Protein AF-A0A182UPR1-F1 (afdb_monomer_lite)

Foldseek 3Di:
DPPPQQAQQAEPQLLVLLVVLLVVVVVVVVCCVPPAADDDPPDDDDPVVVVVVVCLSVLVNCLSPSRHPQSRDPDPRDQPPVHDDNDDDPLSVVLVVQLVVLSVVLSVLSNQQRVVQADPVRHGDDPDDDQGDDDCSVAAVCSNLQSQLSNLVSSCSSSVRRPSSVVSSVVSVVVSLVVLVVSVVVCVVPPVPDDPNHYSHDGQADDDQDKDKAWAWAAQAQALVGFTKIWIKIWIKGQDPPDPVLNVLLCVQPRRHDPVVVNVVLNVLLNVLLSVLRHHDDPCCCVVCVPVSQVSSQVVSQVVVSSNSMHTPGMGTDDMGGPVCPVVVVVVVVVVVVVVVVVVVVVVVVVVVVVVVVVVVVVVVVVVVVVVVVVVVVVVVVVVVVVVVVVVVVVVVVVVVVVVVVVVVVVVVVVVVVVVVVVVVVVVVVVVVVVVVVVVVVVVPPPPPPPDPCVVVVVVVVVVVVVVVVVVVVVVVVVVVCVVVCVVVVVVVVVVCVVVVVVVVVVVVVVVPPDPDPVVVVVVVCVVVVVVVLCVVVVPDPDDDWDDDDPDDDDPVVVVVVSVVVVVCVQVVCCVPPVDRPVVVVPDD

Organism: Anopheles merus (NCBI:txid30066)

pLDDT: mean 76.41, std 15.59, range [30.86, 96.56]

Structure (mmCIF, N/CA/C/O backbone):
data_AF-A0A182UPR1-F1
#
_entry.id   AF-A0A182UPR1-F1
#
loop_
_atom_site.group_PDB
_atom_site.id
_atom_site.type_symbol
_atom_site.label_atom_id
_atom_site.label_alt_id
_atom_site.label_comp_id
_atom_site.label_asym_id
_atom_site.label_entity_id
_atom_site.label_seq_id
_atom_site.pdbx_PDB_ins_code
_atom_site.Cartn_x
_atom_site.Cartn_y
_atom_site.Cartn_z
_atom_site.occupancy
_atom_site.B_iso_or_equiv
_atom_site.auth_seq_id
_atom_site.auth_comp_id
_atom_site.auth_asym_id
_atom_site.auth_atom_id
_atom_site.pdbx_PDB_model_num
ATOM 1 N N . MET A 1 1 ? 59.743 22.982 -28.006 1.00 37.84 1 MET A N 1
ATOM 2 C CA . MET A 1 1 ? 59.361 22.350 -29.287 1.00 37.84 1 MET A CA 1
ATOM 3 C C . MET A 1 1 ? 58.729 20.993 -28.974 1.00 37.84 1 MET A C 1
ATOM 5 O O . MET A 1 1 ? 59.397 19.974 -29.033 1.00 37.84 1 MET A O 1
ATOM 9 N N . ALA A 1 2 ? 57.471 20.976 -28.518 1.00 34.53 2 ALA A N 1
ATOM 10 C CA . ALA A 1 2 ? 56.766 19.722 -28.263 1.00 34.53 2 ALA A CA 1
ATOM 11 C C . ALA A 1 2 ? 56.344 19.149 -29.618 1.00 34.53 2 ALA A C 1
ATOM 13 O O . ALA A 1 2 ? 55.373 19.609 -30.218 1.00 34.53 2 ALA A O 1
ATOM 14 N N . THR A 1 3 ? 57.104 18.190 -30.138 1.00 45.34 3 THR A N 1
ATOM 15 C CA . THR A 1 3 ? 56.698 17.374 -31.283 1.00 45.34 3 THR A CA 1
ATOM 16 C C . THR A 1 3 ? 55.565 16.460 -30.831 1.00 45.34 3 THR A C 1
ATOM 18 O O . THR A 1 3 ? 55.740 15.274 -30.571 1.00 45.34 3 THR A O 1
ATOM 21 N N . ASN A 1 4 ? 54.374 17.043 -30.703 1.00 47.22 4 ASN A N 1
ATOM 22 C CA . ASN A 1 4 ? 53.137 16.326 -30.461 1.00 47.22 4 ASN A CA 1
ATOM 23 C C . ASN A 1 4 ? 52.847 15.520 -31.739 1.00 47.22 4 ASN A C 1
ATOM 25 O O . ASN A 1 4 ? 52.181 16.006 -32.655 1.00 47.22 4 ASN A O 1
ATOM 29 N N . LYS A 1 5 ? 53.460 14.333 -31.868 1.00 58.22 5 LYS A N 1
ATOM 30 C CA . LYS A 1 5 ? 53.229 13.408 -32.984 1.00 58.22 5 LYS A CA 1
ATOM 31 C C . LYS A 1 5 ? 51.769 12.974 -32.910 1.00 58.22 5 LYS A C 1
ATOM 33 O O . LYS A 1 5 ? 51.425 12.031 -32.201 1.00 58.22 5 LYS A O 1
ATOM 38 N N . ARG A 1 6 ? 50.897 13.695 -33.616 1.00 66.81 6 ARG A N 1
ATOM 39 C CA . ARG A 1 6 ? 49.499 13.309 -33.802 1.00 66.81 6 ARG A CA 1
ATOM 40 C C . ARG A 1 6 ? 49.491 11.927 -34.453 1.00 66.81 6 ARG A C 1
ATOM 42 O O . ARG A 1 6 ? 50.001 11.757 -35.556 1.00 66.81 6 ARG A O 1
ATOM 49 N N . MET A 1 7 ? 48.971 10.934 -33.738 1.00 71.19 7 MET A N 1
ATOM 50 C CA . MET A 1 7 ? 48.875 9.569 -34.246 1.00 71.19 7 MET A CA 1
ATOM 51 C C . MET A 1 7 ? 47.681 9.461 -35.194 1.00 71.19 7 MET A C 1
ATOM 53 O O . MET A 1 7 ? 46.568 9.840 -34.828 1.00 71.19 7 MET A O 1
ATOM 57 N N . VAL A 1 8 ? 47.911 8.912 -36.387 1.00 78.69 8 VAL A N 1
ATOM 58 C CA . VAL A 1 8 ? 46.836 8.475 -37.286 1.00 78.69 8 VAL A CA 1
ATOM 59 C C . VAL A 1 8 ? 46.105 7.327 -36.598 1.00 78.69 8 VAL A C 1
ATOM 61 O O . VAL A 1 8 ? 46.737 6.339 -36.215 1.00 78.69 8 VAL A O 1
ATOM 64 N N . ARG A 1 9 ? 44.790 7.450 -36.417 1.00 81.19 9 ARG A N 1
ATOM 65 C CA . ARG A 1 9 ? 43.980 6.384 -35.805 1.00 81.19 9 ARG A CA 1
ATOM 66 C C . ARG A 1 9 ? 42.881 5.857 -36.711 1.00 81.19 9 ARG A C 1
ATOM 68 O O . ARG A 1 9 ? 42.450 4.729 -36.493 1.00 81.19 9 ARG A O 1
ATOM 75 N N . THR A 1 10 ? 42.463 6.622 -37.714 1.00 82.31 10 THR A N 1
ATOM 76 C CA . THR A 1 10 ? 41.397 6.238 -38.645 1.00 82.31 10 THR A CA 1
ATOM 77 C C . THR A 1 10 ? 41.942 6.020 -40.044 1.00 82.31 10 THR A C 1
ATOM 79 O O . THR A 1 10 ? 42.861 6.714 -40.483 1.00 82.31 10 THR A O 1
ATOM 82 N N . THR A 1 11 ? 41.361 5.052 -40.744 1.00 83.31 11 THR A N 1
ATOM 83 C CA . THR A 1 11 ? 41.696 4.781 -42.145 1.00 83.31 11 THR A CA 1
ATOM 84 C C . THR A 1 11 ? 41.046 5.815 -43.078 1.00 83.31 11 THR A C 1
ATOM 86 O O . THR A 1 11 ? 40.005 6.387 -42.732 1.00 83.31 11 THR A O 1
ATOM 89 N N . PRO A 1 12 ? 41.604 6.058 -44.281 1.00 82.94 12 PRO A N 1
ATOM 90 C CA . PRO A 1 12 ? 41.005 6.969 -45.260 1.00 82.94 12 PRO A CA 1
ATOM 91 C C . PRO A 1 12 ? 39.569 6.589 -45.640 1.00 82.94 12 PRO A C 1
ATOM 93 O O . PRO A 1 12 ? 38.733 7.466 -45.845 1.00 82.94 12 PRO A O 1
ATOM 96 N N . THR A 1 13 ? 39.266 5.290 -45.698 1.00 85.00 13 THR A N 1
ATOM 97 C CA . THR A 1 13 ? 37.942 4.761 -46.048 1.00 85.00 13 THR A CA 1
ATOM 98 C C . THR A 1 13 ? 36.914 5.063 -44.960 1.00 85.00 13 THR A C 1
ATOM 100 O O . THR A 1 13 ? 35.860 5.616 -45.265 1.00 85.00 13 THR A O 1
ATOM 103 N N . GLU A 1 14 ? 37.234 4.794 -43.690 1.00 87.31 14 GLU A N 1
ATOM 104 C CA . GLU A 1 14 ? 36.384 5.132 -42.538 1.00 87.31 14 GLU A CA 1
ATOM 105 C C . GLU A 1 14 ? 36.140 6.641 -42.443 1.00 87.31 14 GLU A C 1
ATOM 107 O O . GLU A 1 14 ? 35.001 7.072 -42.265 1.00 87.31 14 GLU A O 1
ATOM 112 N N . THR A 1 15 ? 37.193 7.454 -42.602 1.00 88.38 15 THR A N 1
ATOM 113 C CA . THR A 1 15 ? 37.084 8.918 -42.585 1.00 88.38 15 THR A CA 1
ATOM 114 C C . THR A 1 15 ? 36.208 9.423 -43.730 1.00 88.38 15 THR A C 1
ATOM 116 O O . THR A 1 15 ? 35.336 10.258 -43.494 1.00 88.38 15 THR A O 1
ATOM 119 N N . MET A 1 16 ? 36.395 8.915 -44.952 1.00 87.94 16 MET A N 1
ATOM 120 C CA . MET A 1 16 ? 35.594 9.318 -46.109 1.00 87.94 16 MET A CA 1
ATOM 121 C C . MET A 1 16 ? 34.120 8.956 -45.913 1.00 87.94 16 MET A C 1
ATOM 123 O O . MET A 1 16 ? 33.265 9.821 -46.072 1.00 87.94 16 MET A O 1
ATOM 127 N N . VAL A 1 17 ? 33.818 7.722 -45.489 1.00 90.38 17 VAL A N 1
ATOM 128 C CA . VAL A 1 17 ? 32.434 7.295 -45.228 1.00 90.38 17 VAL A CA 1
ATOM 129 C C . VAL A 1 17 ? 31.800 8.130 -44.121 1.00 90.38 17 VAL A C 1
ATOM 131 O O . VAL A 1 17 ? 30.704 8.649 -44.311 1.00 90.38 17 VAL A O 1
ATOM 134 N N . ALA A 1 18 ? 32.489 8.334 -42.997 1.00 91.38 18 ALA A N 1
ATOM 135 C CA . ALA A 1 18 ? 31.990 9.168 -41.907 1.00 91.38 18 ALA A CA 1
ATOM 136 C C . ALA A 1 18 ? 31.698 10.613 -42.356 1.00 91.38 18 ALA A C 1
ATOM 138 O O . ALA A 1 18 ? 30.650 11.163 -42.016 1.00 91.38 18 ALA A O 1
ATOM 139 N N . MET A 1 19 ? 32.587 11.207 -43.163 1.00 91.19 19 MET A N 1
ATOM 140 C CA . MET A 1 19 ? 32.405 12.544 -43.736 1.00 91.19 19 MET A CA 1
ATOM 141 C C . MET A 1 19 ? 31.220 12.610 -44.705 1.00 91.19 19 MET A C 1
ATOM 143 O O . MET A 1 19 ? 30.453 13.574 -44.673 1.00 91.19 19 MET A O 1
ATOM 147 N N . THR A 1 20 ? 31.030 11.591 -45.545 1.00 92.38 20 THR A N 1
ATOM 148 C CA . THR A 1 20 ? 29.872 11.501 -46.442 1.00 92.38 20 THR A CA 1
ATOM 149 C C . THR A 1 20 ? 28.572 11.391 -45.648 1.00 92.38 20 THR A C 1
ATOM 151 O O . THR A 1 20 ? 27.643 12.156 -45.903 1.00 92.38 20 THR A O 1
ATOM 154 N N . LEU A 1 21 ? 28.510 10.508 -44.646 1.00 94.44 21 LEU A N 1
ATOM 155 C CA . LEU A 1 21 ? 27.317 10.314 -43.817 1.00 94.44 21 LEU A CA 1
ATOM 156 C C . LEU A 1 21 ? 26.937 11.584 -43.042 1.00 94.44 21 LEU A C 1
ATOM 158 O O . LEU A 1 21 ? 25.774 11.991 -43.074 1.00 94.44 21 LEU A O 1
ATOM 162 N N . ILE A 1 22 ? 27.900 12.258 -42.398 1.00 92.88 22 ILE A N 1
ATOM 163 C CA . ILE A 1 22 ? 27.607 13.497 -41.659 1.00 92.88 22 ILE A CA 1
ATOM 164 C C . ILE A 1 22 ? 27.215 14.640 -42.600 1.00 92.88 22 ILE A C 1
ATOM 166 O O . ILE A 1 22 ? 26.350 15.442 -42.264 1.00 92.88 22 ILE A O 1
ATOM 170 N N . THR A 1 23 ? 27.778 14.689 -43.810 1.00 93.62 23 THR A N 1
ATOM 171 C CA . THR A 1 23 ? 27.407 15.691 -44.817 1.00 93.62 23 THR A CA 1
ATOM 172 C C . THR A 1 23 ? 25.983 15.462 -45.318 1.00 93.62 23 THR A C 1
ATOM 174 O O . THR A 1 23 ? 25.203 16.410 -45.381 1.00 93.62 23 THR A O 1
ATOM 177 N N . LEU A 1 24 ? 25.599 14.212 -45.600 1.00 93.88 24 LEU A N 1
ATOM 178 C CA . LEU A 1 24 ? 24.217 13.858 -45.942 1.00 93.88 24 LEU A CA 1
ATOM 179 C C . LEU A 1 24 ? 23.245 14.204 -44.807 1.00 93.88 24 LEU A C 1
ATOM 181 O O . LEU A 1 24 ? 22.164 14.734 -45.065 1.00 93.88 24 LEU A O 1
ATOM 185 N N . GLN A 1 25 ? 23.635 13.965 -43.552 1.00 93.88 25 GLN A N 1
ATOM 186 C CA . GLN A 1 25 ? 22.852 14.378 -42.388 1.00 93.88 25 GLN A CA 1
ATOM 187 C C . GLN A 1 25 ? 22.693 15.902 -42.321 1.00 93.88 25 GLN A C 1
ATOM 189 O O . GLN A 1 25 ? 21.571 16.383 -42.187 1.00 93.88 25 GLN A O 1
ATOM 194 N N . CYS A 1 26 ? 23.772 16.675 -42.469 1.00 92.06 26 CYS A N 1
ATOM 195 C CA . CYS A 1 26 ? 23.715 18.139 -42.462 1.00 92.06 26 CYS A CA 1
ATOM 196 C C . CYS A 1 26 ? 22.835 18.691 -43.594 1.00 92.06 26 CYS A C 1
ATOM 198 O O . CYS A 1 26 ? 22.006 19.567 -43.352 1.00 92.06 26 CYS A O 1
ATOM 200 N N . LEU A 1 27 ? 22.966 18.152 -44.811 1.00 93.12 27 LEU A N 1
ATOM 201 C CA . LEU A 1 27 ? 22.137 18.538 -45.956 1.00 93.12 27 LEU A CA 1
ATOM 202 C C . LEU A 1 27 ? 20.656 18.250 -45.698 1.00 93.12 27 LEU A C 1
ATOM 204 O O . LEU A 1 27 ? 19.806 19.108 -45.941 1.00 93.12 27 LEU A O 1
ATOM 208 N N . ARG A 1 28 ? 20.334 17.072 -45.150 1.00 93.75 28 ARG A N 1
ATOM 209 C CA . ARG A 1 28 ? 18.950 16.731 -44.810 1.00 93.75 28 ARG A CA 1
ATOM 210 C C . ARG A 1 28 ? 18.412 17.602 -43.680 1.00 93.75 28 ARG A C 1
ATOM 212 O O . ARG A 1 28 ? 17.289 18.079 -43.778 1.00 93.75 28 ARG A O 1
ATOM 219 N N . ARG A 1 29 ? 19.196 17.863 -42.632 1.00 91.62 29 ARG A N 1
ATOM 220 C CA . ARG A 1 29 ? 18.804 18.766 -41.537 1.00 91.62 29 ARG A CA 1
ATOM 221 C C . ARG A 1 29 ? 18.538 20.182 -42.032 1.00 91.62 29 ARG A C 1
ATOM 223 O O . ARG A 1 29 ? 17.563 20.795 -41.601 1.00 91.62 29 ARG A O 1
ATOM 230 N N . PHE A 1 30 ? 19.346 20.678 -42.967 1.00 91.62 30 PHE A N 1
ATOM 231 C CA . PHE A 1 30 ? 19.094 21.955 -43.628 1.00 91.62 30 PHE A CA 1
ATOM 232 C C . PHE A 1 30 ? 17.767 21.934 -44.397 1.00 91.62 30 PHE A C 1
ATOM 234 O O . PHE A 1 30 ? 16.927 22.810 -44.193 1.00 91.62 30 PHE A O 1
ATOM 241 N N . TYR A 1 31 ? 17.533 20.895 -45.206 1.00 93.81 31 TYR A N 1
ATOM 242 C CA . TYR A 1 31 ? 16.271 20.719 -45.925 1.00 93.81 31 TYR A CA 1
ATOM 243 C C . TYR A 1 31 ? 15.060 20.652 -44.979 1.00 93.81 31 TYR A C 1
ATOM 245 O O . TYR A 1 31 ? 14.062 21.339 -45.194 1.00 93.81 31 TYR A O 1
ATOM 253 N N . GLU A 1 32 ? 15.150 19.871 -43.903 1.00 90.81 32 GLU A N 1
ATOM 254 C CA . GLU A 1 32 ? 14.093 19.750 -42.898 1.00 90.81 32 GLU A CA 1
ATOM 255 C C . GLU A 1 32 ? 13.774 21.093 -42.253 1.00 90.81 32 GLU A C 1
ATOM 257 O O . GLU A 1 32 ? 12.609 21.468 -42.168 1.00 90.81 32 GLU A O 1
ATOM 262 N N . THR A 1 33 ? 14.802 21.821 -41.821 1.00 88.56 33 THR A N 1
ATOM 263 C CA . THR A 1 33 ? 14.651 23.114 -41.144 1.00 88.56 33 THR A CA 1
ATOM 264 C C . THR A 1 33 ? 14.017 24.142 -42.078 1.00 88.56 33 THR A C 1
ATOM 266 O O . THR A 1 33 ? 13.153 24.904 -41.661 1.00 88.56 33 THR A O 1
ATOM 269 N N . TRP A 1 34 ? 14.420 24.165 -43.349 1.00 88.31 34 TRP A N 1
ATOM 270 C CA . TRP A 1 34 ? 13.975 25.197 -44.281 1.00 88.31 34 TRP A CA 1
ATOM 271 C C . TRP A 1 34 ? 12.615 24.899 -44.926 1.00 88.31 34 TRP A C 1
ATOM 273 O O . TRP A 1 34 ? 11.812 25.810 -45.117 1.00 88.31 34 TRP A O 1
ATOM 283 N N . PHE A 1 35 ? 12.339 23.635 -45.262 1.00 88.44 35 PHE A N 1
ATOM 284 C CA . PHE A 1 35 ? 11.171 23.260 -46.070 1.00 88.44 35 PHE A CA 1
ATOM 285 C C . PHE A 1 35 ? 10.126 22.426 -45.316 1.00 88.44 35 PHE A C 1
ATOM 287 O O . PHE A 1 35 ? 8.941 22.457 -45.663 1.00 88.44 35 PHE A O 1
ATOM 294 N N . VAL A 1 36 ? 10.524 21.660 -44.296 1.00 87.06 36 VAL A N 1
ATOM 295 C CA . VAL A 1 36 ? 9.628 20.697 -43.634 1.00 87.06 36 VAL A CA 1
ATOM 296 C C . VAL A 1 36 ? 9.073 21.259 -42.331 1.00 87.06 36 VAL A C 1
ATOM 298 O O . VAL A 1 36 ? 7.851 21.307 -42.166 1.00 87.06 36 VAL A O 1
ATOM 301 N N . GLN A 1 37 ? 9.944 21.675 -41.415 1.00 86.00 37 GLN A N 1
ATOM 302 C CA . GLN A 1 37 ? 9.594 22.065 -40.056 1.00 86.00 37 GLN A CA 1
ATOM 303 C C . GLN A 1 37 ? 8.807 23.376 -40.014 1.00 86.00 37 GLN A C 1
ATOM 305 O O . GLN A 1 37 ? 8.997 24.289 -40.813 1.00 86.00 37 GLN A O 1
ATOM 310 N N . VAL A 1 38 ? 7.899 23.460 -39.042 1.00 84.88 38 VAL A N 1
ATOM 311 C CA . VAL A 1 38 ? 7.048 24.631 -38.821 1.00 84.88 38 VAL A CA 1
ATOM 312 C C . VAL A 1 38 ? 7.390 25.221 -37.462 1.00 84.88 38 VAL A C 1
ATOM 314 O O . VAL A 1 38 ? 7.013 24.665 -36.427 1.00 84.88 38 VAL A O 1
ATOM 317 N N . PHE A 1 39 ? 8.085 26.355 -37.458 1.00 82.31 39 PHE A N 1
ATOM 318 C CA . PHE A 1 39 ? 8.443 27.073 -36.236 1.00 82.31 39 PHE A CA 1
ATOM 319 C C . PHE A 1 39 ? 7.298 27.978 -35.774 1.00 82.31 39 PHE A C 1
ATOM 321 O O . PHE A 1 39 ? 6.606 28.597 -36.583 1.00 82.31 39 PHE A O 1
ATOM 328 N N . SER A 1 40 ? 7.079 28.054 -34.459 1.00 80.12 40 SER A N 1
ATOM 329 C CA . SER A 1 40 ? 6.116 29.006 -33.901 1.00 80.12 40 SER A CA 1
ATOM 330 C C . SER A 1 40 ? 6.731 30.401 -33.862 1.00 80.12 40 SER A C 1
ATOM 332 O O . SER A 1 40 ? 7.877 30.562 -33.455 1.00 80.12 40 SER A O 1
ATOM 334 N N . SER A 1 41 ? 5.948 31.423 -34.209 1.00 74.25 41 SER A N 1
ATOM 335 C CA . SER A 1 41 ? 6.396 32.823 -34.192 1.00 74.25 41 SER A CA 1
ATOM 336 C C . SER A 1 41 ? 6.653 33.371 -32.783 1.00 74.25 41 SER A C 1
ATOM 338 O O . SER A 1 41 ? 7.291 34.412 -32.636 1.00 74.25 41 SER A O 1
ATOM 340 N N . LYS A 1 42 ? 6.162 32.683 -31.742 1.00 74.94 42 LYS A N 1
ATOM 341 C CA . LYS A 1 42 ? 6.290 33.106 -30.340 1.00 74.94 42 LYS A CA 1
ATOM 342 C C . LYS A 1 42 ? 7.535 32.563 -29.639 1.00 74.94 42 LYS A C 1
ATOM 344 O O . LYS A 1 42 ? 7.973 33.166 -28.665 1.00 74.94 42 LYS A O 1
ATOM 349 N N . LEU A 1 43 ? 8.101 31.448 -30.104 1.00 72.81 43 LEU A N 1
ATOM 350 C CA . LEU A 1 43 ? 9.279 30.843 -29.482 1.00 72.81 43 LEU A CA 1
ATOM 351 C C . LEU A 1 43 ? 10.548 31.303 -30.198 1.00 72.81 43 LEU A C 1
ATOM 353 O O . LEU A 1 43 ? 10.746 31.017 -31.375 1.00 72.81 43 LEU A O 1
ATOM 357 N N . LYS A 1 44 ? 11.416 32.004 -29.468 1.00 80.56 44 LYS A N 1
ATOM 358 C CA . LYS A 1 44 ? 12.753 32.388 -29.929 1.00 80.56 44 LYS A CA 1
ATOM 359 C C . LYS A 1 44 ? 13.786 31.483 -29.269 1.00 80.56 44 LYS A C 1
ATOM 361 O O . LYS A 1 44 ? 13.684 31.199 -28.079 1.00 80.56 44 LYS A O 1
ATOM 366 N N . ILE A 1 45 ? 14.773 31.034 -30.040 1.00 81.00 45 ILE A N 1
ATOM 367 C CA . ILE A 1 45 ? 15.894 30.260 -29.505 1.00 81.00 45 ILE A CA 1
ATOM 368 C C . ILE A 1 45 ? 16.826 31.173 -28.699 1.00 81.00 45 ILE A C 1
ATOM 370 O O . ILE A 1 45 ? 17.080 32.315 -29.084 1.00 81.00 45 ILE A O 1
ATOM 374 N N . ASN A 1 46 ? 17.352 30.663 -27.587 1.00 87.50 46 ASN A N 1
ATOM 375 C CA . ASN A 1 46 ? 18.373 31.364 -26.816 1.00 87.50 46 ASN A CA 1
ATOM 376 C C . ASN A 1 46 ? 19.671 31.486 -27.630 1.00 87.50 46 ASN A C 1
ATOM 378 O O . ASN A 1 46 ? 20.128 30.509 -28.227 1.00 87.50 46 ASN A O 1
ATOM 382 N N . LEU A 1 47 ? 20.297 32.667 -27.610 1.00 87.94 47 LEU A N 1
ATOM 383 C CA . LEU A 1 47 ? 21.519 32.944 -28.379 1.00 87.94 47 LEU A CA 1
ATOM 384 C C . LEU A 1 47 ? 22.677 32.006 -27.998 1.00 87.94 47 LEU A C 1
ATOM 386 O O . LEU A 1 47 ? 23.418 31.552 -28.865 1.00 87.94 47 LEU A O 1
ATOM 390 N N . SER A 1 48 ? 22.802 31.667 -26.715 1.00 85.62 48 SER A N 1
ATOM 391 C CA . SER A 1 48 ? 23.801 30.712 -26.225 1.00 85.62 48 SER A CA 1
ATOM 392 C C . SER A 1 48 ? 23.608 29.316 -26.823 1.00 85.62 48 SER A C 1
ATOM 394 O O . SER A 1 48 ? 24.562 28.730 -27.326 1.00 85.62 48 SER A O 1
ATOM 396 N N . ALA A 1 49 ? 22.372 28.809 -26.844 1.00 82.50 49 ALA A N 1
ATOM 397 C CA . ALA A 1 49 ? 22.046 27.517 -27.448 1.00 82.50 49 ALA A CA 1
ATOM 398 C C . ALA A 1 49 ? 22.322 27.510 -28.962 1.00 82.50 49 ALA A C 1
ATOM 400 O O . ALA A 1 49 ? 22.823 26.525 -29.501 1.00 82.50 49 ALA A O 1
ATOM 401 N N . TYR A 1 50 ? 22.058 28.633 -29.635 1.00 85.62 50 TYR A N 1
ATOM 402 C CA . TYR A 1 50 ? 22.365 28.803 -31.053 1.00 85.62 50 TYR A CA 1
ATOM 403 C C . TYR A 1 50 ? 23.877 28.729 -31.329 1.00 85.62 50 TYR A C 1
ATOM 405 O O . TYR A 1 50 ? 24.303 27.984 -32.210 1.00 85.62 50 TYR A O 1
ATOM 413 N N . LEU A 1 51 ? 24.704 29.423 -30.535 1.00 88.44 51 LEU A N 1
ATOM 414 C CA . LEU A 1 51 ? 26.170 29.387 -30.657 1.00 88.44 51 LEU A CA 1
ATOM 415 C C . LEU A 1 51 ? 26.747 27.986 -30.416 1.00 88.44 51 LEU A C 1
ATOM 417 O O . LEU A 1 51 ? 27.622 27.541 -31.160 1.00 88.44 51 LEU A O 1
ATOM 421 N N . VAL A 1 52 ? 26.227 27.265 -29.419 1.00 87.81 52 VAL A N 1
ATOM 422 C CA . VAL A 1 52 ? 26.634 25.880 -29.131 1.00 87.81 52 VAL A CA 1
ATOM 423 C C . VAL A 1 52 ? 26.372 24.961 -30.330 1.00 87.81 52 VAL A C 1
ATOM 425 O O . VAL A 1 52 ? 27.205 24.110 -30.637 1.00 87.81 52 VAL A O 1
ATOM 428 N N . GLY A 1 53 ? 25.272 25.166 -31.064 1.00 85.06 53 GLY A N 1
ATOM 429 C CA . GLY A 1 53 ? 24.978 24.420 -32.291 1.00 85.06 53 GLY A CA 1
ATOM 430 C C . GLY A 1 53 ? 26.052 24.581 -33.373 1.00 85.06 53 GLY A C 1
ATOM 431 O O . GLY A 1 53 ? 26.496 23.586 -33.949 1.00 85.06 53 GLY A O 1
ATOM 432 N N . TYR A 1 54 ? 26.534 25.805 -33.613 1.00 86.62 54 TYR A N 1
ATOM 433 C CA . TYR A 1 54 ? 27.625 26.048 -34.571 1.00 86.62 54 TYR A CA 1
ATOM 434 C C . TYR A 1 54 ? 28.924 25.369 -34.150 1.00 86.62 54 TYR A C 1
ATOM 436 O O . TYR A 1 54 ? 29.586 24.732 -34.974 1.00 86.62 54 TYR A O 1
ATOM 444 N N . ILE A 1 55 ? 29.266 25.474 -32.863 1.00 89.88 55 ILE A N 1
ATOM 445 C CA . ILE A 1 55 ? 30.456 24.831 -32.299 1.00 89.88 55 ILE A CA 1
ATOM 446 C C . ILE A 1 55 ? 30.357 23.312 -32.455 1.00 89.88 55 ILE A C 1
ATOM 448 O O . ILE A 1 55 ? 31.346 22.680 -32.813 1.00 89.88 55 ILE A O 1
ATOM 452 N N . HIS A 1 56 ? 29.176 22.724 -32.251 1.00 90.31 56 HIS A N 1
ATOM 453 C CA . HIS A 1 56 ? 28.959 21.285 -32.393 1.00 90.31 56 HIS A CA 1
ATOM 454 C C . HIS A 1 56 ? 29.198 20.785 -33.821 1.00 90.31 56 HIS A C 1
ATOM 456 O O . HIS A 1 56 ? 29.974 19.850 -34.012 1.00 90.31 56 HIS A O 1
ATOM 462 N N . TYR A 1 57 ? 28.579 21.396 -34.837 1.00 88.69 57 TYR A N 1
ATOM 463 C CA . TYR A 1 57 ? 28.744 20.937 -36.225 1.00 88.69 57 TYR A CA 1
ATOM 464 C C . TYR A 1 57 ? 30.176 21.133 -36.730 1.00 88.69 57 TYR A C 1
ATOM 466 O O . TYR A 1 57 ? 30.759 20.215 -37.312 1.00 88.69 57 TYR A O 1
ATOM 474 N N . PHE A 1 58 ? 30.771 22.296 -36.452 1.00 90.06 58 PHE A N 1
ATOM 475 C CA . PHE A 1 58 ? 32.168 22.559 -36.791 1.00 90.06 58 PHE A CA 1
ATOM 476 C C . PHE A 1 58 ? 33.111 21.606 -36.044 1.00 90.06 58 PHE A C 1
ATOM 478 O O . PHE A 1 58 ? 33.962 20.954 -36.649 1.00 90.06 58 PHE A O 1
ATOM 485 N N . GLY A 1 59 ? 32.914 21.465 -34.733 1.00 90.50 59 GLY A N 1
ATOM 486 C CA . GLY A 1 59 ? 33.695 20.591 -33.865 1.00 90.50 59 GLY A CA 1
ATOM 487 C C . GLY A 1 59 ? 33.583 19.119 -34.248 1.00 90.50 59 GLY A C 1
ATOM 488 O O . GLY A 1 59 ? 34.589 18.419 -34.214 1.00 90.50 59 GLY A O 1
ATOM 489 N N . THR A 1 60 ? 32.411 18.657 -34.691 1.00 90.94 60 THR A N 1
ATOM 490 C CA . THR A 1 60 ? 32.204 17.283 -35.173 1.00 90.94 60 THR A CA 1
ATOM 491 C C . THR A 1 60 ? 33.046 17.015 -36.416 1.00 90.94 60 THR A C 1
ATOM 493 O O . THR A 1 60 ? 33.773 16.026 -36.449 1.00 90.94 60 THR A O 1
ATOM 496 N N . ILE A 1 61 ? 33.023 17.911 -37.411 1.00 90.38 61 ILE A N 1
ATOM 497 C CA . ILE A 1 61 ? 33.835 17.772 -38.632 1.00 90.38 61 ILE A CA 1
ATOM 498 C C . ILE A 1 61 ? 35.329 17.756 -38.286 1.00 90.38 61 ILE A C 1
ATOM 500 O O . ILE A 1 61 ? 36.068 16.873 -38.727 1.00 90.38 61 ILE A O 1
ATOM 504 N N . VAL A 1 62 ? 35.771 18.689 -37.439 1.00 89.38 62 VAL A N 1
ATOM 505 C CA . VAL A 1 62 ? 37.163 18.743 -36.976 1.00 89.38 62 VAL A CA 1
ATOM 506 C C . VAL A 1 62 ? 37.534 17.480 -36.199 1.00 89.38 62 VAL A C 1
ATOM 508 O O . VAL A 1 62 ? 38.627 16.956 -36.393 1.00 89.38 62 VAL A O 1
ATOM 511 N N . ALA A 1 63 ? 36.639 16.938 -35.371 1.00 89.44 63 ALA A N 1
ATOM 512 C CA . ALA A 1 63 ? 36.872 15.701 -34.634 1.00 89.44 63 ALA A CA 1
ATOM 513 C C . ALA A 1 63 ? 37.066 14.499 -35.573 1.00 89.44 63 ALA A C 1
ATOM 515 O O . ALA A 1 63 ? 37.960 13.690 -35.316 1.00 89.44 63 ALA A O 1
ATOM 516 N N . ILE A 1 64 ? 36.309 14.410 -36.678 1.00 89.25 64 ILE A N 1
ATOM 517 C CA . ILE A 1 64 ? 36.500 13.368 -37.707 1.00 89.25 64 ILE A CA 1
ATOM 518 C C . ILE A 1 64 ? 37.913 13.471 -38.297 1.00 89.25 64 ILE A C 1
ATOM 520 O O . ILE A 1 64 ? 38.624 12.472 -38.402 1.00 89.25 64 ILE A O 1
ATOM 524 N N . LEU A 1 65 ? 38.322 14.687 -38.669 1.00 87.38 65 LEU A N 1
ATOM 525 C CA . LEU A 1 65 ? 39.557 14.940 -39.414 1.00 87.38 65 LEU A CA 1
ATOM 526 C C . LEU A 1 65 ? 40.814 14.970 -38.532 1.00 87.38 65 LEU A C 1
ATOM 528 O O . LEU A 1 65 ? 41.911 14.702 -39.020 1.00 87.38 65 LEU A O 1
ATOM 532 N N . ALA A 1 66 ? 40.682 15.252 -37.233 1.00 84.00 66 ALA A N 1
ATOM 533 C CA . ALA A 1 66 ? 41.805 15.455 -36.313 1.00 84.00 66 ALA A CA 1
ATOM 534 C C . ALA A 1 66 ? 42.765 14.257 -36.214 1.00 84.00 66 ALA A C 1
ATOM 536 O O . ALA A 1 66 ? 43.941 14.449 -35.900 1.00 84.00 66 ALA A O 1
ATOM 537 N N . GLN A 1 67 ? 42.274 13.040 -36.463 1.00 83.00 67 GLN A N 1
ATOM 538 C CA . GLN A 1 67 ? 43.054 11.796 -36.414 1.00 83.00 67 GLN A CA 1
ATOM 539 C C . GLN A 1 67 ? 43.088 11.051 -37.760 1.00 83.00 67 GLN A C 1
ATOM 541 O O . GLN A 1 67 ? 43.540 9.902 -37.812 1.00 83.00 67 GLN A O 1
ATOM 546 N N . ALA A 1 68 ? 42.643 11.716 -38.833 1.00 82.56 68 ALA A N 1
ATOM 547 C CA . ALA A 1 68 ? 42.623 11.176 -40.183 1.00 82.56 68 ALA A CA 1
ATOM 548 C C . ALA A 1 68 ? 44.020 11.138 -40.813 1.00 82.56 68 ALA A C 1
ATOM 550 O O . ALA A 1 68 ? 44.888 11.988 -40.562 1.00 82.56 68 ALA A O 1
ATOM 551 N N . GLU A 1 69 ? 44.230 10.144 -41.670 1.00 72.25 69 GLU A N 1
ATOM 552 C CA . GLU A 1 69 ? 45.431 10.039 -42.486 1.00 72.25 69 GLU A CA 1
ATOM 553 C C . GLU A 1 69 ? 45.497 11.203 -43.493 1.00 72.25 69 GLU A C 1
ATOM 555 O O . GLU A 1 69 ? 44.554 11.449 -44.237 1.00 72.25 69 GLU A O 1
ATOM 560 N N . GLY A 1 70 ? 46.601 11.959 -43.485 1.00 68.94 70 GLY A N 1
ATOM 561 C CA . GLY A 1 70 ? 46.805 13.148 -44.330 1.00 68.94 70 GLY A CA 1
ATOM 562 C C . GLY A 1 70 ? 46.763 14.479 -43.568 1.00 68.94 70 GLY A C 1
ATOM 563 O O . GLY A 1 70 ? 47.600 15.337 -43.818 1.00 68.94 70 GLY A O 1
ATOM 564 N N . PHE A 1 71 ? 45.890 14.620 -42.563 1.00 70.44 71 PHE A N 1
ATOM 565 C CA . PHE A 1 71 ? 45.790 15.832 -41.720 1.00 70.44 71 PHE A CA 1
ATOM 566 C C . PHE A 1 71 ? 46.698 15.805 -40.478 1.00 70.44 71 PHE A C 1
ATOM 568 O O . PHE A 1 71 ? 46.898 16.814 -39.801 1.00 70.44 71 PHE A O 1
ATOM 575 N N . THR A 1 72 ? 47.243 14.633 -40.157 1.00 67.88 72 THR A N 1
ATOM 576 C CA . THR A 1 72 ? 48.089 14.368 -38.981 1.00 67.88 72 THR A CA 1
ATOM 577 C C . THR A 1 72 ? 49.588 14.343 -39.296 1.00 67.88 72 THR A C 1
ATOM 579 O O . THR A 1 72 ? 50.401 14.401 -38.373 1.00 67.88 72 THR A O 1
ATOM 582 N N . ARG A 1 73 ? 49.979 14.281 -40.579 1.00 61.97 73 ARG A N 1
ATOM 583 C CA . ARG A 1 73 ? 51.389 14.243 -41.004 1.00 61.97 73 ARG A CA 1
ATOM 584 C C . ARG A 1 73 ? 51.953 15.665 -41.123 1.00 61.97 73 ARG A C 1
ATOM 586 O O . ARG A 1 73 ? 51.369 16.514 -41.783 1.00 61.97 73 ARG A O 1
ATOM 593 N N . ALA A 1 74 ? 53.119 15.908 -40.524 1.00 52.97 74 ALA A N 1
ATOM 594 C CA . ALA A 1 74 ? 53.896 17.132 -40.717 1.00 52.97 74 ALA A CA 1
ATOM 595 C C . ALA A 1 74 ? 54.797 16.977 -41.959 1.00 52.97 74 ALA A C 1
ATOM 597 O O . ALA A 1 74 ? 55.961 16.607 -41.840 1.00 52.97 74 ALA A O 1
ATOM 598 N N . GLY A 1 75 ? 54.245 17.172 -43.157 1.00 59.31 75 GLY A N 1
ATOM 599 C CA . GLY A 1 75 ? 54.993 17.112 -44.419 1.00 59.31 75 GLY A CA 1
ATOM 600 C C . GLY A 1 75 ? 54.185 17.679 -45.593 1.00 59.31 75 GLY A C 1
ATOM 601 O O . GLY A 1 75 ? 52.974 17.850 -45.448 1.00 59.31 75 GLY A O 1
ATOM 602 N N . PRO A 1 76 ? 54.821 17.999 -46.739 1.00 57.94 76 PRO A N 1
ATOM 603 C CA . PRO A 1 76 ? 54.115 18.502 -47.916 1.00 57.94 76 PRO A CA 1
ATOM 604 C C . PRO A 1 76 ? 53.040 17.503 -48.362 1.00 57.94 76 PRO A C 1
ATOM 606 O O . PRO A 1 76 ? 53.291 16.296 -48.427 1.00 57.94 76 PRO A O 1
ATOM 609 N N . VAL A 1 77 ? 51.836 18.017 -48.635 1.00 58.72 77 VAL A N 1
ATOM 610 C CA . VAL A 1 77 ? 50.672 17.235 -49.074 1.00 58.72 77 VAL A CA 1
ATOM 611 C C . VAL A 1 77 ? 51.009 16.577 -50.411 1.00 58.72 77 VAL A C 1
ATOM 613 O O . VAL A 1 77 ? 50.916 17.198 -51.464 1.00 58.72 77 VAL A O 1
ATOM 616 N N . SER A 1 78 ? 51.440 15.320 -50.371 1.00 56.94 78 SER A N 1
ATOM 617 C CA . SER A 1 78 ? 51.589 14.485 -51.558 1.00 56.94 78 SER A CA 1
ATOM 618 C C . SER A 1 78 ? 50.305 13.684 -51.721 1.00 56.94 78 SER A C 1
ATOM 620 O O . SER A 1 78 ? 49.928 12.906 -50.842 1.00 56.94 78 SER A O 1
ATOM 622 N N . LEU A 1 79 ? 49.603 13.907 -52.833 1.00 59.28 79 LEU A N 1
ATOM 623 C CA . LEU A 1 79 ? 48.510 13.030 -53.236 1.00 59.28 79 LEU A CA 1
ATOM 624 C C . LEU A 1 79 ? 49.096 11.626 -53.456 1.00 59.28 79 LEU A C 1
ATOM 626 O O . LEU A 1 79 ? 50.142 11.512 -54.103 1.00 59.28 79 LEU A O 1
ATOM 630 N N . PRO A 1 80 ? 48.481 10.561 -52.919 1.00 59.56 80 PRO A N 1
ATOM 631 C CA . PRO A 1 80 ? 48.989 9.212 -53.119 1.00 59.56 80 PRO A CA 1
ATOM 632 C C . PRO A 1 80 ? 49.003 8.880 -54.614 1.00 59.56 80 PRO A C 1
ATOM 634 O O . PRO A 1 80 ? 47.972 8.922 -55.283 1.00 59.56 80 PRO A O 1
ATOM 637 N N . THR A 1 81 ? 50.176 8.521 -55.134 1.00 58.19 81 THR A N 1
ATOM 638 C CA . THR A 1 81 ? 50.422 8.214 -56.553 1.00 58.19 81 THR A CA 1
ATOM 639 C C . THR A 1 81 ? 49.626 7.014 -57.077 1.00 58.19 81 THR A C 1
ATOM 641 O O . THR A 1 81 ? 49.414 6.916 -58.280 1.00 58.19 81 THR A O 1
ATOM 644 N N . ASN A 1 82 ? 49.126 6.143 -56.191 1.00 57.91 82 ASN A N 1
ATOM 645 C CA . ASN A 1 82 ? 48.329 4.958 -56.540 1.00 57.91 82 ASN A CA 1
ATOM 646 C C . ASN A 1 82 ? 46.811 5.121 -56.327 1.00 57.91 82 ASN A C 1
ATOM 648 O O . ASN A 1 82 ? 46.077 4.136 -56.424 1.00 57.91 82 ASN A O 1
ATOM 652 N N . GLY A 1 83 ? 46.329 6.338 -56.049 1.00 58.91 83 GLY A N 1
ATOM 653 C CA . GLY A 1 83 ? 44.927 6.579 -55.704 1.00 58.91 83 GLY A CA 1
ATOM 654 C C . GLY A 1 83 ? 44.528 5.947 -54.362 1.00 58.91 83 GLY A C 1
ATOM 655 O O . GLY A 1 83 ? 45.182 5.046 -53.838 1.00 58.91 83 GLY A O 1
ATOM 656 N N . TYR A 1 84 ? 43.449 6.437 -53.759 1.00 63.91 84 TYR A N 1
ATOM 657 C CA . TYR A 1 84 ? 42.891 5.810 -52.562 1.00 63.91 84 TYR A CA 1
ATOM 658 C C . TYR A 1 84 ? 42.080 4.579 -52.977 1.00 63.91 84 TYR A C 1
ATOM 660 O O . TYR A 1 84 ? 41.094 4.702 -53.703 1.00 63.91 84 TYR A O 1
ATOM 668 N N . ARG A 1 85 ? 42.478 3.385 -52.525 1.00 67.00 85 ARG A N 1
ATOM 669 C CA . ARG A 1 85 ? 41.669 2.174 -52.705 1.00 67.00 85 ARG A CA 1
ATOM 670 C C . ARG A 1 85 ? 40.555 2.152 -51.663 1.00 67.00 85 ARG A C 1
ATOM 672 O O . ARG A 1 85 ? 40.817 2.235 -50.466 1.00 67.00 85 ARG A O 1
ATOM 679 N N . PHE A 1 86 ? 39.311 2.060 -52.125 1.00 74.50 86 PHE A N 1
ATOM 680 C CA . PHE A 1 86 ? 38.171 1.833 -51.246 1.00 74.50 86 PHE A CA 1
ATOM 681 C C . PHE A 1 86 ? 38.180 0.372 -50.793 1.00 74.50 86 PHE A C 1
ATOM 683 O O . PHE A 1 86 ? 38.005 -0.530 -51.607 1.00 74.50 86 PHE A O 1
ATOM 690 N N . GLU A 1 87 ? 38.407 0.148 -49.504 1.00 76.12 87 GLU A N 1
ATOM 691 C CA . GLU A 1 87 ? 38.397 -1.171 -48.870 1.00 76.12 87 GLU A CA 1
ATOM 692 C C . GLU A 1 87 ? 37.054 -1.378 -48.151 1.00 76.12 87 GLU A C 1
ATOM 694 O O . GLU A 1 87 ? 36.870 -0.895 -47.027 1.00 76.12 87 GLU A O 1
ATOM 699 N N . PRO A 1 88 ? 36.071 -2.041 -48.789 1.00 73.62 88 PRO A N 1
ATOM 700 C CA . PRO A 1 88 ? 34.791 -2.318 -48.158 1.00 73.62 88 PRO A CA 1
ATOM 701 C C . PRO A 1 88 ? 34.960 -3.343 -47.031 1.00 73.62 88 PRO A C 1
ATOM 703 O O . PRO A 1 88 ? 35.533 -4.414 -47.216 1.00 73.62 88 PRO A O 1
ATOM 706 N N . SER A 1 89 ? 34.401 -3.033 -45.863 1.00 84.94 89 SER A N 1
ATOM 707 C CA . SER A 1 89 ? 34.312 -3.949 -44.724 1.00 84.94 89 SER A CA 1
ATOM 708 C C . SER A 1 89 ? 32.849 -4.277 -44.437 1.00 84.94 89 SER A C 1
ATOM 710 O O . SER A 1 89 ? 31.998 -3.388 -44.481 1.00 84.94 89 SER A O 1
ATOM 712 N N . VAL A 1 90 ? 32.550 -5.529 -44.074 1.00 86.81 90 VAL A N 1
ATOM 713 C CA . VAL A 1 90 ? 31.196 -5.960 -43.662 1.00 86.81 90 VAL A CA 1
ATOM 714 C C . VAL A 1 90 ? 30.674 -5.095 -42.511 1.00 86.81 90 VAL A C 1
ATOM 716 O O . VAL A 1 90 ? 29.517 -4.681 -42.512 1.00 86.81 90 VAL A O 1
ATOM 719 N N . ARG A 1 91 ? 31.553 -4.728 -41.570 1.00 88.88 91 ARG A N 1
ATOM 720 C CA . ARG A 1 91 ? 31.223 -3.811 -40.474 1.00 88.88 91 ARG A CA 1
ATOM 721 C C . ARG A 1 91 ? 30.792 -2.439 -40.991 1.00 88.88 91 ARG A C 1
ATOM 723 O O . ARG A 1 91 ? 29.820 -1.879 -40.496 1.00 88.88 91 ARG A O 1
ATOM 730 N N . LEU A 1 92 ? 31.517 -1.897 -41.970 1.00 89.25 92 LEU A N 1
ATOM 731 C CA . LEU A 1 92 ? 31.223 -0.592 -42.563 1.00 89.25 92 LEU A CA 1
ATOM 732 C C . LEU A 1 92 ? 29.883 -0.623 -43.306 1.00 89.25 92 LEU A C 1
ATOM 734 O O . LEU A 1 92 ? 29.085 0.292 -43.142 1.00 89.25 92 LEU A O 1
ATOM 738 N N . ALA A 1 93 ? 29.609 -1.696 -44.052 1.00 90.06 93 ALA A N 1
ATOM 739 C CA . ALA A 1 93 ? 28.330 -1.896 -44.730 1.00 90.06 93 ALA A CA 1
ATOM 740 C C . ALA A 1 93 ? 27.156 -1.974 -43.737 1.00 90.06 93 ALA A C 1
ATOM 742 O O . ALA A 1 93 ? 26.146 -1.302 -43.937 1.00 90.06 93 ALA A O 1
ATOM 743 N N . LEU A 1 94 ? 27.311 -2.715 -42.631 1.00 92.69 94 LEU A N 1
ATOM 744 C CA . LEU A 1 94 ? 26.313 -2.774 -41.558 1.00 92.69 94 LEU A CA 1
ATOM 745 C C . LEU A 1 94 ? 26.091 -1.394 -40.932 1.00 92.69 94 LEU A C 1
ATOM 747 O O . LEU A 1 94 ? 24.949 -0.965 -40.791 1.00 92.69 94 LEU A O 1
ATOM 751 N N . CYS A 1 95 ? 27.169 -0.672 -40.609 1.00 93.81 95 CYS A N 1
ATOM 752 C CA . CYS A 1 95 ? 27.082 0.682 -40.066 1.00 93.81 95 CYS A CA 1
ATOM 753 C C . CYS A 1 95 ? 26.326 1.616 -41.018 1.00 93.81 95 CYS A C 1
ATOM 755 O O . CYS A 1 95 ? 25.402 2.297 -40.595 1.00 93.81 95 CYS A O 1
ATOM 757 N N . VAL A 1 96 ? 26.654 1.615 -42.31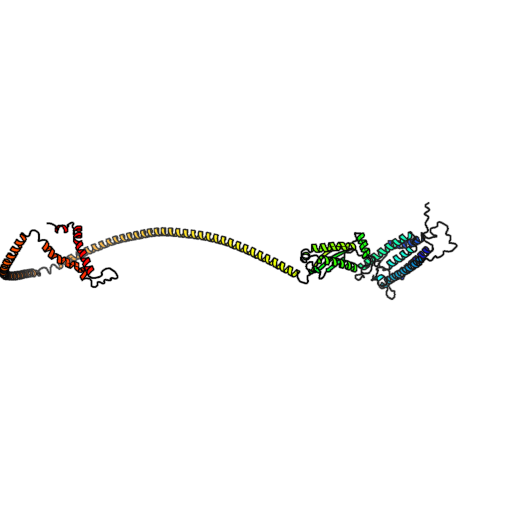2 1.00 94.19 96 VAL A N 1
ATOM 758 C CA . VAL A 1 96 ? 25.934 2.421 -43.310 1.00 94.19 96 VAL A CA 1
ATOM 759 C C . VAL A 1 96 ? 24.455 2.025 -43.376 1.00 94.19 96 VAL A C 1
ATOM 761 O O . VAL A 1 96 ? 23.602 2.906 -43.394 1.00 94.19 96 VAL A O 1
ATOM 764 N N . GLY A 1 97 ? 24.131 0.729 -43.339 1.00 95.19 97 GLY A N 1
ATOM 765 C CA . GLY A 1 97 ? 22.747 0.248 -43.317 1.00 95.19 97 GLY A CA 1
ATOM 766 C C . GLY A 1 97 ? 21.953 0.755 -42.109 1.00 95.19 97 GLY A C 1
ATOM 767 O O . GLY A 1 97 ? 20.878 1.332 -42.274 1.00 95.19 97 GLY A O 1
ATOM 768 N N . VAL A 1 98 ? 22.506 0.615 -40.899 1.00 95.81 98 VAL A N 1
ATOM 769 C CA . VAL A 1 98 ? 21.874 1.105 -39.660 1.00 95.81 98 VAL A CA 1
ATOM 770 C C . VAL A 1 98 ? 21.782 2.633 -39.655 1.00 95.81 98 VAL A C 1
ATOM 772 O O . VAL A 1 98 ? 20.763 3.180 -39.234 1.00 95.81 98 VAL A O 1
ATOM 775 N N . PHE A 1 99 ? 22.801 3.333 -40.166 1.00 96.56 99 PHE A N 1
ATOM 776 C CA . PHE A 1 99 ? 22.761 4.785 -40.316 1.00 96.56 99 PHE A CA 1
ATOM 777 C C . PHE A 1 99 ? 21.616 5.204 -41.232 1.00 96.56 99 PHE A C 1
ATOM 779 O O . PHE A 1 99 ? 20.821 6.042 -40.836 1.00 96.56 99 PHE A O 1
ATOM 786 N N . CYS A 1 100 ? 21.489 4.608 -42.421 1.00 96.06 100 CYS A N 1
ATOM 787 C CA . CYS A 1 100 ? 20.417 4.918 -43.367 1.00 96.06 100 CYS A CA 1
ATOM 788 C C . CYS A 1 100 ? 19.026 4.627 -42.785 1.00 96.06 100 CYS A C 1
ATOM 790 O O . CYS A 1 100 ? 18.107 5.417 -42.995 1.00 96.06 100 CYS A O 1
ATOM 792 N N . TYR A 1 101 ? 18.879 3.544 -42.015 1.00 95.69 101 TYR A N 1
ATOM 793 C CA . TYR A 1 101 ? 17.641 3.230 -41.299 1.00 95.69 101 TYR A CA 1
ATOM 794 C C . TYR A 1 101 ? 17.287 4.313 -40.270 1.00 95.69 101 TYR A C 1
ATOM 796 O O . TYR A 1 101 ? 16.204 4.897 -40.322 1.00 95.69 101 TYR A O 1
ATOM 804 N N . ALA A 1 102 ? 18.221 4.646 -39.373 1.00 95.38 102 ALA A N 1
ATOM 805 C CA . ALA A 1 102 ? 18.017 5.689 -38.370 1.00 95.38 102 ALA A CA 1
ATOM 806 C C . ALA A 1 102 ? 17.798 7.069 -39.014 1.00 95.38 102 ALA A C 1
ATOM 808 O O . ALA A 1 102 ? 16.949 7.847 -38.579 1.00 95.38 102 ALA A O 1
ATOM 809 N N . TRP A 1 103 ? 18.514 7.350 -40.102 1.00 95.81 103 TRP A N 1
ATOM 810 C CA . TRP A 1 103 ? 18.370 8.552 -40.909 1.00 95.81 103 TRP A CA 1
ATOM 811 C C . TRP A 1 103 ? 16.948 8.643 -41.486 1.00 95.81 103 TRP A C 1
ATOM 813 O O . TRP A 1 103 ? 16.287 9.669 -41.334 1.00 95.81 103 TRP A O 1
ATOM 823 N N . TYR A 1 104 ? 16.421 7.565 -42.064 1.00 95.12 104 TYR A N 1
ATOM 824 C CA . TYR A 1 104 ? 15.053 7.532 -42.582 1.00 95.12 104 TYR A CA 1
ATOM 825 C C . TYR A 1 104 ? 13.996 7.746 -41.486 1.00 95.12 104 TYR A C 1
ATOM 827 O O . TYR A 1 104 ? 13.149 8.631 -41.619 1.00 95.12 104 TYR A O 1
ATOM 835 N N . HIS A 1 105 ? 14.067 7.010 -40.373 1.00 94.31 105 HIS A N 1
ATOM 836 C CA . HIS A 1 105 ? 13.067 7.126 -39.304 1.00 94.31 105 HIS A CA 1
ATOM 837 C C . HIS A 1 105 ? 13.132 8.460 -38.551 1.00 94.31 105 HIS A C 1
ATOM 839 O O . HIS A 1 105 ? 12.104 8.991 -38.120 1.00 94.31 105 HIS A O 1
ATOM 845 N N . GLN A 1 106 ? 14.311 9.075 -38.444 1.00 95.00 106 GLN A N 1
ATOM 846 C CA . GLN A 1 106 ? 14.417 10.434 -37.925 1.00 95.00 106 GLN A CA 1
ATOM 847 C C . GLN A 1 106 ? 13.730 11.460 -38.835 1.00 95.00 106 GLN A C 1
ATOM 849 O O . GLN A 1 106 ? 13.069 12.381 -38.342 1.00 95.00 106 GLN A O 1
ATOM 854 N N . TYR A 1 107 ? 13.895 11.327 -40.151 1.00 94.38 107 TYR A N 1
ATOM 855 C CA . TYR A 1 107 ? 13.205 12.179 -41.115 1.00 94.38 107 TYR A CA 1
ATOM 856 C C . TYR A 1 107 ? 11.690 11.987 -41.017 1.00 94.38 107 TYR A C 1
ATOM 858 O O . TYR A 1 107 ? 10.960 12.965 -40.854 1.00 94.38 107 TYR A O 1
ATOM 866 N N . LEU A 1 108 ? 11.228 10.734 -41.015 1.00 93.56 108 LEU A N 1
ATOM 867 C CA . LEU A 1 108 ? 9.814 10.392 -40.874 1.00 93.56 108 LEU A CA 1
ATOM 868 C C . LEU A 1 108 ? 9.218 10.990 -39.593 1.00 93.56 108 LEU A C 1
ATOM 870 O O . LEU A 1 108 ? 8.175 11.639 -39.639 1.00 93.56 108 LEU A O 1
ATOM 874 N N . SER A 1 109 ? 9.936 10.881 -38.473 1.00 93.31 109 SER A N 1
ATOM 875 C CA . SER A 1 109 ? 9.530 11.475 -37.198 1.00 93.31 109 SER A CA 1
ATOM 876 C C . SER A 1 109 ? 9.366 13.001 -37.280 1.00 93.31 109 SER A C 1
ATOM 878 O O . SE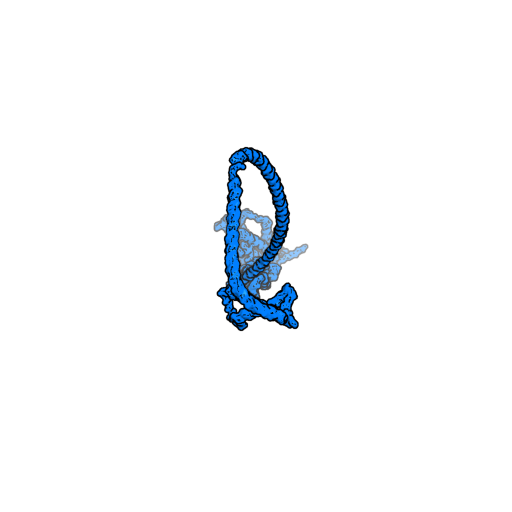R A 1 109 ? 8.392 13.556 -36.769 1.00 93.31 109 SER A O 1
ATOM 880 N N . ASN A 1 110 ? 10.293 13.698 -37.948 1.00 92.31 110 ASN A N 1
ATOM 881 C CA . ASN A 1 110 ? 10.216 15.151 -38.149 1.00 92.31 110 ASN A CA 1
ATOM 882 C C . ASN A 1 110 ? 9.058 15.546 -39.080 1.00 92.31 110 ASN A C 1
ATOM 884 O O . ASN A 1 110 ? 8.403 16.565 -38.850 1.00 92.31 110 ASN A O 1
ATOM 888 N N . VAL A 1 111 ? 8.783 14.742 -40.110 1.00 91.62 111 VAL A N 1
ATOM 889 C CA . VAL A 1 111 ? 7.648 14.941 -41.022 1.00 91.62 111 VAL A CA 1
ATOM 890 C C . VAL A 1 111 ? 6.322 14.755 -40.289 1.00 91.62 111 VAL A C 1
ATOM 892 O O . VAL A 1 111 ? 5.439 15.595 -40.444 1.00 91.62 111 VAL A O 1
ATOM 895 N N . ILE A 1 112 ? 6.191 13.727 -39.443 1.00 91.75 112 ILE A N 1
ATOM 896 C CA . ILE A 1 112 ? 5.002 13.515 -38.602 1.00 91.75 112 ILE A CA 1
ATOM 897 C C . ILE A 1 112 ? 4.757 14.752 -37.729 1.00 91.75 112 ILE A C 1
ATOM 899 O O . ILE A 1 112 ? 3.666 15.318 -37.765 1.00 91.75 112 ILE A O 1
ATOM 903 N N . LEU A 1 113 ? 5.782 15.242 -37.022 1.00 91.06 113 LEU A N 1
ATOM 904 C CA . LEU A 1 113 ? 5.669 16.444 -36.184 1.00 91.06 113 LEU A CA 1
ATOM 905 C C . LEU A 1 113 ? 5.279 17.696 -36.982 1.00 91.06 113 LEU A C 1
ATOM 907 O O . LEU A 1 113 ? 4.496 18.517 -36.501 1.00 91.06 113 LEU A O 1
ATOM 911 N N . ALA A 1 114 ? 5.804 17.853 -38.198 1.00 89.31 114 ALA A N 1
ATOM 912 C CA . ALA A 1 114 ? 5.441 18.961 -39.073 1.00 89.31 114 ALA A CA 1
ATOM 913 C C . ALA A 1 114 ? 3.997 18.847 -39.585 1.00 89.31 114 ALA A C 1
ATOM 915 O O . ALA A 1 114 ? 3.281 19.849 -39.629 1.00 89.31 114 ALA A O 1
ATOM 916 N N . ASN A 1 115 ? 3.553 17.639 -39.935 1.00 90.19 115 ASN A N 1
ATOM 917 C CA . ASN A 1 115 ? 2.215 17.378 -40.460 1.00 90.19 115 ASN A CA 1
ATOM 918 C C . ASN A 1 115 ? 1.118 17.593 -39.414 1.00 90.19 115 ASN A C 1
ATOM 920 O O . ASN A 1 115 ? 0.026 18.004 -39.781 1.00 90.19 115 ASN A O 1
ATOM 924 N N . LEU A 1 116 ? 1.412 17.463 -38.116 1.00 89.12 116 LEU A N 1
ATOM 925 C CA . LEU A 1 116 ? 0.477 17.860 -37.049 1.00 89.12 116 LEU A CA 1
ATOM 926 C C . LEU A 1 116 ? 0.099 19.351 -37.087 1.00 89.12 116 LEU A C 1
ATOM 928 O O . LEU A 1 116 ? -0.886 19.760 -36.473 1.00 89.12 116 LEU A O 1
ATOM 932 N N . ARG A 1 117 ? 0.900 20.179 -37.767 1.00 87.44 117 ARG A N 1
ATOM 933 C CA . ARG A 1 117 ? 0.695 21.628 -37.902 1.00 87.44 117 ARG A CA 1
ATOM 934 C C . ARG A 1 117 ? 0.202 22.035 -39.293 1.00 87.44 117 ARG A C 1
ATOM 936 O O . ARG A 1 117 ? -0.125 23.209 -39.492 1.00 87.44 117 ARG A O 1
ATOM 943 N N . LYS A 1 118 ? 0.147 21.100 -40.248 1.00 87.50 118 LYS A N 1
ATOM 944 C CA . LYS A 1 118 ? -0.217 21.334 -41.653 1.00 87.50 118 LYS A CA 1
ATOM 945 C C . LYS A 1 118 ? -1.539 20.645 -42.005 1.00 87.50 118 LYS A C 1
ATOM 947 O O . LYS A 1 118 ? -1.888 19.627 -41.423 1.00 87.50 118 LYS A O 1
ATOM 952 N N . ASP A 1 119 ? -2.266 21.198 -42.969 1.00 82.25 119 ASP A N 1
ATOM 953 C CA . ASP A 1 119 ? -3.413 20.523 -43.590 1.00 82.25 119 ASP A CA 1
ATOM 954 C C . ASP A 1 119 ? -2.955 19.498 -44.643 1.00 82.25 119 ASP A C 1
ATOM 956 O O . ASP A 1 119 ? -1.790 19.482 -45.044 1.00 82.25 119 ASP A O 1
ATOM 960 N N . LYS A 1 120 ? -3.894 18.726 -45.203 1.00 78.25 120 LYS A N 1
ATOM 961 C CA . LYS A 1 120 ? -3.681 17.819 -46.347 1.00 78.25 120 LYS A CA 1
ATOM 962 C C . LYS A 1 120 ? -3.097 18.518 -47.583 1.00 78.25 120 LYS A C 1
ATOM 964 O O . LYS A 1 120 ? -2.430 17.876 -48.384 1.00 78.25 120 LYS A O 1
ATOM 969 N N . ALA A 1 121 ? -3.309 19.830 -47.720 1.00 76.69 121 ALA A N 1
ATOM 970 C CA . ALA A 1 121 ? -2.725 20.666 -48.773 1.00 76.69 121 ALA A CA 1
ATOM 971 C C . ALA A 1 121 ? -1.324 21.228 -48.428 1.00 76.69 121 ALA A C 1
ATOM 973 O O . ALA A 1 121 ? -0.774 22.023 -49.185 1.00 76.69 121 ALA A O 1
ATOM 974 N N . GLY A 1 122 ? -0.755 20.885 -47.265 1.00 76.12 122 GLY A N 1
ATOM 975 C CA . GLY A 1 122 ? 0.574 21.330 -46.823 1.00 76.12 122 GLY A CA 1
ATOM 976 C C . GLY A 1 122 ? 0.630 22.740 -46.218 1.00 76.12 122 GLY A C 1
ATOM 977 O O . GLY A 1 122 ? 1.702 23.185 -45.802 1.00 76.12 122 GLY A O 1
ATOM 978 N N . LYS A 1 123 ? -0.503 23.447 -46.125 1.00 82.12 123 LYS A N 1
ATOM 979 C CA . LYS A 1 123 ? -0.594 24.787 -45.519 1.00 82.12 123 LYS A CA 1
ATOM 980 C C . LYS A 1 123 ? -0.614 24.696 -43.992 1.00 82.12 123 LYS A C 1
ATOM 982 O O . LYS A 1 123 ? -1.284 23.831 -43.443 1.00 82.12 123 LYS A O 1
ATOM 987 N N . VAL A 1 124 ? 0.082 25.600 -43.301 1.00 82.50 124 VAL A N 1
ATOM 988 C CA . VAL A 1 124 ? 0.107 25.647 -41.827 1.00 82.50 124 VAL A CA 1
ATOM 989 C C . VAL A 1 124 ? -1.247 26.124 -41.290 1.00 82.50 124 VAL A C 1
ATOM 991 O O . VAL A 1 124 ? -1.655 27.248 -41.576 1.00 82.50 124 VAL A O 1
ATOM 994 N N . VAL A 1 125 ? -1.928 25.280 -40.507 1.00 78.94 125 VAL A N 1
ATOM 995 C CA . VAL A 1 125 ? -3.272 25.554 -39.950 1.00 78.94 125 VAL A CA 1
ATOM 996 C C . VAL A 1 125 ? -3.212 25.897 -38.465 1.00 78.94 125 VAL A C 1
ATOM 998 O O . VAL A 1 125 ? -4.012 26.689 -37.973 1.00 78.94 125 VAL A O 1
ATOM 1001 N N . SER A 1 126 ? -2.252 25.330 -37.733 1.00 78.94 126 SER A N 1
ATOM 1002 C CA . SER A 1 126 ? -2.143 25.512 -36.287 1.00 78.94 126 SER A CA 1
ATOM 1003 C C . SER A 1 126 ? -0.690 25.508 -35.833 1.00 78.94 126 SER A C 1
ATOM 1005 O O . SER A 1 126 ? 0.127 24.727 -36.308 1.00 78.94 126 SER A O 1
ATOM 1007 N N . GLN A 1 127 ? -0.377 26.370 -34.867 1.00 78.62 127 GLN A N 1
ATOM 1008 C CA . GLN A 1 127 ? 0.905 26.360 -34.156 1.00 78.62 127 GLN A CA 1
ATOM 1009 C C . GLN A 1 127 ? 0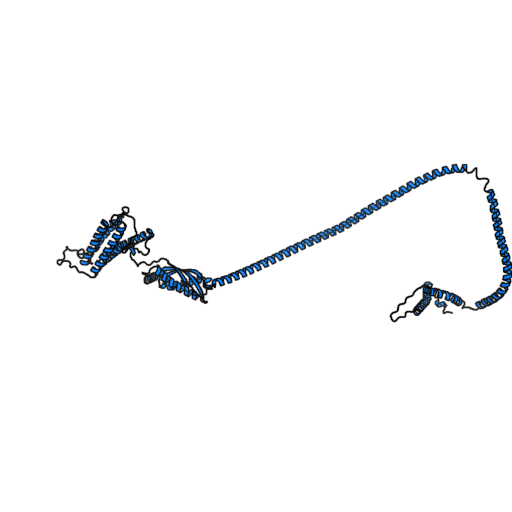.807 25.683 -32.780 1.00 78.62 127 GLN A C 1
ATOM 1011 O O . GLN A 1 127 ? 1.779 25.683 -32.026 1.00 78.62 127 GLN A O 1
ATOM 1016 N N . LYS A 1 128 ? -0.362 25.132 -32.422 1.00 79.50 128 LYS A N 1
ATOM 1017 C CA . LYS A 1 128 ? -0.552 24.425 -31.151 1.00 79.50 128 LYS A CA 1
ATOM 1018 C C . LYS A 1 128 ? 0.148 23.064 -31.189 1.00 79.50 128 LYS A C 1
ATOM 1020 O O . LYS A 1 128 ? 0.251 22.431 -32.239 1.00 79.50 128 LYS A O 1
ATOM 1025 N N . HIS A 1 129 ? 0.636 22.625 -30.034 1.00 83.00 129 HIS A N 1
ATOM 1026 C CA . HIS A 1 129 ? 1.158 21.272 -29.872 1.00 83.00 129 HIS A CA 1
ATOM 1027 C C . HIS A 1 129 ? -0.001 20.274 -29.856 1.00 83.00 129 HIS A C 1
ATOM 1029 O O . HIS A 1 129 ? -1.047 20.551 -29.274 1.00 83.00 129 HIS A O 1
ATOM 1035 N N . SER A 1 130 ? 0.212 19.128 -30.494 1.00 85.19 130 SER A N 1
ATOM 1036 C CA . SER A 1 130 ? -0.730 18.009 -30.556 1.00 85.19 130 SER A CA 1
ATOM 1037 C C . SER A 1 130 ? 0.032 16.714 -30.293 1.00 85.19 130 SER A C 1
ATOM 1039 O O . SER A 1 130 ? 1.255 16.685 -30.443 1.00 85.19 130 SER A O 1
ATOM 1041 N N . LEU A 1 131 ? -0.677 15.653 -29.911 1.00 87.75 131 LEU A N 1
ATOM 1042 C CA . LEU A 1 131 ? -0.060 14.358 -29.648 1.00 87.75 131 LEU A CA 1
ATOM 1043 C C . LEU A 1 131 ? 0.370 13.691 -30.974 1.00 87.75 131 LEU A C 1
ATOM 1045 O O . LEU A 1 131 ? -0.494 13.431 -31.815 1.00 87.75 131 LEU A O 1
ATOM 1049 N N . PRO A 1 132 ? 1.665 13.390 -31.184 1.00 88.44 132 PRO A N 1
ATOM 1050 C CA . PRO A 1 132 ? 2.105 12.643 -32.357 1.00 88.44 132 PRO A CA 1
ATOM 1051 C C . PRO A 1 132 ? 1.674 11.175 -32.270 1.00 88.44 132 PRO A C 1
ATOM 1053 O O . PRO A 1 132 ? 1.707 10.568 -31.195 1.00 88.44 132 PRO A O 1
ATOM 1056 N N . THR A 1 133 ? 1.278 10.601 -33.402 1.00 86.38 133 THR A N 1
ATOM 1057 C CA . THR A 1 133 ? 0.913 9.183 -33.559 1.00 86.38 133 THR A CA 1
ATOM 1058 C C . THR A 1 133 ? 1.537 8.638 -34.842 1.00 86.38 133 THR A C 1
ATOM 1060 O O . THR A 1 133 ? 1.739 9.397 -35.795 1.00 86.38 133 THR A O 1
ATOM 1063 N N . GLY A 1 134 ? 1.864 7.343 -34.848 1.00 84.62 134 GLY A N 1
ATOM 1064 C CA . GLY A 1 134 ? 2.502 6.661 -35.975 1.00 84.62 134 GLY A CA 1
ATOM 1065 C C . GLY A 1 134 ? 4.027 6.535 -35.869 1.00 84.62 134 GLY A C 1
ATOM 1066 O O . GLY A 1 134 ? 4.702 7.329 -35.212 1.00 84.62 134 GLY A O 1
ATOM 1067 N N . ASP A 1 135 ? 4.567 5.521 -36.549 1.00 88.88 135 ASP A N 1
ATOM 1068 C CA . ASP A 1 135 ? 5.967 5.083 -36.439 1.00 88.88 135 ASP A CA 1
ATOM 1069 C C . ASP A 1 135 ? 6.362 4.816 -34.968 1.00 88.88 135 ASP A C 1
ATOM 1071 O O . ASP A 1 135 ? 5.572 4.293 -34.183 1.00 88.88 135 ASP A O 1
ATOM 1075 N N . TYR A 1 136 ? 7.568 5.198 -34.549 1.00 88.44 136 TYR A N 1
ATOM 1076 C CA . TYR A 1 136 ? 8.049 4.977 -33.186 1.00 88.44 136 TYR A CA 1
ATOM 1077 C C . TYR A 1 136 ? 7.431 5.918 -32.137 1.00 88.44 136 TYR A C 1
ATOM 1079 O O . TYR A 1 136 ? 7.766 5.799 -30.956 1.00 88.44 136 TYR A O 1
ATOM 1087 N N . PHE A 1 137 ? 6.519 6.826 -32.518 1.00 90.00 137 PHE A N 1
ATOM 1088 C CA . PHE A 1 137 ? 5.818 7.665 -31.540 1.00 90.00 137 PHE A CA 1
ATOM 1089 C C . PHE A 1 137 ? 4.888 6.868 -30.630 1.00 90.00 137 PHE A C 1
ATOM 1091 O O . PHE A 1 137 ? 4.568 7.340 -29.542 1.00 90.00 137 PHE A O 1
ATOM 1098 N N . ASP A 1 138 ? 4.479 5.665 -31.034 1.00 85.81 138 ASP A N 1
ATOM 1099 C CA . ASP A 1 138 ? 3.620 4.812 -30.212 1.00 85.81 138 ASP A CA 1
ATOM 1100 C C . ASP A 1 138 ? 4.371 4.212 -29.016 1.00 85.81 138 ASP A C 1
ATOM 1102 O O . ASP A 1 138 ? 3.773 4.020 -27.962 1.00 85.81 138 ASP A O 1
ATOM 1106 N N . ALA A 1 139 ? 5.693 4.037 -29.128 1.00 82.44 139 ALA A N 1
ATOM 1107 C CA . ALA A 1 139 ? 6.549 3.536 -28.051 1.00 82.44 139 ALA A CA 1
ATOM 1108 C C . ALA A 1 139 ? 7.339 4.643 -27.325 1.00 82.44 139 ALA A C 1
ATOM 1110 O O . ALA A 1 139 ? 7.605 4.538 -26.125 1.00 82.44 139 ALA A O 1
ATOM 1111 N N . VAL A 1 140 ? 7.741 5.705 -28.032 1.00 88.19 140 VAL A N 1
ATOM 1112 C CA . VAL A 1 140 ? 8.676 6.724 -27.529 1.00 88.19 140 VAL A CA 1
ATOM 1113 C C . VAL A 1 140 ? 8.147 8.133 -27.795 1.00 88.19 140 VAL A C 1
ATOM 1115 O O . VAL A 1 140 ? 7.578 8.424 -28.838 1.00 88.19 140 VAL A O 1
ATOM 1118 N N . SER A 1 141 ? 8.375 9.053 -26.862 1.00 89.19 141 SER A N 1
ATOM 1119 C CA . SER A 1 141 ? 7.915 10.450 -26.954 1.00 89.19 141 SER A CA 1
ATOM 1120 C C . SER A 1 141 ? 8.608 11.234 -28.061 1.00 89.19 141 SER A C 1
ATOM 1122 O O . SER A 1 141 ? 7.984 12.038 -28.751 1.00 89.19 141 SER A O 1
ATOM 1124 N N . SER A 1 142 ? 9.913 11.000 -28.205 1.00 90.88 142 SER A N 1
ATOM 1125 C CA . SER A 1 142 ? 10.803 11.735 -29.103 1.00 90.88 142 SER A CA 1
ATOM 1126 C C . SER A 1 142 ? 11.692 10.774 -29.910 1.00 90.88 142 SER A C 1
ATOM 1128 O O . SER A 1 142 ? 12.912 10.773 -29.732 1.00 90.88 142 SER A O 1
ATOM 1130 N N . PRO A 1 143 ? 11.124 9.967 -30.829 1.00 91.81 143 PRO A N 1
ATOM 1131 C CA . PRO A 1 143 ? 11.877 9.021 -31.657 1.00 91.81 143 PRO A CA 1
ATOM 1132 C C . PRO A 1 143 ? 12.952 9.703 -32.514 1.00 91.81 143 PRO A C 1
ATOM 1134 O O . PRO A 1 143 ? 14.044 9.170 -32.679 1.00 91.81 143 PRO A O 1
ATOM 1137 N N . HIS A 1 144 ? 12.711 10.932 -32.978 1.00 91.94 144 HIS A N 1
ATOM 1138 C CA . HIS A 1 144 ? 13.714 11.728 -33.693 1.00 91.94 144 HIS A CA 1
ATOM 1139 C C . HIS A 1 144 ? 14.997 11.972 -32.872 1.00 91.94 144 HIS A C 1
ATOM 1141 O O . HIS A 1 144 ? 16.074 12.016 -33.459 1.00 91.94 144 HIS A O 1
ATOM 1147 N N . MET A 1 145 ? 14.914 12.102 -31.542 1.00 92.31 145 MET A N 1
ATOM 1148 C CA . MET A 1 145 ? 16.091 12.245 -30.667 1.00 92.31 145 MET A CA 1
ATOM 1149 C C . MET A 1 145 ? 16.792 10.899 -30.455 1.00 92.31 145 MET A C 1
ATOM 1151 O O . MET A 1 145 ? 18.018 10.833 -30.474 1.00 92.31 145 MET A O 1
ATOM 1155 N N . PHE A 1 146 ? 16.023 9.812 -30.330 1.00 91.62 146 PHE A N 1
ATOM 1156 C CA . PHE A 1 146 ? 16.561 8.451 -30.249 1.00 91.62 146 PHE A CA 1
ATOM 1157 C C . PHE A 1 146 ? 17.362 8.083 -31.504 1.00 91.62 146 PHE A C 1
ATOM 1159 O O . PHE A 1 146 ? 18.520 7.680 -31.405 1.00 91.62 146 PHE A O 1
ATOM 1166 N N . PHE A 1 147 ? 16.800 8.304 -32.693 1.00 93.75 147 PHE A N 1
ATOM 1167 C CA . PHE A 1 147 ? 17.500 8.029 -33.947 1.00 93.75 147 PHE A CA 1
ATOM 1168 C C . PHE A 1 147 ? 18.700 8.956 -34.190 1.00 93.75 147 PHE A C 1
ATOM 1170 O O . PHE A 1 147 ? 19.647 8.540 -34.854 1.00 93.75 147 PHE A O 1
ATOM 1177 N N . GLU A 1 148 ? 18.728 10.161 -33.602 1.00 93.50 148 GLU A N 1
ATOM 1178 C CA . GLU A 1 148 ? 19.946 10.989 -33.587 1.00 93.50 148 GLU A CA 1
ATOM 1179 C C . GLU A 1 148 ? 21.063 10.261 -32.832 1.00 93.50 148 GLU A C 1
ATOM 1181 O O . GLU A 1 148 ? 22.160 10.102 -33.360 1.00 93.50 148 GLU A O 1
ATOM 1186 N N . ILE A 1 149 ? 20.775 9.754 -31.629 1.00 93.44 149 ILE A N 1
ATOM 1187 C CA . ILE A 1 149 ? 21.753 9.007 -30.827 1.00 93.44 149 ILE A CA 1
ATOM 1188 C C . ILE A 1 149 ? 22.244 7.779 -31.597 1.00 93.44 149 ILE A C 1
ATOM 1190 O O . ILE A 1 149 ? 23.452 7.574 -31.688 1.00 93.44 149 ILE A O 1
ATOM 1194 N N . VAL A 1 150 ? 21.340 7.005 -32.210 1.00 93.75 150 VAL A N 1
ATOM 1195 C CA . VAL A 1 150 ? 21.707 5.820 -33.006 1.00 93.75 150 VAL A CA 1
ATOM 1196 C C . VAL A 1 150 ? 22.675 6.185 -34.134 1.00 93.75 150 VAL A C 1
ATOM 1198 O O . VAL A 1 150 ? 23.699 5.525 -34.291 1.00 93.75 150 VAL A O 1
ATOM 1201 N N . MET A 1 151 ? 22.422 7.261 -34.884 1.00 95.00 151 MET A N 1
ATOM 1202 C CA . MET A 1 151 ? 23.330 7.693 -35.954 1.00 95.00 151 MET A CA 1
ATOM 1203 C C . MET A 1 151 ? 24.719 8.088 -35.442 1.00 95.00 151 MET A C 1
ATOM 1205 O O . MET A 1 151 ? 25.717 7.760 -36.084 1.00 95.00 151 MET A O 1
ATOM 1209 N N . TYR A 1 152 ? 24.813 8.762 -34.293 1.00 94.38 152 TYR A N 1
ATOM 1210 C CA . TYR A 1 152 ? 26.105 9.139 -33.708 1.00 94.38 152 TYR A CA 1
ATOM 1211 C C . TYR A 1 152 ? 26.841 7.949 -33.078 1.00 94.38 152 TYR A C 1
ATOM 1213 O O . TYR A 1 152 ? 28.067 7.884 -33.171 1.00 94.38 152 TYR A O 1
ATOM 1221 N N . VAL A 1 153 ? 26.124 6.972 -32.510 1.00 93.88 153 VAL A N 1
ATOM 1222 C CA . VAL A 1 153 ? 26.702 5.685 -32.082 1.00 93.88 153 VAL A CA 1
ATOM 1223 C C . VAL A 1 153 ? 27.275 4.946 -33.288 1.00 93.88 153 VAL A C 1
ATOM 1225 O O . VAL A 1 153 ? 28.408 4.477 -33.242 1.00 93.88 153 VAL A O 1
ATOM 1228 N N . VAL A 1 154 ? 26.543 4.907 -34.402 1.00 94.69 154 VAL A N 1
ATOM 1229 C CA . VAL A 1 154 ? 27.027 4.304 -35.647 1.00 94.69 154 VAL A CA 1
ATOM 1230 C C . VAL A 1 154 ? 28.252 5.043 -36.187 1.00 94.69 154 VAL A C 1
ATOM 1232 O O . VAL A 1 154 ? 29.224 4.401 -36.577 1.00 94.69 154 VAL A O 1
ATOM 1235 N N . LEU A 1 155 ? 28.260 6.379 -36.165 1.00 92.50 155 LEU A N 1
ATOM 1236 C CA . LEU A 1 155 ? 29.419 7.178 -36.574 1.00 92.50 155 LEU A CA 1
ATOM 1237 C C . LEU A 1 155 ? 30.648 6.885 -35.698 1.00 92.50 155 LEU A C 1
ATOM 1239 O O . LEU A 1 155 ? 31.766 6.778 -36.207 1.00 92.50 155 LEU A O 1
ATOM 1243 N N . PHE A 1 156 ? 30.438 6.691 -34.395 1.00 92.81 156 PHE A N 1
ATOM 1244 C CA . PHE A 1 156 ? 31.473 6.224 -33.479 1.00 92.81 156 PHE A CA 1
ATOM 1245 C C . PHE A 1 156 ? 31.941 4.802 -33.820 1.00 92.81 156 PHE A C 1
ATOM 1247 O O . PHE A 1 156 ? 33.143 4.567 -33.845 1.00 92.81 156 PHE A O 1
ATOM 1254 N N . CYS A 1 157 ? 31.047 3.870 -34.164 1.00 90.94 157 CYS A N 1
ATOM 1255 C CA . CYS A 1 157 ? 31.425 2.522 -34.607 1.00 90.94 157 CYS A CA 1
ATOM 1256 C C . CYS A 1 157 ? 32.242 2.531 -35.911 1.00 90.94 157 CYS A C 1
ATOM 1258 O O . CYS A 1 157 ? 33.198 1.762 -36.038 1.00 90.94 157 CYS A O 1
ATOM 1260 N N . VAL A 1 158 ? 31.911 3.416 -36.861 1.00 90.56 158 VAL A N 1
ATOM 1261 C CA . VAL A 1 158 ? 32.709 3.635 -38.082 1.00 90.56 158 VAL A CA 1
ATOM 1262 C C . VAL A 1 158 ? 34.110 4.133 -37.721 1.00 90.56 158 VAL A C 1
ATOM 1264 O O . VAL A 1 158 ? 35.093 3.660 -38.283 1.00 90.56 158 VAL A O 1
ATOM 1267 N N . LEU A 1 159 ? 34.215 5.041 -36.748 1.00 89.75 159 LEU A N 1
ATOM 1268 C CA . LEU A 1 159 ? 35.463 5.672 -36.314 1.00 89.75 159 LEU A CA 1
ATOM 1269 C C . LEU A 1 159 ? 35.945 5.151 -34.952 1.00 89.75 159 LEU A C 1
ATOM 1271 O O . LEU A 1 159 ? 36.480 5.920 -34.158 1.00 89.75 159 LEU A O 1
ATOM 1275 N N . HIS A 1 160 ? 35.788 3.857 -34.665 1.00 83.25 160 HIS A N 1
ATOM 1276 C CA . HIS A 1 160 ? 35.960 3.303 -33.309 1.00 83.25 160 HIS A CA 1
ATOM 1277 C C . HIS A 1 160 ? 37.347 3.536 -32.679 1.00 83.25 160 HIS A C 1
ATOM 1279 O O . HIS A 1 160 ? 37.506 3.481 -31.462 1.00 83.25 160 HIS A O 1
ATOM 1285 N N . ARG A 1 161 ? 38.375 3.783 -33.500 1.00 85.50 161 ARG A N 1
ATOM 1286 C CA . ARG A 1 161 ? 39.752 4.076 -33.059 1.00 85.50 161 ARG A CA 1
ATOM 1287 C C . ARG A 1 161 ? 39.980 5.559 -32.766 1.00 85.50 161 ARG A C 1
ATOM 1289 O O . ARG A 1 161 ? 41.006 5.912 -32.183 1.00 85.50 161 ARG A O 1
ATOM 1296 N N . ASN A 1 162 ? 39.062 6.423 -33.192 1.00 85.88 162 ASN A N 1
ATOM 1297 C CA . ASN A 1 162 ? 39.163 7.862 -33.039 1.00 85.88 162 ASN A CA 1
ATOM 1298 C C . ASN A 1 162 ? 38.754 8.283 -31.625 1.00 85.88 162 ASN A C 1
ATOM 1300 O O . ASN A 1 162 ? 37.585 8.218 -31.249 1.00 85.88 162 ASN A O 1
ATOM 1304 N N . SER A 1 163 ? 39.711 8.776 -30.842 1.00 85.56 163 SER A N 1
ATOM 1305 C CA . SER A 1 163 ? 39.420 9.196 -29.467 1.00 85.56 163 SER A CA 1
ATOM 1306 C C . SER A 1 163 ? 38.640 10.501 -29.375 1.00 85.56 163 SER A C 1
ATOM 1308 O O . SER A 1 163 ? 37.945 10.704 -28.386 1.00 85.56 163 SER A O 1
ATOM 1310 N N . THR A 1 164 ? 38.717 11.385 -30.375 1.00 88.06 164 THR A N 1
ATOM 1311 C CA . THR A 1 164 ? 37.955 12.646 -30.336 1.00 88.06 164 THR A CA 1
ATOM 1312 C C . THR A 1 164 ? 36.455 12.397 -30.489 1.00 88.06 164 THR A C 1
ATOM 1314 O O . THR A 1 164 ? 35.650 13.140 -29.929 1.00 88.06 164 THR A O 1
ATOM 1317 N N . MET A 1 165 ? 36.075 11.316 -31.179 1.00 89.12 165 MET A N 1
ATOM 1318 C CA . MET A 1 165 ? 34.677 10.947 -31.392 1.00 89.12 165 MET A CA 1
ATOM 1319 C C . MET A 1 165 ? 33.948 10.523 -30.123 1.00 89.12 165 MET A C 1
ATOM 1321 O O . MET A 1 165 ? 32.734 10.689 -30.049 1.00 89.12 165 MET A O 1
ATOM 1325 N N . VAL A 1 166 ? 34.670 10.059 -29.101 1.00 89.69 166 VAL A N 1
ATOM 1326 C CA . VAL A 1 166 ? 34.075 9.756 -27.793 1.00 89.69 166 VAL A CA 1
ATOM 1327 C C . VAL A 1 166 ? 33.447 11.013 -27.189 1.00 89.69 166 VAL A C 1
ATOM 1329 O O . VAL A 1 166 ? 32.322 10.959 -26.706 1.00 89.69 166 VAL A O 1
ATOM 1332 N N . TYR A 1 167 ? 34.123 12.163 -27.265 1.00 90.94 167 TYR A N 1
ATOM 1333 C CA . TYR A 1 167 ? 33.599 13.415 -26.709 1.00 90.94 167 TYR A CA 1
ATOM 1334 C C . TYR A 1 167 ? 32.368 13.916 -27.465 1.00 90.94 167 TYR A C 1
ATOM 1336 O O . TYR A 1 167 ? 31.416 14.377 -26.841 1.00 90.94 167 TYR A O 1
ATOM 1344 N N . VAL A 1 168 ? 32.363 13.783 -28.796 1.00 91.94 168 VAL A N 1
ATOM 1345 C CA . VAL A 1 168 ? 31.196 14.128 -29.622 1.00 91.94 168 VAL A CA 1
ATOM 1346 C C . VAL A 1 168 ? 30.019 13.214 -29.284 1.00 91.94 168 VAL A C 1
ATOM 1348 O O . VAL A 1 168 ? 28.906 13.700 -29.093 1.00 91.94 168 VAL A O 1
ATOM 1351 N N . LEU A 1 169 ? 30.259 11.906 -29.152 1.00 92.31 169 LEU A N 1
ATOM 1352 C CA . LEU A 1 169 ? 29.225 10.945 -28.779 1.00 92.31 169 LEU A CA 1
ATOM 1353 C C . LEU A 1 169 ? 28.657 11.242 -27.387 1.00 92.31 169 LEU A C 1
ATOM 1355 O O . LEU A 1 169 ? 27.442 11.295 -27.238 1.00 92.31 169 LEU A O 1
ATOM 1359 N N . LEU A 1 170 ? 29.512 11.475 -26.386 1.00 91.38 170 LEU A N 1
ATOM 1360 C CA . LEU A 1 170 ? 29.082 11.808 -25.024 1.00 91.38 170 LEU A CA 1
ATOM 1361 C C . LEU A 1 170 ? 28.269 13.106 -24.983 1.00 91.38 170 LEU A C 1
ATOM 1363 O O . LEU A 1 170 ? 27.245 13.166 -24.304 1.00 91.38 170 LEU A O 1
ATOM 1367 N N . TRP A 1 171 ? 28.692 14.123 -25.738 1.00 92.31 171 TRP A N 1
ATOM 1368 C CA . TRP A 1 171 ? 27.951 15.373 -25.875 1.00 92.31 171 TRP A CA 1
ATOM 1369 C C . TRP A 1 171 ? 26.557 15.149 -26.475 1.00 92.31 171 TRP A C 1
ATOM 1371 O O . TRP A 1 171 ? 25.562 15.586 -25.895 1.00 92.31 171 TRP A O 1
ATOM 1381 N N . VAL A 1 172 ? 26.462 14.431 -27.601 1.00 92.69 172 VAL A N 1
ATOM 1382 C CA . VAL A 1 172 ? 25.174 14.149 -28.256 1.00 92.69 172 VAL A CA 1
ATOM 1383 C C . VAL A 1 172 ? 24.286 13.290 -27.365 1.00 92.69 172 VAL A C 1
ATOM 1385 O O . VAL A 1 172 ? 23.115 13.610 -27.197 1.00 92.69 172 VAL A O 1
ATOM 1388 N N . LEU A 1 173 ? 24.831 12.235 -26.761 1.00 91.38 173 LEU A N 1
ATOM 1389 C CA . LEU A 1 173 ? 24.093 11.334 -25.884 1.00 91.38 173 LEU A CA 1
ATOM 1390 C C . LEU A 1 173 ? 23.509 12.096 -24.689 1.00 91.38 173 LEU A C 1
ATOM 1392 O O . LEU A 1 173 ? 22.307 12.011 -24.453 1.00 91.38 173 LEU A O 1
ATOM 1396 N N . SER A 1 174 ? 24.320 12.914 -24.011 1.00 91.00 174 SER A N 1
ATOM 1397 C CA . SER A 1 174 ? 23.875 13.756 -22.894 1.00 91.00 174 SER A CA 1
ATOM 1398 C C . SER A 1 174 ? 22.791 14.754 -23.319 1.00 91.00 174 SER A C 1
ATOM 1400 O O . SER A 1 174 ? 21.709 14.800 -22.728 1.00 91.00 174 SER A O 1
ATOM 1402 N N . ASN A 1 175 ? 23.032 15.508 -24.397 1.00 90.88 175 ASN A N 1
ATOM 1403 C CA . ASN A 1 175 ? 22.098 16.529 -24.863 1.00 90.88 175 ASN A CA 1
ATOM 1404 C C . ASN A 1 175 ? 20.764 15.924 -25.337 1.00 90.88 175 ASN A C 1
ATOM 1406 O O . ASN A 1 175 ? 19.699 16.446 -25.013 1.00 90.88 175 ASN A O 1
ATOM 1410 N N . GLN A 1 176 ? 20.793 14.829 -26.099 1.00 92.12 176 GLN A N 1
ATOM 1411 C CA . GLN A 1 176 ? 19.575 14.211 -26.631 1.00 92.12 176 GLN A CA 1
ATOM 1412 C C . GLN A 1 176 ? 18.784 13.459 -25.553 1.00 92.12 176 GLN A C 1
ATOM 1414 O O . GLN A 1 176 ? 17.556 13.516 -25.573 1.00 92.12 176 GLN A O 1
ATOM 1419 N N . LEU A 1 177 ? 19.449 12.830 -24.575 1.00 89.25 177 LEU A N 1
ATOM 1420 C CA . LEU A 1 177 ? 18.778 12.238 -23.410 1.00 89.25 177 LEU A CA 1
ATOM 1421 C C . LEU A 1 177 ? 18.048 13.299 -22.586 1.00 89.25 177 LEU A C 1
ATOM 1423 O O . LEU A 1 177 ? 16.864 13.134 -22.294 1.00 89.25 177 LEU A O 1
ATOM 1427 N N . MET A 1 178 ? 18.730 14.401 -22.256 1.00 88.31 178 MET A N 1
ATOM 1428 C CA . MET A 1 178 ? 18.144 15.487 -21.469 1.00 88.31 178 MET A CA 1
ATOM 1429 C C . MET A 1 178 ? 16.934 16.101 -22.183 1.00 88.31 178 MET A C 1
ATOM 1431 O O . MET A 1 178 ? 15.858 16.219 -21.601 1.00 88.31 178 MET A O 1
ATOM 1435 N N . ASN A 1 179 ? 17.076 16.440 -23.467 1.00 88.81 179 ASN A N 1
ATOM 1436 C CA . ASN A 1 179 ? 15.980 17.031 -24.236 1.00 88.81 179 ASN A CA 1
ATOM 1437 C C . ASN A 1 179 ? 14.803 16.064 -24.410 1.00 88.81 179 ASN A C 1
ATOM 1439 O O . ASN A 1 179 ? 13.647 16.484 -24.344 1.00 88.81 179 ASN A O 1
ATOM 1443 N N . SER A 1 180 ? 15.073 14.772 -24.595 1.00 89.44 180 SER A N 1
ATOM 1444 C CA . SER A 1 180 ? 14.037 13.745 -24.698 1.00 89.44 180 SER A CA 1
ATOM 1445 C C . SER A 1 180 ? 13.258 13.595 -23.394 1.00 89.44 180 SER A C 1
ATOM 1447 O O . SER A 1 180 ? 12.027 13.551 -23.424 1.00 89.44 180 SER A O 1
ATOM 1449 N N . TRP A 1 181 ? 13.955 13.596 -22.258 1.00 86.75 181 TRP A N 1
ATOM 1450 C CA . TRP A 1 181 ? 13.337 13.530 -20.939 1.00 86.75 181 TRP A CA 1
ATOM 1451 C C . TRP A 1 181 ? 12.479 14.765 -20.641 1.00 86.75 181 TRP A C 1
ATOM 1453 O O . TRP A 1 181 ? 11.302 14.617 -20.314 1.00 86.75 181 TRP A O 1
ATOM 1463 N N . LEU A 1 182 ? 13.012 15.972 -20.865 1.00 88.88 182 LEU A N 1
ATOM 1464 C CA . LEU A 1 182 ? 12.261 17.224 -20.698 1.00 88.88 182 LEU A CA 1
ATOM 1465 C C . LEU A 1 182 ? 11.019 17.270 -21.596 1.00 88.88 182 LEU A C 1
ATOM 1467 O O . LEU A 1 182 ? 9.951 17.700 -21.170 1.00 88.88 182 LEU A O 1
ATOM 1471 N N . THR A 1 183 ? 11.141 16.787 -22.835 1.00 89.19 183 THR A N 1
ATOM 1472 C CA . THR A 1 183 ? 10.014 16.726 -23.774 1.00 89.19 183 THR A CA 1
ATOM 1473 C C . THR A 1 183 ? 8.945 15.738 -23.303 1.00 89.19 183 THR A C 1
ATOM 1475 O O . THR A 1 183 ? 7.756 16.035 -23.389 1.00 89.19 183 THR A O 1
ATOM 1478 N N . HIS A 1 184 ? 9.344 14.574 -22.785 1.00 89.38 184 HIS A N 1
ATOM 1479 C CA . HIS A 1 184 ? 8.413 13.590 -22.231 1.00 89.38 184 HIS A CA 1
ATOM 1480 C C . HIS A 1 184 ? 7.670 14.138 -21.012 1.00 89.38 184 HIS A C 1
ATOM 1482 O O . HIS A 1 184 ? 6.443 14.076 -20.974 1.00 89.38 184 HIS A O 1
ATOM 1488 N N . GLN A 1 185 ? 8.394 14.738 -20.062 1.00 87.44 185 GLN A N 1
ATOM 1489 C CA . GLN A 1 185 ? 7.793 15.369 -18.890 1.00 87.44 185 GLN A CA 1
ATOM 1490 C C . GLN A 1 185 ? 6.799 16.460 -19.303 1.00 87.44 185 GLN A C 1
ATOM 1492 O O . GLN A 1 185 ? 5.664 16.475 -18.832 1.00 87.44 185 GLN A O 1
ATOM 1497 N N . TRP A 1 186 ? 7.181 17.308 -20.260 1.00 90.50 186 TRP A N 1
ATOM 1498 C CA . TRP A 1 186 ? 6.295 18.338 -20.789 1.00 90.50 186 TRP A CA 1
ATOM 1499 C C . TRP A 1 186 ? 5.014 17.745 -21.397 1.00 90.50 186 TRP A C 1
ATOM 1501 O O . TRP A 1 186 ? 3.925 18.259 -21.148 1.00 90.50 186 TRP A O 1
ATOM 1511 N N . TYR A 1 187 ? 5.100 16.642 -22.150 1.00 90.25 187 TYR A N 1
ATOM 1512 C CA . TYR A 1 187 ? 3.908 15.975 -22.680 1.00 90.25 187 TYR A CA 1
ATOM 1513 C C . TYR A 1 187 ? 3.002 15.410 -21.579 1.00 90.25 187 TYR A C 1
ATOM 1515 O O . TYR A 1 187 ? 1.786 15.578 -21.668 1.00 90.25 187 TYR A O 1
ATOM 1523 N N . VAL A 1 188 ? 3.576 14.781 -20.550 1.00 86.56 188 VAL A N 1
ATOM 1524 C CA . VAL A 1 188 ? 2.830 14.232 -19.404 1.00 86.56 188 VAL A CA 1
ATOM 1525 C C . VAL A 1 188 ? 2.104 15.339 -18.633 1.00 86.56 188 VAL A C 1
ATOM 1527 O O . VAL A 1 188 ? 0.953 15.161 -18.245 1.00 86.56 188 VAL A O 1
ATOM 1530 N N . GLU A 1 189 ? 2.741 16.496 -18.451 1.00 89.44 189 GLU A N 1
ATOM 1531 C CA . GLU A 1 189 ? 2.160 17.636 -17.732 1.00 89.44 189 GLU A CA 1
ATOM 1532 C C . GLU A 1 189 ? 1.074 18.368 -18.536 1.00 89.44 189 GLU A C 1
ATOM 1534 O O . GLU A 1 189 ? 0.096 18.847 -17.966 1.00 89.44 189 GLU A O 1
ATOM 1539 N N . ASN A 1 190 ? 1.231 18.472 -19.861 1.00 90.00 190 ASN A N 1
ATOM 1540 C CA . ASN A 1 190 ? 0.362 19.308 -20.699 1.00 90.00 190 ASN A CA 1
ATOM 1541 C C . ASN A 1 190 ? -0.788 18.539 -21.371 1.00 90.00 190 ASN A C 1
ATOM 1543 O O . ASN A 1 190 ? -1.752 19.168 -21.812 1.00 90.00 190 ASN A O 1
ATOM 1547 N N . PHE A 1 191 ? -0.716 17.206 -21.466 1.00 89.75 191 PHE A N 1
ATOM 1548 C CA . PHE A 1 191 ? -1.748 16.387 -22.106 1.00 89.75 191 PHE A CA 1
ATOM 1549 C C . PHE A 1 191 ? -2.346 15.368 -21.125 1.00 89.75 191 PHE A C 1
ATOM 1551 O O . PHE A 1 191 ? -1.746 14.321 -20.890 1.00 89.75 191 PHE A O 1
ATOM 1558 N N . PRO A 1 192 ? -3.581 15.593 -20.633 1.00 85.06 192 PRO A N 1
ATOM 1559 C CA . PRO A 1 192 ? -4.260 14.650 -19.738 1.00 85.06 192 PRO A CA 1
ATOM 1560 C C . PRO A 1 192 ? -4.456 13.251 -20.344 1.00 85.06 192 PRO A C 1
ATOM 1562 O O . PRO A 1 192 ? -4.444 12.255 -19.628 1.00 85.06 192 PRO A O 1
ATOM 1565 N N . ASN A 1 193 ? -4.598 13.173 -21.673 1.00 86.31 193 ASN A N 1
ATOM 1566 C CA . ASN A 1 193 ? -4.796 11.928 -22.424 1.00 86.31 193 ASN A CA 1
ATOM 1567 C C . ASN A 1 193 ? -3.479 11.346 -22.977 1.00 86.31 193 ASN A C 1
ATOM 1569 O O . ASN A 1 193 ? -3.485 10.661 -24.000 1.00 86.31 193 ASN A O 1
ATOM 1573 N N . TYR A 1 194 ? -2.334 11.659 -22.365 1.00 87.00 194 TYR A N 1
ATOM 1574 C CA . TYR A 1 194 ? -1.043 11.140 -22.809 1.00 87.00 194 TYR A CA 1
ATOM 1575 C C . TYR A 1 194 ? -0.916 9.622 -22.534 1.00 87.00 194 TYR A C 1
ATOM 1577 O O . TYR A 1 194 ? -1.156 9.192 -21.402 1.00 87.00 194 TYR A O 1
ATOM 1585 N N . PRO A 1 195 ? -0.524 8.786 -23.521 1.00 83.69 195 PRO A N 1
ATOM 1586 C CA . PRO A 1 195 ? -0.380 7.343 -23.315 1.00 83.69 195 PRO A CA 1
ATOM 1587 C C . PRO A 1 195 ? 0.707 7.002 -22.285 1.00 83.69 195 PRO A C 1
ATOM 1589 O O . PRO A 1 195 ? 1.885 7.277 -22.506 1.00 83.69 195 PRO A O 1
ATOM 1592 N N . LYS A 1 196 ? 0.323 6.354 -21.177 1.00 79.06 196 LYS A N 1
ATOM 1593 C CA . LYS A 1 196 ? 1.230 6.018 -20.057 1.00 79.06 196 LYS A CA 1
ATOM 1594 C C . LYS A 1 196 ? 2.330 5.012 -20.419 1.00 79.06 196 LYS A C 1
ATOM 1596 O O . LYS A 1 196 ? 3.345 4.935 -19.732 1.00 79.06 196 LYS A O 1
ATOM 1601 N N . GLU A 1 197 ? 2.130 4.240 -21.482 1.00 76.81 197 GLU A N 1
ATOM 1602 C CA . GLU A 1 197 ? 3.085 3.230 -21.950 1.00 76.81 197 GLU A CA 1
ATOM 1603 C C . GLU A 1 197 ? 4.273 3.845 -22.706 1.00 76.81 197 GLU A C 1
ATOM 1605 O O . GLU A 1 197 ? 5.361 3.263 -22.719 1.00 76.81 197 GLU A O 1
ATOM 1610 N N . ARG A 1 198 ? 4.103 5.051 -23.276 1.00 82.88 198 ARG A N 1
ATOM 1611 C CA . ARG A 1 198 ? 5.163 5.751 -24.011 1.00 82.88 198 ARG A CA 1
ATOM 1612 C C . ARG A 1 198 ? 6.305 6.125 -23.074 1.00 82.88 198 ARG A C 1
ATOM 1614 O O . ARG A 1 198 ? 6.093 6.698 -22.008 1.00 82.88 198 ARG A O 1
ATOM 1621 N N . LYS A 1 199 ? 7.537 5.845 -23.494 1.00 80.25 199 LYS A N 1
ATOM 1622 C CA . LYS A 1 199 ? 8.755 6.193 -22.747 1.00 80.25 199 LYS A CA 1
ATOM 1623 C C . LYS A 1 199 ? 9.410 7.458 -23.301 1.00 80.25 199 LYS A C 1
ATOM 1625 O O . LYS A 1 199 ? 9.069 7.934 -24.385 1.00 80.25 199 LYS A O 1
ATOM 1630 N N . ALA A 1 200 ? 10.362 8.022 -22.559 1.00 75.31 200 ALA A N 1
ATOM 1631 C CA . ALA A 1 200 ? 11.082 9.218 -22.992 1.00 75.31 200 ALA A CA 1
ATOM 1632 C C . ALA A 1 200 ? 11.981 8.945 -24.212 1.00 75.31 200 ALA A C 1
ATOM 1634 O O . ALA A 1 200 ? 11.785 9.579 -25.252 1.00 75.31 200 ALA A O 1
ATOM 1635 N N . LEU A 1 201 ? 12.903 7.974 -24.102 1.00 68.50 201 LEU A N 1
ATOM 1636 C CA . LEU A 1 201 ? 13.919 7.698 -25.128 1.00 68.50 201 LEU A CA 1
ATOM 1637 C C . LEU A 1 201 ? 14.082 6.211 -25.487 1.00 68.50 201 LEU A C 1
ATOM 1639 O O . LEU A 1 201 ? 13.920 5.857 -26.648 1.00 68.50 201 LEU A O 1
ATOM 1643 N N . VAL A 1 202 ? 14.437 5.345 -24.531 1.00 62.31 202 VAL A N 1
ATOM 1644 C CA . VAL A 1 202 ? 14.674 3.919 -24.810 1.00 62.31 202 VAL A CA 1
ATOM 1645 C C . VAL A 1 202 ? 13.486 3.116 -24.290 1.00 62.31 202 VAL A C 1
ATOM 1647 O O . VAL A 1 202 ? 13.211 3.161 -23.085 1.00 62.31 202 VAL A O 1
ATOM 1650 N N . PRO A 1 203 ? 12.751 2.407 -25.159 1.00 50.56 203 PRO A N 1
ATOM 1651 C CA . PRO A 1 203 ? 11.713 1.511 -24.691 1.00 50.56 203 PRO A CA 1
ATOM 1652 C C . PRO A 1 203 ? 12.377 0.357 -23.908 1.00 50.56 203 PRO A C 1
ATOM 1654 O O . PRO A 1 203 ? 13.431 -0.134 -24.303 1.00 50.56 203 PRO A O 1
ATOM 1657 N N . PHE A 1 204 ? 11.771 -0.046 -22.784 1.00 52.72 204 PHE A N 1
ATOM 1658 C CA . PHE A 1 204 ? 12.123 -1.242 -21.986 1.00 52.72 204 PHE A CA 1
ATOM 1659 C C . PHE A 1 204 ? 13.331 -1.197 -21.014 1.00 52.72 204 PHE A C 1
ATOM 1661 O O . PHE A 1 204 ? 13.705 -2.248 -20.507 1.00 52.72 204 PHE A O 1
ATOM 1668 N N . VAL A 1 205 ? 13.917 -0.033 -20.676 1.00 57.41 205 VAL A N 1
ATOM 1669 C CA . VAL A 1 205 ? 15.143 0.021 -19.819 1.00 57.41 205 VAL A CA 1
ATOM 1670 C C . VAL A 1 205 ? 14.929 0.562 -18.392 1.00 57.41 205 VAL A C 1
ATOM 1672 O O . VAL A 1 205 ? 15.812 0.447 -17.550 1.00 57.41 205 VAL A O 1
ATOM 1675 N N . LEU A 1 206 ? 13.769 1.144 -18.072 1.00 62.28 206 LEU A N 1
ATOM 1676 C CA . LEU A 1 206 ? 13.551 1.784 -16.765 1.00 62.28 206 LEU A CA 1
ATOM 1677 C C . LEU A 1 206 ? 12.668 0.930 -15.852 1.00 62.28 206 LEU A C 1
ATOM 1679 O O . LEU A 1 206 ? 11.486 0.738 -16.138 1.00 62.28 206 LEU A O 1
ATOM 1683 N N . ILE A 1 207 ? 13.241 0.484 -14.734 1.00 72.00 207 ILE A N 1
ATOM 1684 C CA . ILE A 1 207 ? 12.523 -0.139 -13.619 1.00 72.00 207 ILE A CA 1
ATOM 1685 C C . ILE A 1 207 ? 12.038 0.968 -12.674 1.00 72.00 207 ILE A C 1
ATOM 1687 O O . ILE A 1 207 ? 12.806 1.844 -12.275 1.00 72.00 207 ILE A O 1
ATOM 1691 N N . SER A 1 208 ? 10.749 0.947 -12.330 1.00 75.00 208 SER A N 1
ATOM 1692 C CA . SER A 1 208 ? 10.165 1.882 -11.364 1.00 75.00 208 SER A CA 1
ATOM 1693 C C . SER A 1 208 ? 10.580 1.499 -9.943 1.00 75.00 208 SER A C 1
ATOM 1695 O O . SER A 1 208 ? 10.341 0.374 -9.511 1.00 75.00 208 SER A O 1
ATOM 1697 N N . LEU A 1 209 ? 11.165 2.442 -9.201 1.00 83.75 209 LEU A N 1
ATOM 1698 C CA . LEU A 1 209 ? 11.531 2.270 -7.785 1.00 83.75 209 LEU A CA 1
ATOM 1699 C C . LEU A 1 209 ? 10.438 2.771 -6.823 1.00 83.75 209 LEU A C 1
ATOM 1701 O O . LEU A 1 209 ? 10.667 2.892 -5.617 1.00 83.75 209 LEU A O 1
ATOM 1705 N N . ASN A 1 210 ? 9.259 3.105 -7.350 1.00 84.81 210 ASN A N 1
ATOM 1706 C CA . ASN A 1 210 ? 8.150 3.611 -6.551 1.00 84.81 210 ASN A CA 1
ATOM 1707 C C . ASN A 1 210 ? 7.541 2.513 -5.672 1.00 84.81 210 ASN A C 1
ATOM 1709 O O . ASN A 1 210 ? 7.611 1.321 -5.975 1.00 84.81 210 ASN A O 1
ATOM 1713 N N . THR A 1 211 ? 6.905 2.935 -4.580 1.00 88.69 211 THR A N 1
ATOM 1714 C CA . THR A 1 211 ? 6.143 2.032 -3.718 1.00 88.69 211 THR A CA 1
ATOM 1715 C C . THR A 1 211 ? 4.866 1.580 -4.419 1.00 88.69 211 THR A C 1
ATOM 1717 O O . THR A 1 211 ? 4.061 2.402 -4.855 1.00 88.69 211 THR A O 1
ATOM 1720 N N . MET A 1 212 ? 4.662 0.270 -4.465 1.00 90.88 212 MET A N 1
ATOM 1721 C CA . MET A 1 212 ? 3.478 -0.399 -4.985 1.00 90.88 212 MET A CA 1
ATOM 1722 C C . MET A 1 212 ? 2.620 -0.868 -3.808 1.00 90.88 212 MET A C 1
ATOM 1724 O O . MET A 1 212 ? 3.138 -1.363 -2.805 1.00 90.88 212 MET A O 1
ATOM 1728 N N . THR A 1 213 ? 1.303 -0.708 -3.916 1.00 92.62 213 THR A N 1
ATOM 1729 C CA . THR A 1 213 ? 0.357 -1.199 -2.903 1.00 92.62 213 THR A CA 1
ATOM 1730 C C . THR A 1 213 ? -0.325 -2.452 -3.427 1.00 92.62 213 THR A C 1
ATOM 1732 O O . THR A 1 213 ? -0.941 -2.418 -4.487 1.00 92.62 213 THR A O 1
ATOM 1735 N N . LEU A 1 214 ? -0.219 -3.544 -2.676 1.00 93.62 214 LEU A N 1
ATOM 1736 C CA . LEU A 1 214 ? -0.770 -4.851 -3.004 1.00 93.62 214 LEU A CA 1
ATOM 1737 C C . LEU A 1 214 ? -1.890 -5.187 -2.021 1.00 93.62 214 LEU A C 1
ATOM 1739 O O . LEU A 1 214 ? -1.700 -5.121 -0.804 1.00 93.62 214 LEU A O 1
ATOM 1743 N N . GLN A 1 215 ? -3.054 -5.558 -2.546 1.00 94.44 215 GLN A N 1
ATOM 1744 C CA . GLN A 1 215 ? -4.144 -6.115 -1.751 1.00 94.44 215 GLN A CA 1
ATOM 1745 C C . GLN A 1 215 ? -4.053 -7.638 -1.826 1.00 94.44 215 GLN A C 1
ATOM 1747 O O . GLN A 1 215 ? -4.312 -8.217 -2.874 1.00 94.44 215 GLN A O 1
ATOM 1752 N N . VAL A 1 216 ? -3.649 -8.263 -0.721 1.00 94.56 216 VAL A N 1
ATOM 1753 C CA . VAL A 1 216 ? -3.428 -9.708 -0.619 1.00 94.56 216 VAL A CA 1
ATOM 1754 C C . VAL A 1 216 ? -4.700 -10.348 -0.082 1.00 94.56 216 VAL A C 1
ATOM 1756 O O . VAL A 1 216 ? -5.064 -10.143 1.077 1.00 94.56 216 VAL A O 1
ATOM 1759 N N . GLU A 1 217 ? -5.399 -11.102 -0.920 1.00 93.88 217 GLU A N 1
ATOM 1760 C CA . GLU A 1 217 ? -6.611 -11.826 -0.538 1.00 93.88 217 GLU A CA 1
ATOM 1761 C C . GLU A 1 217 ? -6.321 -13.320 -0.507 1.00 93.88 217 GLU A C 1
ATOM 1763 O O . GLU A 1 217 ? -5.887 -13.887 -1.501 1.00 93.88 217 GLU A O 1
ATOM 1768 N N . SER A 1 218 ? -6.568 -13.955 0.637 1.00 92.50 218 SER A N 1
ATOM 1769 C CA . SER A 1 218 ? -6.469 -15.409 0.779 1.00 92.50 218 SER A CA 1
ATOM 1770 C C . SER A 1 218 ? -7.843 -15.951 1.169 1.00 92.50 218 SER A C 1
ATOM 1772 O O . SER A 1 218 ? -8.200 -15.888 2.353 1.00 92.50 218 SER A O 1
ATOM 1774 N N . PRO A 1 219 ? -8.646 -16.413 0.195 1.00 91.06 219 PRO A N 1
ATOM 1775 C CA . PRO A 1 219 ? -9.967 -16.962 0.462 1.00 91.06 219 PRO A CA 1
ATOM 1776 C C . PRO A 1 219 ? -9.880 -18.385 1.034 1.00 91.06 219 PRO A C 1
ATOM 1778 O O . PRO A 1 219 ? -9.036 -19.180 0.620 1.00 91.06 219 PRO A O 1
ATOM 1781 N N . THR A 1 220 ? -10.778 -18.697 1.970 1.00 89.00 220 THR A N 1
ATOM 1782 C CA . THR A 1 220 ? -11.104 -20.058 2.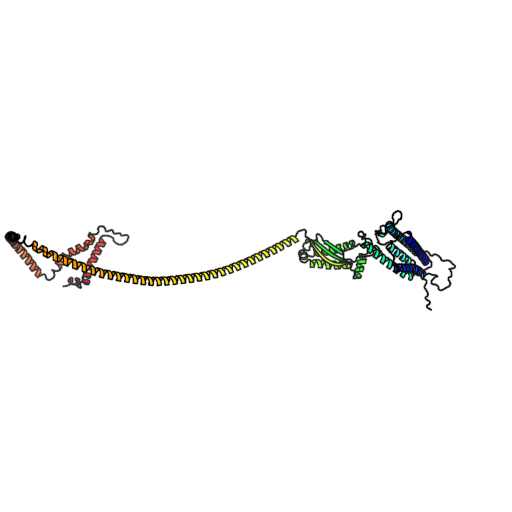437 1.00 89.00 220 THR A CA 1
ATOM 1783 C C . THR A 1 220 ? -9.877 -20.886 2.846 1.00 89.00 220 THR A C 1
ATOM 1785 O O . THR A 1 220 ? -9.613 -21.973 2.330 1.00 89.00 220 THR A O 1
ATOM 1788 N N . VAL A 1 221 ? -9.100 -20.373 3.799 1.00 91.56 221 VAL A N 1
ATOM 1789 C CA . VAL A 1 221 ? -7.918 -21.056 4.336 1.00 91.56 221 VAL A CA 1
ATOM 1790 C C . VAL A 1 221 ? -8.254 -21.677 5.685 1.00 91.56 221 VAL A C 1
ATOM 1792 O O . VAL A 1 221 ? -8.749 -21.003 6.587 1.00 91.56 221 VAL A O 1
ATOM 1795 N N . TYR A 1 222 ? -7.950 -22.963 5.840 1.00 90.50 222 TYR A N 1
ATOM 1796 C CA . TYR A 1 222 ? -8.124 -23.670 7.104 1.00 90.50 222 TYR A CA 1
ATOM 1797 C C . TYR A 1 222 ? -7.007 -23.308 8.084 1.00 90.50 222 TYR A C 1
ATOM 1799 O O . TYR A 1 222 ? -5.825 -23.445 7.770 1.00 90.50 222 TYR A O 1
ATOM 1807 N N . THR A 1 223 ? -7.396 -22.855 9.274 1.00 91.62 223 THR A N 1
ATOM 1808 C CA . THR A 1 223 ? -6.481 -22.630 10.405 1.00 91.62 223 THR A CA 1
ATOM 1809 C C . THR A 1 223 ? -5.980 -23.938 11.014 1.00 91.62 223 THR A C 1
ATOM 1811 O O . THR A 1 223 ? -6.455 -25.019 10.658 1.00 91.62 223 THR A O 1
ATOM 1814 N N . SER A 1 224 ? -5.074 -23.862 11.994 1.00 90.31 224 SER A N 1
ATOM 1815 C CA . SER A 1 224 ? -4.545 -25.048 12.688 1.00 90.31 224 SER A CA 1
ATOM 1816 C C . SER A 1 224 ? -5.620 -25.907 13.373 1.00 90.31 224 SER A C 1
ATOM 1818 O O . SER A 1 224 ? -5.408 -27.097 13.594 1.00 90.31 224 SER A O 1
ATOM 1820 N N . GLN A 1 225 ? -6.790 -25.330 13.669 1.00 87.44 225 GLN A N 1
ATOM 1821 C CA . GLN A 1 225 ? -7.956 -26.026 14.229 1.00 87.44 225 GLN A CA 1
ATOM 1822 C C . GLN A 1 225 ? -9.006 -26.427 13.179 1.00 87.44 225 GLN A C 1
ATOM 1824 O O . GLN A 1 225 ? -10.081 -26.902 13.535 1.00 87.44 225 GLN A O 1
ATOM 1829 N N . GLY A 1 226 ? -8.725 -26.238 11.888 1.00 85.19 226 GLY A N 1
ATOM 1830 C CA . GLY A 1 226 ? -9.627 -26.629 10.804 1.00 85.19 226 GLY A CA 1
ATOM 1831 C C . GLY A 1 226 ? -10.817 -25.691 10.586 1.00 85.19 226 GLY A C 1
ATOM 1832 O O . GLY A 1 226 ? -11.750 -26.063 9.881 1.00 85.19 226 GLY A O 1
ATOM 1833 N N . VAL A 1 227 ? -10.802 -24.478 11.147 1.00 88.12 227 VAL A N 1
ATOM 1834 C CA . VAL A 1 227 ? -11.833 -23.463 10.869 1.00 88.12 227 VAL A CA 1
ATOM 1835 C C . VAL A 1 227 ? -11.449 -22.696 9.596 1.00 88.12 227 VAL A C 1
ATOM 1837 O O . VAL A 1 227 ? -10.337 -22.147 9.567 1.00 88.12 227 VAL A O 1
ATOM 1840 N N . PRO A 1 228 ? -12.311 -22.657 8.559 1.00 91.69 228 PRO A N 1
ATOM 1841 C CA . PRO A 1 228 ? -12.051 -21.916 7.330 1.00 91.69 228 PRO A CA 1
ATOM 1842 C C . PRO A 1 228 ? -12.240 -20.412 7.552 1.00 91.69 228 PRO A C 1
ATOM 1844 O O . PRO A 1 228 ? -13.308 -19.957 7.954 1.00 91.69 228 PRO A O 1
ATOM 1847 N N . ILE A 1 229 ? -11.206 -19.626 7.264 1.00 92.12 229 ILE A N 1
ATOM 1848 C CA . ILE A 1 229 ? -11.253 -18.163 7.336 1.00 92.12 229 ILE A CA 1
ATOM 1849 C C . ILE A 1 229 ? -10.703 -17.540 6.052 1.00 92.12 229 ILE A C 1
ATOM 1851 O O . ILE A 1 229 ? -9.800 -18.074 5.407 1.00 92.12 229 ILE A O 1
ATOM 1855 N N . SER A 1 230 ? -11.229 -16.373 5.708 1.00 92.44 230 SER A N 1
ATOM 1856 C CA . SER A 1 230 ? -10.801 -15.557 4.576 1.00 92.44 230 SER A CA 1
ATOM 1857 C C . SER A 1 230 ? -10.177 -14.273 5.105 1.00 92.44 230 SER A C 1
ATOM 1859 O O . SER A 1 230 ? -10.801 -13.544 5.874 1.00 92.44 230 SER A O 1
ATOM 1861 N N . VAL A 1 231 ? -8.939 -13.983 4.715 1.00 92.94 231 VAL A N 1
ATOM 1862 C CA . VAL A 1 231 ? -8.193 -12.826 5.228 1.00 92.94 231 VAL A CA 1
ATOM 1863 C C . VAL A 1 231 ? -7.776 -11.911 4.088 1.00 92.94 231 VAL A C 1
ATOM 1865 O O . VAL A 1 231 ? -7.275 -12.362 3.057 1.00 92.94 231 VAL A O 1
ATOM 1868 N N . THR A 1 232 ? -7.951 -10.608 4.303 1.00 94.56 232 THR A N 1
ATOM 1869 C CA . THR A 1 232 ? -7.467 -9.566 3.398 1.00 94.56 232 THR A CA 1
ATOM 1870 C C . THR A 1 232 ? -6.388 -8.745 4.091 1.00 94.56 232 THR A C 1
ATOM 1872 O O . THR A 1 232 ? -6.635 -8.133 5.134 1.00 94.56 232 THR A O 1
ATOM 1875 N N . GLY A 1 233 ? -5.199 -8.698 3.497 1.00 93.94 233 GLY A N 1
ATOM 1876 C CA . GLY A 1 233 ? -4.078 -7.856 3.901 1.00 93.94 233 GLY A CA 1
ATOM 1877 C C . GLY A 1 233 ? -3.807 -6.741 2.890 1.00 93.94 233 GLY A C 1
ATOM 1878 O O . GLY A 1 233 ? -4.140 -6.848 1.711 1.00 93.94 233 GLY A O 1
ATOM 1879 N N . ILE A 1 234 ? -3.191 -5.656 3.351 1.00 94.81 234 ILE A N 1
ATOM 1880 C CA . ILE A 1 234 ? -2.607 -4.618 2.499 1.00 94.81 234 ILE A CA 1
ATOM 1881 C C . ILE A 1 234 ? -1.105 -4.607 2.759 1.00 94.81 234 ILE A C 1
ATOM 1883 O O . ILE A 1 234 ? -0.667 -4.353 3.886 1.00 94.81 234 ILE A O 1
ATOM 1887 N N . ALA A 1 235 ? -0.332 -4.860 1.708 1.00 95.00 235 ALA A N 1
ATOM 1888 C CA . ALA A 1 235 ? 1.119 -4.797 1.722 1.00 95.00 235 ALA A CA 1
ATOM 1889 C C . ALA A 1 235 ? 1.602 -3.615 0.879 1.00 95.00 235 ALA A C 1
ATOM 1891 O O . ALA A 1 235 ? 1.104 -3.372 -0.219 1.00 95.00 235 ALA A O 1
ATOM 1892 N N . GLN A 1 236 ? 2.597 -2.891 1.374 1.00 93.56 236 GLN A N 1
ATOM 1893 C CA . GLN A 1 236 ? 3.336 -1.914 0.585 1.00 93.56 236 GLN A CA 1
ATOM 1894 C C . GLN A 1 236 ? 4.713 -2.482 0.294 1.00 93.56 236 GLN A C 1
ATOM 1896 O O . GLN A 1 236 ? 5.468 -2.775 1.220 1.00 93.56 236 GLN A O 1
ATOM 1901 N N . VAL A 1 237 ? 5.041 -2.628 -0.983 1.00 93.62 237 VAL A N 1
ATOM 1902 C CA . VAL A 1 237 ? 6.326 -3.166 -1.437 1.00 93.62 237 VAL A CA 1
ATOM 1903 C C . VAL A 1 237 ? 7.010 -2.169 -2.356 1.00 93.62 237 VAL A C 1
ATOM 1905 O O . VAL A 1 237 ? 6.356 -1.359 -3.007 1.00 93.62 237 VAL A O 1
ATOM 1908 N N . LYS A 1 238 ? 8.335 -2.207 -2.418 1.00 92.62 238 LYS A N 1
ATOM 1909 C CA . LYS A 1 238 ? 9.104 -1.426 -3.387 1.00 92.62 238 LYS A CA 1
ATOM 1910 C C . LYS A 1 238 ? 10.370 -2.170 -3.778 1.00 92.62 238 LYS A C 1
ATOM 1912 O O . LYS A 1 238 ? 10.875 -2.982 -3.004 1.00 92.62 238 LYS A O 1
ATOM 1917 N N . ILE A 1 239 ? 10.915 -1.842 -4.940 1.00 91.38 239 ILE A N 1
ATOM 1918 C CA . ILE A 1 239 ? 12.252 -2.301 -5.320 1.00 91.38 239 ILE A CA 1
ATOM 1919 C C . ILE A 1 239 ? 13.276 -1.511 -4.506 1.00 91.38 239 ILE A C 1
ATOM 1921 O O . ILE A 1 239 ? 13.184 -0.285 -4.385 1.00 91.38 239 ILE A O 1
ATOM 1925 N N . GLN A 1 240 ? 14.223 -2.216 -3.887 1.00 87.31 240 GLN A N 1
ATOM 1926 C CA . GLN A 1 240 ? 15.211 -1.574 -3.031 1.00 87.31 240 GLN A CA 1
ATOM 1927 C C . GLN A 1 240 ? 16.278 -0.875 -3.875 1.00 87.31 240 GLN A C 1
ATOM 1929 O O . GLN A 1 240 ? 17.061 -1.528 -4.550 1.00 87.31 240 GLN A O 1
ATOM 1934 N N . GLY A 1 241 ? 16.332 0.456 -3.801 1.00 83.38 241 GLY A N 1
ATOM 1935 C CA . GLY A 1 241 ? 17.334 1.258 -4.515 1.00 83.38 241 GLY A CA 1
ATOM 1936 C C . GLY A 1 241 ? 18.587 1.597 -3.703 1.00 83.38 241 GLY A C 1
ATOM 1937 O O . GLY A 1 241 ? 19.543 2.110 -4.269 1.00 83.38 241 GLY A O 1
ATOM 1938 N N . GLN A 1 242 ? 18.585 1.368 -2.383 1.00 82.56 242 GLN A N 1
ATOM 1939 C CA . GLN A 1 242 ? 19.717 1.729 -1.513 1.00 82.56 242 GLN A CA 1
ATOM 1940 C C . GLN A 1 242 ? 20.807 0.656 -1.442 1.00 82.56 242 GLN A C 1
ATOM 1942 O O . GLN A 1 242 ? 21.963 0.990 -1.206 1.00 82.56 242 GLN A O 1
ATOM 1947 N N . ASN A 1 243 ? 20.438 -0.615 -1.602 1.00 87.50 243 ASN A N 1
ATOM 1948 C CA . ASN A 1 243 ? 21.375 -1.729 -1.572 1.00 87.50 243 ASN A CA 1
ATOM 1949 C C . ASN A 1 243 ? 21.671 -2.165 -3.011 1.00 87.50 243 ASN A C 1
ATOM 1951 O O . ASN A 1 243 ? 20.749 -2.561 -3.725 1.00 87.50 243 ASN A O 1
ATOM 1955 N N . GLU A 1 244 ? 22.936 -2.074 -3.416 1.00 87.00 244 GLU A N 1
ATOM 1956 C CA . GLU A 1 244 ? 23.387 -2.374 -4.776 1.00 87.00 244 GLU A CA 1
ATOM 1957 C C . GLU A 1 244 ? 23.123 -3.837 -5.157 1.00 87.00 244 GLU A C 1
ATOM 1959 O O . GLU A 1 244 ? 22.584 -4.090 -6.233 1.00 87.00 244 GLU A O 1
ATOM 1964 N N . ASP A 1 245 ? 23.365 -4.786 -4.246 1.00 88.12 245 ASP A N 1
ATOM 1965 C CA . ASP A 1 245 ? 23.165 -6.221 -4.501 1.00 88.12 245 ASP A CA 1
ATOM 1966 C C . ASP A 1 245 ? 21.684 -6.561 -4.746 1.00 88.12 245 ASP A C 1
ATOM 1968 O O . ASP A 1 245 ? 21.326 -7.303 -5.666 1.00 88.12 245 ASP A O 1
ATOM 1972 N N . MET A 1 246 ? 20.790 -5.973 -3.943 1.00 88.62 246 MET A N 1
ATOM 1973 C CA . MET A 1 246 ? 19.343 -6.163 -4.097 1.00 88.62 246 MET A CA 1
ATOM 1974 C C . MET A 1 246 ? 18.820 -5.488 -5.362 1.00 88.62 246 MET A C 1
ATOM 1976 O O . MET A 1 246 ? 17.947 -6.037 -6.032 1.00 88.62 246 MET A O 1
ATOM 1980 N N . LEU A 1 247 ? 19.351 -4.310 -5.698 1.00 88.56 247 LEU A N 1
ATOM 1981 C CA . LEU A 1 247 ? 18.984 -3.607 -6.919 1.00 88.56 247 LEU A CA 1
ATOM 1982 C C . LEU A 1 247 ? 19.416 -4.401 -8.154 1.00 88.56 247 LEU A C 1
ATOM 1984 O O . LEU A 1 247 ? 18.643 -4.503 -9.103 1.00 88.56 247 LEU A O 1
ATOM 1988 N N . LEU A 1 248 ? 20.615 -4.987 -8.135 1.00 86.88 248 LEU A N 1
ATOM 1989 C CA . LEU A 1 248 ? 21.126 -5.814 -9.224 1.00 86.88 248 LEU A CA 1
ATOM 1990 C C . LEU A 1 248 ? 20.277 -7.077 -9.400 1.00 86.88 248 LEU A C 1
ATOM 1992 O O . LEU A 1 248 ? 19.834 -7.352 -10.510 1.00 86.88 248 LEU A O 1
ATOM 1996 N N . THR A 1 249 ? 19.927 -7.749 -8.301 1.00 89.38 249 THR A N 1
ATOM 1997 C CA . THR A 1 249 ? 19.013 -8.906 -8.306 1.00 89.38 249 THR A CA 1
ATOM 1998 C C . THR A 1 249 ? 17.633 -8.541 -8.872 1.00 89.38 249 THR A C 1
ATOM 2000 O O . THR A 1 249 ? 17.093 -9.246 -9.725 1.00 89.38 249 THR A O 1
ATOM 2003 N N . ALA A 1 250 ? 17.073 -7.399 -8.456 1.00 89.56 250 ALA A N 1
ATOM 2004 C CA . ALA A 1 250 ? 15.810 -6.898 -8.996 1.00 89.56 250 ALA A CA 1
ATOM 2005 C C . ALA A 1 250 ? 15.917 -6.555 -10.489 1.00 89.56 250 ALA A C 1
ATOM 2007 O O . ALA A 1 250 ? 14.976 -6.796 -11.243 1.00 89.56 250 ALA A O 1
ATOM 2008 N N . CYS A 1 251 ? 17.049 -6.006 -10.938 1.00 86.19 251 CYS A N 1
ATOM 2009 C CA . CYS A 1 251 ? 17.290 -5.760 -12.355 1.00 86.19 251 CYS A CA 1
ATOM 2010 C C . CYS A 1 251 ? 17.363 -7.074 -13.136 1.00 86.19 251 CYS A C 1
ATOM 2012 O O . CYS A 1 251 ? 16.700 -7.204 -14.156 1.00 86.19 251 CYS A O 1
ATOM 2014 N N . GLU A 1 252 ? 18.092 -8.073 -12.654 1.00 85.69 252 GLU A N 1
ATOM 2015 C CA . GLU A 1 252 ? 18.182 -9.375 -13.321 1.00 85.69 252 GLU A CA 1
ATOM 2016 C C . GLU A 1 252 ? 16.813 -10.059 -13.467 1.00 85.69 252 GLU A C 1
ATOM 2018 O O . GLU A 1 252 ? 16.531 -10.652 -14.508 1.00 85.69 252 GLU A O 1
ATOM 2023 N N . GLN A 1 253 ? 15.940 -9.944 -12.461 1.00 85.12 253 GLN A N 1
ATOM 2024 C CA . GLN A 1 253 ? 14.636 -10.616 -12.459 1.00 85.12 253 GLN A CA 1
ATOM 2025 C C . GLN A 1 253 ? 13.512 -9.820 -13.139 1.00 85.12 253 GLN A C 1
ATOM 2027 O O . GLN A 1 253 ? 12.607 -10.413 -13.739 1.00 85.12 253 GLN A O 1
ATOM 2032 N N . PHE A 1 254 ? 13.535 -8.488 -13.036 1.00 88.00 254 PHE A N 1
ATOM 2033 C CA . PHE A 1 254 ? 12.416 -7.630 -13.439 1.00 88.00 254 PHE A CA 1
ATOM 2034 C C . PHE A 1 254 ? 12.720 -6.677 -14.596 1.00 88.00 254 PHE A C 1
ATOM 2036 O O . PHE A 1 254 ? 11.803 -5.996 -15.064 1.00 88.00 254 PHE A O 1
ATOM 2043 N N . LEU A 1 255 ? 13.954 -6.617 -15.107 1.00 81.50 255 LEU A N 1
ATOM 2044 C CA . LEU A 1 255 ? 14.257 -5.793 -16.278 1.00 81.50 255 LEU A CA 1
ATOM 2045 C C . LEU A 1 255 ? 13.435 -6.263 -17.487 1.00 81.50 255 LEU A C 1
ATOM 2047 O O . LEU A 1 255 ? 13.483 -7.421 -17.893 1.00 81.50 255 LEU A O 1
ATOM 2051 N N . GLY A 1 256 ? 12.655 -5.342 -18.055 1.00 74.94 256 GLY A N 1
ATOM 2052 C CA . GLY A 1 256 ? 11.745 -5.612 -19.171 1.00 74.94 256 GLY A CA 1
ATOM 2053 C C . GLY A 1 256 ? 10.331 -6.052 -18.771 1.00 74.94 256 GLY A C 1
ATOM 2054 O O . GLY A 1 256 ? 9.460 -6.060 -19.639 1.00 74.94 256 GLY A O 1
ATOM 2055 N N . LYS A 1 257 ? 10.064 -6.347 -17.489 1.00 82.88 257 LYS A N 1
ATOM 2056 C CA . LYS A 1 257 ? 8.703 -6.601 -16.989 1.00 82.88 257 LYS A CA 1
ATOM 2057 C C . LYS A 1 257 ? 7.957 -5.295 -16.717 1.00 82.88 257 LYS A C 1
ATOM 2059 O O . LYS A 1 257 ? 8.535 -4.274 -16.341 1.00 82.88 257 LYS A O 1
ATOM 2064 N N . SER A 1 258 ? 6.646 -5.333 -16.910 1.00 83.38 258 SER A N 1
ATOM 2065 C CA . SER A 1 258 ? 5.735 -4.253 -16.541 1.00 83.38 258 SER A CA 1
ATOM 2066 C C . SER A 1 258 ? 5.525 -4.192 -15.024 1.00 83.38 258 SER A C 1
ATOM 2068 O O . SER A 1 258 ? 5.686 -5.180 -14.310 1.00 83.38 258 SER A O 1
ATOM 2070 N N . GLU A 1 259 ? 5.108 -3.029 -14.518 1.00 84.62 259 GLU A N 1
ATOM 2071 C CA . GLU A 1 259 ? 4.807 -2.856 -13.090 1.00 84.62 259 GLU A CA 1
ATOM 2072 C C . GLU A 1 259 ? 3.705 -3.817 -12.614 1.00 84.62 259 GLU A C 1
ATOM 2074 O O . GLU A 1 259 ? 3.802 -4.366 -11.522 1.00 84.62 259 GLU A O 1
ATOM 2079 N N . ALA A 1 260 ? 2.705 -4.094 -13.456 1.00 86.00 260 ALA A N 1
ATOM 2080 C CA . ALA A 1 260 ? 1.631 -5.037 -13.147 1.00 86.00 260 ALA A CA 1
ATOM 2081 C C . ALA A 1 260 ? 2.141 -6.478 -12.971 1.00 86.00 260 ALA A C 1
ATOM 2083 O O . ALA A 1 260 ? 1.676 -7.196 -12.088 1.00 86.00 260 ALA A O 1
ATOM 2084 N N . GLU A 1 261 ? 3.125 -6.903 -13.768 1.00 88.44 261 GLU A N 1
ATOM 2085 C CA . GLU A 1 261 ? 3.733 -8.230 -13.626 1.00 88.44 261 GLU A CA 1
ATOM 2086 C C . GLU A 1 261 ? 4.560 -8.340 -12.344 1.00 88.44 261 GLU A C 1
ATOM 2088 O O . GLU A 1 261 ? 4.491 -9.359 -11.661 1.00 88.44 261 GLU A O 1
ATOM 2093 N N . ILE A 1 262 ? 5.306 -7.290 -11.984 1.00 90.12 262 ILE A N 1
ATOM 2094 C CA . ILE A 1 262 ? 6.067 -7.246 -10.725 1.00 90.12 262 ILE A CA 1
ATOM 2095 C C . ILE A 1 262 ? 5.105 -7.300 -9.532 1.00 90.12 262 ILE A C 1
ATOM 2097 O O . ILE A 1 262 ? 5.323 -8.069 -8.595 1.00 90.12 262 ILE A O 1
ATOM 2101 N N . GLN A 1 263 ? 4.006 -6.538 -9.592 1.00 91.38 263 GLN A N 1
ATOM 2102 C CA . GLN A 1 263 ? 2.947 -6.578 -8.583 1.00 91.38 263 GLN A CA 1
ATOM 2103 C C . GLN A 1 263 ? 2.339 -7.976 -8.458 1.00 91.38 263 GLN A C 1
ATOM 2105 O O . GLN A 1 263 ? 2.152 -8.448 -7.341 1.00 91.38 263 GLN A O 1
ATOM 2110 N N . HIS A 1 264 ? 2.071 -8.653 -9.576 1.00 92.56 264 HIS A N 1
ATOM 2111 C CA . HIS A 1 264 ? 1.521 -10.006 -9.568 1.00 92.56 264 HIS A CA 1
ATOM 2112 C C . HIS A 1 264 ? 2.483 -11.026 -8.941 1.00 92.56 264 HIS A C 1
ATOM 2114 O O . HIS A 1 264 ? 2.059 -11.822 -8.108 1.00 92.56 264 HIS A O 1
ATOM 2120 N N . ILE A 1 265 ? 3.777 -10.972 -9.273 1.00 91.31 265 ILE A N 1
ATOM 2121 C CA . ILE A 1 265 ? 4.794 -11.860 -8.683 1.00 91.31 265 ILE A CA 1
ATOM 2122 C C . ILE A 1 265 ? 4.864 -11.655 -7.165 1.00 91.31 265 ILE A C 1
ATOM 2124 O O . ILE A 1 265 ? 4.754 -12.613 -6.402 1.00 91.31 265 ILE A O 1
ATOM 2128 N N . ALA A 1 266 ? 4.968 -10.401 -6.717 1.00 92.75 266 ALA A N 1
ATOM 2129 C CA . ALA A 1 266 ? 5.008 -10.080 -5.293 1.00 92.75 266 ALA A CA 1
ATOM 2130 C C . ALA A 1 266 ? 3.710 -10.469 -4.562 1.00 92.75 266 ALA A C 1
ATOM 2132 O O . ALA A 1 266 ? 3.763 -10.930 -3.421 1.00 92.75 266 ALA A O 1
ATOM 2133 N N . LEU A 1 267 ? 2.553 -10.306 -5.216 1.00 94.19 267 LEU A N 1
ATOM 2134 C CA . LEU A 1 267 ? 1.243 -10.684 -4.687 1.00 94.19 267 LEU A CA 1
ATOM 2135 C C . LEU A 1 267 ? 1.162 -12.189 -4.420 1.00 94.19 267 LEU A C 1
ATOM 2137 O O . LEU A 1 267 ? 0.790 -12.574 -3.317 1.00 94.19 267 LEU A O 1
ATOM 2141 N N . VAL A 1 268 ? 1.545 -13.022 -5.392 1.00 92.38 268 VAL A N 1
ATOM 2142 C CA . VAL A 1 268 ? 1.493 -14.489 -5.269 1.00 92.38 268 VAL A CA 1
ATOM 2143 C C . VAL A 1 268 ? 2.408 -14.980 -4.144 1.00 92.38 268 VAL A C 1
ATOM 2145 O O . VAL A 1 268 ? 2.012 -15.829 -3.345 1.00 92.38 268 VAL A O 1
ATOM 2148 N N . THR A 1 269 ? 3.611 -14.413 -4.023 1.00 92.38 269 THR A N 1
ATOM 2149 C CA . THR A 1 269 ? 4.530 -14.738 -2.923 1.00 92.38 269 THR A CA 1
ATOM 2150 C C . THR A 1 269 ? 3.947 -14.351 -1.561 1.00 92.38 269 THR A C 1
ATOM 2152 O O . THR A 1 269 ? 3.946 -15.161 -0.632 1.00 92.38 269 THR A O 1
ATOM 2155 N N . LEU A 1 270 ? 3.410 -13.133 -1.431 1.00 93.25 270 LEU A N 1
ATOM 2156 C CA . LEU A 1 270 ? 2.776 -12.673 -0.191 1.00 93.25 270 LEU A CA 1
ATOM 2157 C C . LEU A 1 270 ? 1.552 -13.510 0.182 1.00 93.25 270 LEU A C 1
ATOM 2159 O O . LEU A 1 270 ? 1.376 -13.826 1.356 1.00 93.25 270 LEU A O 1
ATOM 2163 N N . GLU A 1 271 ? 0.726 -13.883 -0.794 1.00 93.44 271 GLU A N 1
ATOM 2164 C CA . GLU A 1 271 ? -0.437 -14.748 -0.592 1.00 93.44 271 GLU A CA 1
ATOM 2165 C C . GLU A 1 271 ? -0.014 -16.127 -0.073 1.00 93.44 271 GLU A C 1
ATOM 2167 O O . GLU A 1 271 ? -0.590 -16.623 0.897 1.00 93.44 271 GLU A O 1
ATOM 2172 N N . GLY A 1 272 ? 1.037 -16.720 -0.652 1.00 92.69 272 GLY A N 1
ATOM 2173 C CA . GLY A 1 272 ? 1.592 -17.996 -0.202 1.00 92.69 272 GLY A CA 1
ATOM 2174 C C . GLY A 1 272 ? 2.030 -17.964 1.264 1.00 92.69 272 GLY A C 1
ATOM 2175 O O . GLY A 1 272 ? 1.633 -18.832 2.049 1.00 92.69 272 GLY A O 1
ATOM 2176 N N . HIS A 1 273 ? 2.782 -16.931 1.657 1.00 92.75 273 HIS A N 1
ATOM 2177 C CA . HIS A 1 273 ? 3.235 -16.749 3.041 1.00 92.75 273 HIS A CA 1
ATOM 2178 C C . HIS A 1 273 ? 2.080 -16.439 3.994 1.00 92.75 273 HIS A C 1
ATOM 2180 O O . HIS A 1 273 ? 1.988 -17.044 5.061 1.00 92.75 273 HIS A O 1
ATOM 2186 N N . GLN A 1 274 ? 1.152 -15.562 3.600 1.00 93.44 274 GLN A N 1
ATOM 2187 C CA . GLN A 1 274 ? -0.057 -15.267 4.370 1.00 93.44 274 GLN A CA 1
ATOM 2188 C C . GLN A 1 274 ? -0.848 -16.552 4.652 1.00 93.44 274 GLN A C 1
ATOM 2190 O O . GLN A 1 274 ? -1.203 -16.821 5.800 1.00 93.44 274 GLN A O 1
ATOM 2195 N N . ARG A 1 275 ? -1.048 -17.391 3.629 1.00 92.94 275 ARG A N 1
ATOM 2196 C CA . ARG A 1 275 ? -1.756 -18.671 3.736 1.00 92.94 275 ARG A CA 1
ATOM 2197 C C . ARG A 1 275 ? -1.038 -19.666 4.648 1.00 92.94 275 ARG A C 1
ATOM 2199 O O . ARG A 1 275 ? -1.689 -20.347 5.438 1.00 92.94 275 ARG A O 1
ATOM 2206 N N . ALA A 1 276 ? 0.291 -19.733 4.574 1.00 92.62 276 ALA A N 1
ATOM 2207 C CA . ALA A 1 276 ? 1.094 -20.593 5.440 1.00 92.62 276 ALA A CA 1
ATOM 2208 C C . ALA A 1 276 ? 0.977 -20.190 6.922 1.00 92.62 276 ALA A C 1
ATOM 2210 O O . ALA A 1 276 ? 0.739 -21.047 7.776 1.00 92.62 276 ALA A O 1
ATOM 2211 N N . ILE A 1 277 ? 1.064 -18.889 7.228 1.00 93.44 277 ILE A N 1
ATOM 2212 C CA . ILE A 1 277 ? 0.903 -18.385 8.601 1.00 93.44 277 ILE A CA 1
ATOM 2213 C C . ILE A 1 277 ? -0.514 -18.652 9.117 1.00 93.44 277 ILE A C 1
ATOM 2215 O O . ILE A 1 277 ? -0.665 -19.145 10.236 1.00 93.44 277 ILE A O 1
ATOM 2219 N N . MET A 1 278 ? -1.543 -18.422 8.294 1.00 91.88 278 MET A N 1
ATOM 2220 C CA . MET A 1 278 ? -2.934 -18.735 8.645 1.00 91.88 278 MET A CA 1
ATOM 2221 C C . MET A 1 278 ? -3.127 -20.210 9.023 1.00 91.88 278 MET A C 1
ATOM 2223 O O . MET A 1 278 ? -3.817 -20.489 9.998 1.00 91.88 278 MET A O 1
ATOM 2227 N N . GLY A 1 279 ? -2.486 -21.142 8.310 1.00 91.31 279 GLY A N 1
ATOM 2228 C CA . GLY A 1 279 ? -2.555 -22.574 8.626 1.00 91.31 279 GLY A CA 1
ATOM 2229 C C . GLY A 1 279 ? -1.855 -22.971 9.931 1.00 91.31 279 GLY A C 1
ATOM 2230 O O . GLY A 1 279 ? -2.204 -23.981 10.536 1.00 91.31 279 GLY A O 1
ATOM 2231 N N . SER A 1 280 ? -0.886 -22.177 10.393 1.00 91.56 280 SER A N 1
ATOM 2232 C CA . SER A 1 280 ? -0.134 -22.449 11.628 1.00 91.56 280 SER A CA 1
ATOM 2233 C C . SER A 1 280 ? -0.770 -21.861 12.894 1.00 91.56 280 SER A C 1
ATOM 2235 O O . SER A 1 280 ? -0.517 -22.351 13.995 1.00 91.56 280 SER A O 1
ATOM 2237 N N . MET A 1 281 ? -1.605 -20.828 12.757 1.00 90.81 281 MET A N 1
ATOM 2238 C CA . MET A 1 281 ? -2.221 -20.107 13.875 1.00 90.81 281 MET A CA 1
ATOM 2239 C C . MET A 1 281 ? -3.678 -20.528 14.087 1.00 90.81 281 MET A C 1
ATOM 2241 O O . MET A 1 281 ? -4.339 -21.009 13.167 1.00 90.81 281 MET A O 1
ATOM 2245 N N . THR A 1 282 ? -4.198 -20.325 15.300 1.00 91.88 282 THR A N 1
ATOM 2246 C CA . THR A 1 282 ? -5.637 -20.473 15.565 1.00 91.88 282 THR A CA 1
ATOM 2247 C C . THR A 1 282 ? -6.391 -19.195 15.188 1.00 91.88 282 THR A C 1
ATOM 2249 O O . THR A 1 282 ? -5.815 -18.103 15.137 1.00 91.88 282 THR A O 1
ATOM 2252 N N . VAL A 1 283 ? -7.704 -19.305 14.963 1.00 89.00 283 VAL A N 1
ATOM 2253 C CA . VAL A 1 283 ? -8.565 -18.155 14.637 1.00 89.00 283 VAL A CA 1
ATOM 2254 C C . VAL A 1 283 ? -8.520 -17.089 15.739 1.00 89.00 283 VAL A C 1
ATOM 2256 O O . VAL A 1 283 ? -8.487 -15.893 15.451 1.00 89.00 283 VAL A O 1
ATOM 2259 N N . GLU A 1 284 ? -8.477 -17.499 17.007 1.00 86.81 284 GLU A N 1
ATOM 2260 C CA . GLU A 1 284 ? -8.428 -16.593 18.155 1.00 86.81 284 GLU A CA 1
ATOM 2261 C C . GLU A 1 284 ? -7.122 -15.816 18.213 1.00 86.81 284 GLU A C 1
ATOM 2263 O O . GLU A 1 284 ? -7.152 -14.642 18.575 1.00 86.81 284 GLU A O 1
ATOM 2268 N N . GLU A 1 285 ? -5.989 -16.437 17.875 1.00 89.44 285 GLU A N 1
ATOM 2269 C CA . GLU A 1 285 ? -4.704 -15.738 17.852 1.00 89.44 285 GLU A CA 1
ATOM 2270 C C . GLU A 1 285 ? -4.684 -14.661 16.767 1.00 89.44 285 GLU A C 1
ATOM 2272 O O . GLU A 1 285 ? -4.294 -13.526 17.043 1.00 89.44 285 GLU A O 1
ATOM 2277 N N . ILE A 1 286 ? -5.176 -14.984 15.565 1.00 89.38 286 ILE A N 1
ATOM 2278 C CA . ILE A 1 286 ? -5.268 -14.035 14.445 1.00 89.38 286 ILE A CA 1
ATOM 2279 C C . ILE A 1 286 ? -6.234 -12.888 14.794 1.00 89.38 286 ILE A C 1
ATOM 2281 O O . ILE A 1 286 ? -5.969 -11.723 14.487 1.00 89.38 286 ILE A O 1
ATOM 2285 N N . TYR A 1 287 ? -7.348 -13.198 15.465 1.00 85.88 287 TYR A N 1
ATOM 2286 C CA . TYR A 1 287 ? -8.370 -12.215 15.819 1.00 85.88 287 TYR A CA 1
ATOM 2287 C C . TYR A 1 287 ? -7.971 -11.317 17.003 1.00 85.88 287 TYR A C 1
ATOM 2289 O O . TYR A 1 287 ? -8.181 -10.102 16.941 1.00 85.88 287 TYR A O 1
ATOM 2297 N N . LYS A 1 288 ? -7.402 -11.890 18.075 1.00 85.62 288 LYS A N 1
ATOM 2298 C CA . LYS A 1 288 ? -7.004 -11.160 19.293 1.00 85.62 288 LYS A CA 1
ATOM 2299 C C . LYS A 1 288 ? -5.710 -10.375 19.100 1.00 85.62 288 LYS A C 1
ATOM 2301 O O . LYS A 1 288 ? -5.633 -9.240 19.562 1.00 85.62 288 LYS A O 1
ATOM 2306 N N . ASP A 1 289 ? -4.716 -10.948 18.418 1.00 88.19 289 ASP A N 1
ATOM 2307 C CA . ASP A 1 289 ? -3.408 -10.324 18.211 1.00 88.19 289 ASP A CA 1
ATOM 2308 C C . ASP A 1 289 ? -3.073 -10.168 16.721 1.00 88.19 289 ASP A C 1
ATOM 2310 O O . ASP A 1 289 ? -2.207 -10.826 16.136 1.00 88.19 289 ASP A O 1
ATOM 2314 N N . ARG A 1 290 ? -3.752 -9.194 16.108 1.00 89.12 290 ARG A N 1
ATOM 2315 C CA . ARG A 1 290 ? -3.539 -8.813 14.704 1.00 89.12 290 ARG A CA 1
ATOM 2316 C C . ARG A 1 290 ? -2.106 -8.351 14.425 1.00 89.12 290 ARG A C 1
ATOM 2318 O O . ARG A 1 290 ? -1.643 -8.453 13.287 1.00 89.12 290 ARG A O 1
ATOM 2325 N N . LYS A 1 291 ? -1.401 -7.829 15.437 1.00 89.94 291 LYS A N 1
ATOM 2326 C CA . LYS A 1 291 ? -0.012 -7.367 15.300 1.00 89.94 291 LYS A CA 1
ATOM 2327 C C . LYS A 1 291 ? 0.943 -8.547 15.203 1.00 89.94 291 LYS A C 1
ATOM 2329 O O . LYS A 1 291 ? 1.810 -8.520 14.336 1.00 89.94 291 LYS A O 1
ATOM 2334 N N . LYS A 1 292 ? 0.763 -9.581 16.031 1.00 92.19 292 LYS A N 1
ATOM 2335 C CA . LYS A 1 292 ? 1.545 -10.823 15.957 1.00 92.19 292 LYS A CA 1
ATOM 2336 C C . LYS A 1 292 ? 1.416 -11.475 14.582 1.00 92.19 292 LYS A C 1
ATOM 2338 O O . LYS A 1 292 ? 2.440 -11.744 13.960 1.00 92.19 292 LYS A O 1
ATOM 2343 N N . PHE A 1 293 ? 0.189 -11.626 14.077 1.00 92.06 293 PHE A N 1
ATOM 2344 C CA . PHE A 1 293 ? -0.050 -12.144 12.724 1.00 92.06 293 PHE A CA 1
ATOM 2345 C C . PHE A 1 293 ? 0.648 -11.288 11.654 1.00 92.06 293 PHE A C 1
ATOM 2347 O O . PHE A 1 293 ? 1.435 -11.800 10.861 1.00 92.06 293 PHE A O 1
ATOM 2354 N N . SER A 1 294 ? 0.430 -9.966 11.675 1.00 92.81 294 SER A N 1
ATOM 2355 C CA . SER A 1 294 ? 1.025 -9.051 10.687 1.00 92.81 294 SER A CA 1
ATOM 2356 C C . SER A 1 294 ? 2.557 -9.075 10.718 1.00 92.81 294 SER A C 1
ATOM 2358 O O . SER A 1 294 ? 3.192 -9.000 9.670 1.00 92.81 294 SER A O 1
ATOM 2360 N N . LYS A 1 295 ? 3.157 -9.209 11.908 1.00 93.25 295 LYS A N 1
ATOM 2361 C CA . LYS A 1 295 ? 4.608 -9.307 12.088 1.00 93.25 295 LYS A CA 1
ATOM 2362 C C . LYS A 1 295 ? 5.168 -10.612 11.519 1.00 93.25 295 LYS A C 1
ATOM 2364 O O . LYS A 1 295 ? 6.187 -10.569 10.843 1.00 93.25 295 LYS A O 1
ATOM 2369 N N . GLN A 1 296 ? 4.504 -11.743 11.751 1.00 92.25 296 GLN A N 1
ATOM 2370 C CA . GLN A 1 296 ? 4.941 -13.032 11.207 1.00 92.25 296 GLN A CA 1
ATOM 2371 C C . GLN A 1 296 ? 4.866 -13.064 9.679 1.00 92.25 296 GLN A C 1
ATOM 2373 O O . GLN A 1 296 ? 5.831 -13.466 9.034 1.00 92.25 296 GLN A O 1
ATOM 2378 N N . VAL A 1 297 ? 3.764 -12.579 9.093 1.00 93.25 297 VAL A N 1
ATOM 2379 C CA . VAL A 1 297 ? 3.646 -12.471 7.629 1.00 93.25 297 VAL A CA 1
ATOM 2380 C C . VAL A 1 297 ? 4.722 -11.538 7.073 1.00 93.25 297 VAL A C 1
ATOM 2382 O O . VAL A 1 297 ? 5.361 -11.867 6.079 1.00 93.25 297 VAL A O 1
ATOM 2385 N N . PHE A 1 298 ? 4.978 -10.408 7.740 1.00 93.12 298 PHE A N 1
ATOM 2386 C CA . PHE A 1 298 ? 6.034 -9.479 7.350 1.00 93.12 298 PHE A CA 1
ATOM 2387 C C . PHE A 1 298 ? 7.432 -10.115 7.386 1.00 93.12 298 PHE A C 1
ATOM 2389 O O . PHE A 1 298 ? 8.169 -9.973 6.416 1.00 93.12 298 PHE A O 1
ATOM 2396 N N . GLU A 1 299 ? 7.809 -10.809 8.463 1.00 92.75 299 GLU A N 1
ATOM 2397 C CA . GLU A 1 299 ? 9.145 -11.408 8.614 1.00 92.75 299 GLU A CA 1
ATOM 2398 C C . GLU A 1 299 ? 9.402 -12.513 7.583 1.00 92.75 299 GLU A C 1
ATOM 2400 O O . GLU A 1 299 ? 10.456 -12.520 6.944 1.00 92.75 299 GLU A O 1
ATOM 2405 N N . VAL A 1 300 ? 8.428 -13.405 7.375 1.00 91.88 300 VAL A N 1
ATOM 2406 C CA . VAL A 1 300 ? 8.562 -14.520 6.425 1.00 91.88 300 VAL A CA 1
ATOM 2407 C C . VAL A 1 300 ? 8.511 -14.031 4.976 1.00 91.88 300 VAL A C 1
ATOM 2409 O O . VAL A 1 300 ? 9.319 -14.457 4.159 1.00 91.88 300 VAL A O 1
ATOM 2412 N N . ALA A 1 301 ? 7.623 -13.090 4.644 1.00 92.19 301 ALA A N 1
ATOM 2413 C CA . ALA A 1 301 ? 7.581 -12.540 3.292 1.00 92.19 301 ALA A CA 1
ATOM 2414 C C . ALA A 1 301 ? 8.811 -11.682 2.974 1.00 92.19 301 ALA A C 1
ATOM 2416 O O . ALA A 1 301 ? 9.268 -11.666 1.832 1.00 92.19 301 ALA A O 1
ATOM 2417 N N . SER A 1 302 ? 9.363 -10.975 3.966 1.00 91.62 302 SER A N 1
ATOM 2418 C CA . SER A 1 302 ? 10.557 -10.150 3.765 1.00 91.62 302 SER A CA 1
ATOM 2419 C C . SER A 1 302 ? 11.776 -10.994 3.413 1.00 91.62 302 SER A C 1
ATOM 2421 O O . SER A 1 302 ? 12.525 -10.595 2.529 1.00 91.62 302 SER A O 1
ATOM 2423 N N . SER A 1 303 ? 11.984 -12.150 4.050 1.00 90.81 303 SER A N 1
ATOM 2424 C CA . SER A 1 303 ? 13.152 -12.993 3.756 1.00 90.81 303 SER A CA 1
ATOM 2425 C C . SER A 1 303 ? 13.136 -13.554 2.331 1.00 90.81 303 SER A C 1
ATOM 2427 O O . SER A 1 303 ? 14.188 -13.647 1.702 1.00 90.81 303 SER A O 1
ATOM 2429 N N . ASP A 1 304 ? 11.955 -13.870 1.800 1.00 90.94 304 ASP A N 1
ATOM 2430 C CA . ASP A 1 304 ? 11.795 -14.420 0.454 1.00 90.94 304 ASP A CA 1
ATOM 2431 C C . ASP A 1 304 ? 11.843 -13.330 -0.630 1.00 90.94 304 ASP A C 1
ATOM 2433 O O . ASP A 1 304 ? 12.575 -13.439 -1.614 1.00 90.94 304 ASP A O 1
ATOM 2437 N N . LEU A 1 305 ? 11.143 -12.209 -0.413 1.00 90.81 305 LEU A N 1
ATOM 2438 C CA . LEU A 1 305 ? 11.141 -11.069 -1.340 1.00 90.81 305 LEU A CA 1
ATOM 2439 C C . LEU A 1 305 ? 12.508 -10.381 -1.444 1.00 90.81 305 LEU A C 1
ATOM 2441 O O . LEU A 1 305 ? 12.840 -9.850 -2.507 1.00 90.81 305 LEU A O 1
ATOM 2445 N N . VAL A 1 306 ? 13.335 -10.454 -0.394 1.00 90.94 306 VAL A N 1
ATOM 2446 C CA . VAL A 1 306 ? 14.726 -9.976 -0.423 1.00 90.94 306 VAL A CA 1
ATOM 2447 C C . VAL A 1 306 ? 15.543 -10.685 -1.505 1.00 90.94 306 VAL A C 1
ATOM 2449 O O . VAL A 1 306 ? 16.294 -10.015 -2.213 1.00 90.94 306 VAL A O 1
ATOM 2452 N N . ASN A 1 307 ? 15.340 -11.991 -1.714 1.00 87.94 307 ASN A N 1
ATOM 2453 C CA . ASN A 1 307 ? 16.023 -12.759 -2.767 1.00 87.94 307 ASN A CA 1
ATOM 2454 C C . ASN A 1 307 ? 15.571 -12.372 -4.185 1.00 87.94 307 ASN A C 1
ATOM 2456 O O . ASN A 1 307 ? 16.201 -12.757 -5.167 1.00 87.94 307 ASN A O 1
ATOM 2460 N N . MET A 1 308 ? 14.480 -11.613 -4.301 1.00 88.50 308 MET A N 1
ATOM 2461 C CA . MET A 1 308 ? 14.015 -11.021 -5.554 1.00 88.50 308 MET A CA 1
ATOM 2462 C C . MET A 1 308 ? 14.401 -9.541 -5.688 1.00 88.50 308 MET A C 1
ATOM 2464 O O . MET A 1 308 ? 14.096 -8.902 -6.688 1.00 88.50 308 MET A O 1
ATOM 2468 N N . GLY A 1 309 ? 15.056 -8.952 -4.683 1.00 89.56 309 GLY A N 1
ATOM 2469 C CA . GLY A 1 309 ? 15.355 -7.518 -4.649 1.00 89.56 309 GLY A CA 1
ATOM 2470 C C . GLY A 1 309 ? 14.141 -6.624 -4.340 1.00 89.56 309 GLY A C 1
ATOM 2471 O O . GLY A 1 309 ? 14.195 -5.400 -4.510 1.00 89.56 309 GLY A O 1
ATOM 2472 N N . ILE A 1 310 ? 13.046 -7.211 -3.843 1.00 92.25 310 ILE A N 1
ATOM 2473 C CA . ILE A 1 310 ? 11.854 -6.498 -3.372 1.00 92.25 310 ILE A CA 1
ATOM 2474 C C . ILE A 1 310 ? 11.940 -6.342 -1.851 1.00 92.25 310 ILE A C 1
ATOM 2476 O O . ILE A 1 310 ? 12.225 -7.280 -1.116 1.00 92.25 310 ILE A O 1
ATOM 2480 N N . THR A 1 311 ? 11.665 -5.143 -1.348 1.00 92.31 311 THR A N 1
ATOM 2481 C CA . THR A 1 311 ? 11.529 -4.886 0.089 1.00 92.31 311 THR A CA 1
ATOM 2482 C C . THR A 1 311 ? 10.074 -4.622 0.440 1.00 92.31 311 THR A C 1
ATOM 2484 O O . THR A 1 311 ? 9.421 -3.761 -0.158 1.00 92.31 311 THR A O 1
ATOM 2487 N N . VAL A 1 312 ? 9.579 -5.328 1.455 1.00 92.94 312 VAL A N 1
ATOM 2488 C CA . VAL A 1 312 ? 8.291 -5.030 2.083 1.00 92.94 312 VAL A CA 1
ATOM 2489 C C . VAL A 1 312 ? 8.480 -3.825 3.004 1.00 92.94 312 VAL A C 1
ATOM 2491 O O . VAL A 1 312 ? 9.271 -3.860 3.940 1.00 92.94 312 VAL A O 1
ATOM 2494 N N . VAL A 1 313 ? 7.777 -2.730 2.725 1.00 92.00 313 VAL A N 1
ATOM 2495 C CA . VAL A 1 313 ? 7.792 -1.509 3.545 1.00 92.00 313 VAL A CA 1
ATOM 2496 C C . VAL A 1 313 ? 6.872 -1.676 4.747 1.00 92.00 313 VAL A C 1
ATOM 2498 O O . VAL A 1 313 ? 7.220 -1.301 5.864 1.00 92.00 313 VAL A O 1
ATOM 2501 N N . SER A 1 314 ? 5.681 -2.226 4.519 1.00 92.69 314 SER A N 1
ATOM 2502 C CA . SER A 1 314 ? 4.718 -2.510 5.577 1.00 92.69 314 SER A CA 1
ATOM 2503 C C . SER A 1 314 ? 3.733 -3.592 5.148 1.00 92.69 314 SER A C 1
ATOM 2505 O O . SER A 1 314 ? 3.452 -3.762 3.961 1.00 92.69 314 SER A O 1
ATOM 2507 N N . TYR A 1 315 ? 3.196 -4.310 6.131 1.00 94.69 315 TYR A N 1
ATOM 2508 C CA . TYR A 1 315 ? 2.083 -5.233 5.959 1.00 94.69 315 TYR A CA 1
ATOM 2509 C C . TYR A 1 315 ? 1.060 -4.973 7.064 1.00 94.69 315 TYR A C 1
ATOM 2511 O O . TYR A 1 315 ? 1.414 -4.883 8.242 1.00 94.69 315 TYR A O 1
ATOM 2519 N N . THR A 1 316 ? -0.208 -4.831 6.686 1.00 92.44 316 THR A N 1
ATOM 2520 C CA . THR A 1 316 ? -1.308 -4.580 7.621 1.00 92.44 316 THR A CA 1
ATOM 2521 C C . THR A 1 316 ? -2.505 -5.458 7.301 1.00 92.44 316 THR A C 1
ATOM 2523 O O . THR A 1 316 ? -2.897 -5.615 6.146 1.00 92.44 316 THR A O 1
ATOM 2526 N N . LEU A 1 317 ? -3.110 -6.019 8.343 1.00 91.94 317 LEU A N 1
ATOM 2527 C CA . LEU A 1 317 ? -4.337 -6.795 8.234 1.00 91.94 317 LEU A CA 1
ATOM 2528 C C . LEU A 1 317 ? -5.543 -5.863 8.040 1.00 91.94 317 LEU A C 1
ATOM 2530 O O . LEU A 1 317 ? -5.828 -5.049 8.919 1.00 91.94 317 LEU A O 1
ATOM 2534 N N . LYS A 1 318 ? -6.263 -5.992 6.921 1.00 91.50 318 LYS A N 1
ATOM 2535 C CA . LYS A 1 318 ? -7.441 -5.171 6.593 1.00 91.50 318 LYS A CA 1
ATOM 2536 C C . LYS A 1 318 ? -8.722 -5.774 7.164 1.00 91.50 318 LYS A C 1
ATOM 2538 O O . LYS A 1 318 ? -9.433 -5.097 7.899 1.00 91.50 318 LYS A O 1
ATOM 2543 N N . ASP A 1 319 ? -9.011 -7.032 6.837 1.00 90.81 319 ASP A N 1
ATOM 2544 C CA . ASP A 1 319 ? -10.268 -7.695 7.204 1.00 90.81 319 ASP A CA 1
ATOM 2545 C C . ASP A 1 319 ? -10.067 -9.202 7.445 1.00 90.81 319 ASP A C 1
ATOM 2547 O O . ASP A 1 319 ? -9.156 -9.809 6.877 1.00 90.81 319 ASP A O 1
ATOM 2551 N N . ILE A 1 320 ? -10.911 -9.787 8.302 1.00 90.88 320 ILE A N 1
ATOM 2552 C CA . ILE A 1 320 ? -10.988 -11.232 8.567 1.00 90.88 320 ILE A CA 1
ATOM 2553 C C . ILE A 1 320 ? -12.457 -11.627 8.455 1.00 90.88 320 ILE A C 1
ATOM 2555 O O . ILE A 1 320 ? -13.299 -11.130 9.205 1.00 90.88 320 ILE A O 1
ATOM 2559 N N . ARG A 1 321 ? -12.753 -12.545 7.545 1.00 89.62 321 ARG A N 1
ATOM 2560 C CA . ARG A 1 321 ? -14.084 -13.089 7.300 1.00 89.62 321 ARG A CA 1
ATOM 2561 C C . ARG A 1 321 ? -14.093 -14.577 7.584 1.00 89.62 321 ARG A C 1
ATOM 2563 O O . ARG A 1 321 ? -13.082 -15.257 7.462 1.00 89.62 321 ARG A O 1
ATOM 2570 N N . ASP A 1 322 ? -15.258 -15.059 7.955 1.00 88.69 322 ASP A N 1
ATOM 2571 C CA . ASP A 1 322 ? -15.501 -16.444 8.314 1.00 88.69 322 ASP A CA 1
ATOM 2572 C C . ASP A 1 322 ? -16.858 -16.833 7.729 1.00 88.69 322 ASP A C 1
ATOM 2574 O O . ASP A 1 322 ? -17.849 -16.129 7.943 1.00 88.69 322 ASP A O 1
ATOM 2578 N N . GLU A 1 323 ? -16.867 -17.901 6.934 1.00 79.44 323 GLU A N 1
ATOM 2579 C CA . GLU A 1 323 ? -18.047 -18.368 6.201 1.00 79.44 323 GLU A CA 1
ATOM 2580 C C . GLU A 1 323 ? -18.999 -19.170 7.099 1.00 79.44 323 GLU A C 1
ATOM 2582 O O . GLU A 1 323 ? -20.214 -19.089 6.928 1.00 79.44 323 GLU A O 1
ATOM 2587 N N . GLU A 1 324 ? -18.470 -19.856 8.116 1.00 80.94 324 GLU A N 1
ATOM 2588 C CA . GLU A 1 324 ? -19.226 -20.744 9.012 1.00 80.94 324 GLU A CA 1
ATOM 2589 C C . GLU A 1 324 ? -19.755 -20.015 10.263 1.00 80.94 324 GLU A C 1
ATOM 2591 O O . GLU A 1 324 ? -20.523 -20.558 11.059 1.00 80.94 324 GLU A O 1
ATOM 2596 N N . GLY A 1 325 ? -19.368 -18.750 10.461 1.00 83.12 325 GLY A N 1
ATOM 2597 C CA . GLY A 1 325 ? -19.873 -17.911 11.551 1.00 83.12 325 GLY A CA 1
ATOM 2598 C C . GLY A 1 325 ? -19.334 -18.270 12.943 1.00 83.12 325 GLY A C 1
ATOM 2599 O O . GLY A 1 325 ? -19.918 -17.868 13.957 1.00 83.12 325 GLY A O 1
ATOM 2600 N N . TYR A 1 326 ? -18.205 -18.969 13.017 1.00 84.31 326 TYR A N 1
ATOM 2601 C CA . TYR A 1 326 ? -17.396 -19.163 14.219 1.00 84.31 326 TYR A CA 1
ATOM 2602 C C . TYR A 1 326 ? -17.065 -17.840 14.935 1.00 84.31 326 TYR A C 1
ATOM 2604 O O . TYR A 1 326 ? -17.357 -17.691 16.123 1.00 84.31 326 TYR A O 1
ATOM 2612 N N . LEU A 1 327 ? -16.547 -16.829 14.225 1.00 83.44 327 LEU A N 1
ATOM 2613 C CA . LEU A 1 327 ? -16.227 -15.504 14.782 1.00 83.44 327 LEU A CA 1
ATOM 2614 C C . LEU A 1 327 ? -17.466 -14.811 15.358 1.00 83.44 327 LEU A C 1
ATOM 2616 O O . LEU A 1 327 ? -17.406 -14.177 16.417 1.00 83.44 327 LEU A O 1
ATOM 2620 N N . LYS A 1 328 ? -18.611 -14.962 14.684 1.00 83.81 328 LYS A N 1
ATOM 2621 C CA . LYS A 1 328 ? -19.896 -14.433 15.154 1.00 83.81 328 LYS A CA 1
ATOM 2622 C C . LYS A 1 328 ? -20.328 -15.128 16.445 1.00 83.81 328 LYS A C 1
ATOM 2624 O O . LYS A 1 328 ? -20.727 -14.452 17.391 1.00 83.81 328 LYS A O 1
ATOM 2629 N N . SER A 1 329 ? -20.195 -16.450 16.507 1.00 85.75 329 SER A N 1
ATOM 2630 C CA . SER A 1 329 ? -20.521 -17.258 17.688 1.00 85.75 329 SER A CA 1
ATOM 2631 C C . SER A 1 329 ? -19.613 -16.932 18.879 1.00 85.75 329 SER A C 1
ATOM 2633 O O . SER A 1 329 ? -20.101 -16.744 19.995 1.00 85.75 329 SER A O 1
ATOM 2635 N N . LEU A 1 330 ? -18.311 -16.752 18.639 1.00 83.50 330 LEU A N 1
ATOM 2636 C CA . LEU A 1 330 ? -17.342 -16.325 19.650 1.00 83.50 330 LEU A CA 1
ATOM 2637 C C . LEU A 1 330 ? -17.689 -14.934 20.208 1.00 83.50 330 LEU A C 1
ATOM 2639 O O . LEU A 1 330 ? -17.692 -14.721 21.424 1.00 83.50 330 LEU A O 1
ATOM 2643 N N . GLY A 1 331 ? -18.050 -13.995 19.327 1.00 83.19 331 GLY A N 1
ATOM 2644 C CA . GLY A 1 331 ? -18.530 -12.669 19.712 1.00 83.19 331 GLY A CA 1
ATOM 2645 C C . GLY A 1 331 ? -19.825 -12.718 20.529 1.00 83.19 331 GLY A C 1
ATOM 2646 O O . GLY A 1 331 ? -19.952 -11.993 21.519 1.00 83.19 331 GLY A O 1
ATOM 2647 N N . MET A 1 332 ? -20.767 -13.599 20.172 1.00 82.50 332 MET A N 1
ATOM 2648 C CA . MET A 1 332 ? -22.013 -13.804 20.920 1.00 82.50 332 MET A CA 1
ATOM 2649 C C . MET A 1 332 ? -21.757 -14.352 22.326 1.00 82.50 332 MET A C 1
ATOM 2651 O O . MET A 1 332 ? -22.314 -13.814 23.283 1.00 82.50 332 MET A O 1
ATOM 2655 N N . ALA A 1 333 ? -20.887 -15.357 22.469 1.00 83.31 333 ALA A N 1
ATOM 2656 C CA . ALA A 1 333 ? -20.514 -15.917 23.767 1.00 83.31 333 ALA A CA 1
ATOM 2657 C C . ALA A 1 333 ? -19.873 -14.856 24.674 1.00 83.31 333 ALA A C 1
ATOM 2659 O O . ALA A 1 333 ? -20.316 -14.664 25.806 1.00 83.31 333 ALA A O 1
ATOM 2660 N N . ARG A 1 334 ? -18.909 -14.083 24.150 1.00 79.50 334 ARG A N 1
ATOM 2661 C CA . ARG A 1 334 ? -18.264 -13.008 24.918 1.00 79.50 334 ARG A CA 1
ATOM 2662 C C . ARG A 1 334 ? -19.238 -11.889 25.280 1.00 79.50 334 ARG A C 1
ATOM 2664 O O . ARG A 1 334 ? -19.195 -11.367 26.388 1.00 79.50 334 ARG A O 1
ATOM 2671 N N . THR A 1 335 ? -20.150 -11.536 24.375 1.00 79.06 335 THR A N 1
ATOM 2672 C CA . THR A 1 335 ? -21.198 -10.541 24.653 1.00 79.06 335 THR A CA 1
ATOM 2673 C C . THR A 1 335 ? -22.155 -11.032 25.740 1.00 79.06 335 THR A C 1
ATOM 2675 O O . THR A 1 335 ? -22.580 -10.245 26.583 1.00 79.06 335 THR A O 1
ATOM 2678 N N . ALA A 1 336 ? -22.501 -12.321 25.742 1.00 83.50 336 ALA A N 1
ATOM 2679 C CA . ALA A 1 336 ? -23.343 -12.922 26.769 1.00 83.50 336 ALA A CA 1
ATOM 2680 C C . ALA A 1 336 ? -22.642 -12.963 28.136 1.00 83.50 336 ALA A C 1
ATOM 2682 O O . ALA A 1 336 ? -23.276 -12.633 29.135 1.00 83.50 336 ALA A O 1
ATOM 2683 N N . GLU A 1 337 ? -21.350 -13.302 28.172 1.00 86.56 337 GLU A N 1
ATOM 2684 C CA . GLU A 1 337 ? -20.504 -13.272 29.372 1.00 86.56 337 GLU A CA 1
ATOM 2685 C C . GLU A 1 337 ? -20.422 -11.854 29.953 1.00 86.56 337 GLU A C 1
ATOM 2687 O O . GLU A 1 337 ? -20.824 -11.635 31.090 1.00 86.56 337 GLU A O 1
ATOM 2692 N N . VAL A 1 338 ? -20.065 -10.856 29.136 1.00 85.31 338 VAL A N 1
ATOM 2693 C CA . VAL A 1 338 ? -20.011 -9.449 29.570 1.00 85.31 338 VAL A CA 1
ATOM 2694 C C . VAL A 1 338 ? -21.379 -8.958 30.062 1.00 85.31 338 VAL A C 1
ATOM 2696 O O . VAL A 1 338 ? -21.460 -8.262 31.068 1.00 85.31 338 VAL A O 1
ATOM 2699 N N . LYS A 1 339 ? -22.482 -9.343 29.403 1.00 84.69 339 LYS A N 1
ATOM 2700 C CA . LYS A 1 339 ? -23.845 -9.018 29.866 1.00 84.69 339 LYS A CA 1
ATOM 2701 C C . LYS A 1 339 ? -24.236 -9.738 31.155 1.00 84.69 339 LYS A C 1
ATOM 2703 O O . LYS A 1 339 ? -25.098 -9.237 31.878 1.00 84.69 339 LYS A O 1
ATOM 2708 N N . ARG A 1 340 ? -23.704 -10.935 31.402 1.00 84.94 340 ARG A N 1
ATOM 2709 C CA . ARG A 1 340 ? -23.918 -11.680 32.645 1.00 84.94 340 ARG A CA 1
ATOM 2710 C C . ARG A 1 340 ? -23.171 -10.993 33.780 1.00 84.94 340 ARG A C 1
ATOM 2712 O O . ARG A 1 340 ? -23.806 -10.696 34.782 1.00 84.94 340 ARG A O 1
ATOM 2719 N N . ASP A 1 341 ? -21.897 -10.677 33.587 1.00 86.00 341 ASP A N 1
ATOM 2720 C CA . ASP A 1 341 ? -21.067 -10.007 34.591 1.00 86.00 341 ASP A CA 1
ATOM 2721 C C . ASP A 1 341 ? -21.592 -8.605 34.902 1.00 86.00 341 ASP A C 1
ATOM 2723 O O . ASP A 1 341 ? -21.711 -8.239 36.065 1.00 86.00 341 ASP A O 1
ATOM 2727 N N . ALA A 1 342 ? -22.020 -7.853 33.882 1.00 83.75 342 ALA A N 1
ATOM 2728 C CA . ALA A 1 342 ? -22.686 -6.570 34.082 1.00 83.75 342 ALA A CA 1
ATOM 2729 C C . ALA A 1 342 ? -23.980 -6.711 34.904 1.00 83.75 342 ALA A C 1
ATOM 2731 O O . ALA A 1 342 ? -24.218 -5.904 35.796 1.00 83.75 342 ALA A O 1
ATOM 2732 N N . ARG A 1 343 ? -24.794 -7.752 34.656 1.00 88.06 343 ARG A N 1
ATOM 2733 C CA . ARG A 1 343 ? -26.005 -8.032 35.451 1.00 88.06 343 ARG A CA 1
ATOM 2734 C C . ARG A 1 343 ? -25.691 -8.455 36.882 1.00 88.06 343 ARG A C 1
ATOM 2736 O O . ARG A 1 343 ? -26.435 -8.082 37.780 1.00 88.06 343 ARG A O 1
ATOM 2743 N N . ILE A 1 344 ? -24.633 -9.238 37.090 1.00 87.38 344 ILE A N 1
ATOM 2744 C CA . ILE A 1 344 ? -24.172 -9.619 38.429 1.00 87.38 344 ILE A CA 1
ATOM 2745 C C . ILE A 1 344 ? -23.707 -8.366 39.174 1.00 87.38 344 ILE A C 1
ATOM 2747 O O . ILE A 1 344 ? -24.204 -8.111 40.263 1.00 87.38 344 ILE A O 1
ATOM 2751 N N . GLY A 1 345 ? -22.871 -7.531 38.551 1.00 88.81 345 GLY A N 1
ATOM 2752 C CA . GLY A 1 345 ? -22.413 -6.273 39.142 1.00 88.81 345 GLY A CA 1
ATOM 2753 C C . GLY A 1 345 ? -23.552 -5.289 39.433 1.00 88.81 345 GLY A C 1
ATOM 2754 O O . GLY A 1 345 ? -23.554 -4.652 40.481 1.00 88.81 345 GLY A O 1
ATOM 2755 N N . GLU A 1 346 ? -24.558 -5.192 38.557 1.00 87.06 346 GLU A N 1
ATOM 2756 C CA . GLU A 1 346 ? -25.759 -4.381 38.805 1.00 87.06 346 GLU A CA 1
ATOM 2757 C C . GLU A 1 346 ? -26.592 -4.940 39.969 1.00 87.06 346 GLU A C 1
ATOM 2759 O O . GLU A 1 346 ? -27.062 -4.179 40.813 1.00 87.06 346 GLU A O 1
ATOM 2764 N N . ALA A 1 347 ? -26.752 -6.264 40.051 1.00 83.12 347 ALA A N 1
ATOM 2765 C CA . ALA A 1 347 ? -27.480 -6.917 41.135 1.00 83.12 347 ALA A CA 1
ATOM 2766 C C . ALA A 1 347 ? -26.762 -6.781 42.488 1.00 83.12 347 ALA A C 1
ATOM 2768 O O . ALA A 1 347 ? -27.419 -6.484 43.483 1.00 83.12 347 ALA A O 1
ATOM 2769 N N . GLU A 1 348 ? -25.439 -6.948 42.526 1.00 88.81 348 GLU A N 1
ATOM 2770 C CA . GLU A 1 348 ? -24.609 -6.748 43.722 1.00 88.81 348 GLU A CA 1
ATOM 2771 C C . GLU A 1 348 ? -24.645 -5.287 44.176 1.00 88.81 348 GLU A C 1
ATOM 2773 O O . GLU A 1 348 ? -24.977 -5.014 45.327 1.00 88.81 348 GLU A O 1
ATOM 2778 N N . ALA A 1 349 ? -24.428 -4.335 43.261 1.00 82.69 349 ALA A N 1
ATOM 2779 C CA . ALA A 1 349 ? -24.501 -2.909 43.576 1.00 82.69 349 ALA A CA 1
ATOM 2780 C C . ALA A 1 349 ? -25.896 -2.495 44.075 1.00 82.69 349 ALA A C 1
ATOM 2782 O O . ALA A 1 349 ? -26.015 -1.690 45.001 1.00 82.69 349 ALA A O 1
ATOM 2783 N N . ARG A 1 350 ? -26.964 -3.059 43.494 1.00 86.06 350 ARG A N 1
ATOM 2784 C CA . ARG A 1 350 ? -28.343 -2.820 43.936 1.00 86.06 350 ARG A CA 1
ATOM 2785 C C . ARG A 1 350 ? -28.616 -3.434 45.308 1.00 86.06 350 ARG A C 1
ATOM 2787 O O . ARG A 1 350 ? -29.259 -2.782 46.126 1.00 86.06 350 ARG A O 1
ATOM 2794 N N . CYS A 1 351 ? -28.123 -4.646 45.564 1.00 83.56 351 CYS A N 1
ATOM 2795 C CA . CYS A 1 351 ? -28.221 -5.305 46.866 1.00 83.56 351 CYS A CA 1
ATOM 2796 C C . CYS A 1 351 ? -27.530 -4.467 47.949 1.00 83.56 351 CYS A C 1
ATOM 2798 O O . CYS A 1 351 ? -28.159 -4.114 48.943 1.00 83.56 351 CYS A O 1
ATOM 2800 N N . ASP A 1 352 ? -26.287 -4.048 47.708 1.00 85.25 352 ASP A N 1
ATOM 2801 C CA . ASP A 1 352 ? -25.517 -3.207 48.627 1.00 85.25 352 ASP A CA 1
ATOM 2802 C C . ASP A 1 352 ? -26.188 -1.853 48.880 1.00 85.25 352 ASP A C 1
ATOM 2804 O O . ASP A 1 352 ? -26.215 -1.371 50.017 1.00 85.25 352 ASP A O 1
ATOM 2808 N N . ALA A 1 353 ? -26.758 -1.235 47.840 1.00 82.56 353 ALA A N 1
ATOM 2809 C CA . ALA A 1 353 ? -27.537 -0.010 47.982 1.00 82.56 353 ALA A CA 1
ATOM 2810 C C . ALA A 1 353 ? -28.778 -0.232 48.862 1.00 82.56 353 ALA A C 1
ATOM 2812 O O . ALA A 1 353 ? -28.994 0.528 49.802 1.00 82.56 353 ALA A O 1
ATOM 2813 N N . THR A 1 354 ? -29.541 -1.307 48.626 1.00 84.50 354 THR A N 1
ATOM 2814 C CA . THR A 1 354 ? -30.736 -1.642 49.423 1.00 84.50 354 THR A CA 1
ATOM 2815 C C . THR A 1 354 ? -30.385 -1.978 50.876 1.00 84.50 354 THR A C 1
ATOM 2817 O O . THR A 1 354 ? -31.093 -1.556 51.785 1.00 84.50 354 THR A O 1
ATOM 2820 N N . ILE A 1 355 ? -29.276 -2.683 51.130 1.00 85.25 355 ILE A N 1
ATOM 2821 C CA . ILE A 1 355 ? -28.795 -2.972 52.491 1.00 85.25 355 ILE A CA 1
ATOM 2822 C C . ILE A 1 355 ? -28.428 -1.670 53.213 1.00 85.25 355 ILE A C 1
ATOM 2824 O O . ILE A 1 355 ? -28.834 -1.463 54.356 1.00 85.25 355 ILE A O 1
ATOM 2828 N N . LYS A 1 356 ? -27.698 -0.762 52.551 1.00 84.69 356 LYS A N 1
ATOM 2829 C CA . LYS A 1 356 ? -27.349 0.545 53.131 1.00 84.69 356 LYS A CA 1
ATOM 2830 C C . LYS A 1 356 ? -28.580 1.409 53.396 1.00 84.69 356 LYS A C 1
ATOM 2832 O O . LYS A 1 356 ? -28.633 2.054 54.440 1.00 84.69 356 LYS A O 1
ATOM 2837 N N . GLU A 1 357 ? -29.562 1.408 52.497 1.00 81.06 357 GLU A N 1
ATOM 2838 C CA . GLU A 1 357 ? -30.844 2.092 52.703 1.00 81.06 357 GLU A CA 1
ATOM 2839 C C . GLU A 1 357 ? -31.617 1.505 53.889 1.00 81.06 357 GLU A C 1
ATOM 2841 O O . GLU A 1 357 ? -32.081 2.263 54.738 1.00 81.06 357 GLU A O 1
ATOM 2846 N N . ALA A 1 358 ? -31.702 0.176 54.001 1.00 83.50 358 ALA A N 1
ATOM 2847 C CA . ALA A 1 358 ? -32.384 -0.493 55.106 1.00 83.50 358 ALA A CA 1
ATOM 2848 C C . ALA A 1 358 ? -31.726 -0.193 56.463 1.00 83.50 358 ALA A C 1
ATOM 2850 O O . ALA A 1 358 ? -32.428 0.140 57.413 1.00 83.50 358 ALA A O 1
ATOM 2851 N N . ILE A 1 359 ? -30.390 -0.229 56.545 1.00 86.38 359 ILE A N 1
ATOM 2852 C CA . ILE A 1 359 ? -29.646 0.122 57.768 1.00 86.38 359 ILE A CA 1
ATOM 2853 C C . ILE A 1 359 ? -29.842 1.603 58.121 1.00 86.38 359 ILE A C 1
ATOM 2855 O O . ILE A 1 359 ? -30.052 1.942 59.285 1.00 86.38 359 ILE A O 1
ATOM 2859 N N . ALA A 1 360 ? -29.788 2.501 57.132 1.00 82.44 360 ALA A N 1
ATOM 2860 C CA . ALA A 1 360 ? -30.010 3.927 57.360 1.00 82.44 360 ALA A CA 1
ATOM 2861 C C . ALA A 1 360 ? -31.445 4.217 57.835 1.00 82.44 360 ALA A C 1
ATOM 2863 O O . ALA A 1 360 ? -31.649 5.068 58.704 1.00 82.44 360 ALA A O 1
ATOM 2864 N N . GLU A 1 361 ? -32.438 3.501 57.303 1.00 82.00 361 GLU A N 1
ATOM 2865 C CA . GLU A 1 361 ? -33.832 3.629 57.722 1.00 82.00 361 GLU A CA 1
ATOM 2866 C C . GLU A 1 361 ? -34.077 3.008 59.106 1.00 82.00 361 GLU A C 1
ATOM 2868 O O . GLU A 1 361 ? -34.770 3.611 59.921 1.00 82.00 361 GLU A O 1
ATOM 2873 N N . GLU A 1 362 ? -33.454 1.871 59.428 1.00 81.62 362 GLU A N 1
ATOM 2874 C CA . GLU A 1 362 ? -33.484 1.281 60.773 1.00 81.62 362 GLU A CA 1
ATOM 2875 C C . GLU A 1 362 ? -32.908 2.253 61.813 1.00 81.62 362 GLU A C 1
ATOM 2877 O O . GLU A 1 362 ? -33.542 2.519 62.835 1.00 81.62 362 GLU A O 1
ATOM 2882 N N . GLN A 1 363 ? -31.755 2.866 61.525 1.00 83.75 363 GLN A N 1
ATOM 2883 C CA . GLN A 1 363 ? -31.154 3.889 62.388 1.00 83.75 363 GLN A CA 1
ATOM 2884 C C . GLN A 1 363 ? -32.056 5.120 62.538 1.00 83.75 363 GLN A C 1
ATOM 2886 O O . GLN A 1 363 ? -32.219 5.642 63.645 1.00 83.75 363 GLN A O 1
ATOM 2891 N N . ARG A 1 364 ? -32.681 5.576 61.444 1.00 83.12 364 ARG A N 1
ATOM 2892 C CA . ARG A 1 364 ? -33.638 6.690 61.466 1.00 83.12 364 ARG A CA 1
ATOM 2893 C C . ARG A 1 364 ? -34.864 6.357 62.320 1.00 83.12 364 ARG A C 1
ATOM 2895 O O . ARG A 1 364 ? -35.289 7.197 63.115 1.00 83.12 364 ARG A O 1
ATOM 2902 N N . MET A 1 365 ? -35.426 5.158 62.173 1.00 78.88 365 MET A N 1
ATOM 2903 C CA . MET A 1 365 ? -36.574 4.698 62.954 1.00 78.88 365 MET A CA 1
ATOM 2904 C C . MET A 1 365 ? -36.222 4.530 64.431 1.00 78.88 365 MET A C 1
ATOM 2906 O O . MET A 1 365 ? -36.969 5.015 65.275 1.00 78.88 365 MET A O 1
ATOM 2910 N N . ALA A 1 366 ? -35.073 3.938 64.763 1.00 82.06 366 ALA A N 1
ATOM 2911 C CA . ALA A 1 366 ? -34.606 3.815 66.143 1.00 82.06 366 ALA A CA 1
ATOM 2912 C C . ALA A 1 366 ? -34.448 5.190 66.818 1.00 82.06 366 ALA A C 1
ATOM 2914 O O . ALA A 1 366 ? -34.901 5.381 67.947 1.00 82.06 366 ALA A O 1
ATOM 2915 N N . ALA A 1 367 ? -33.8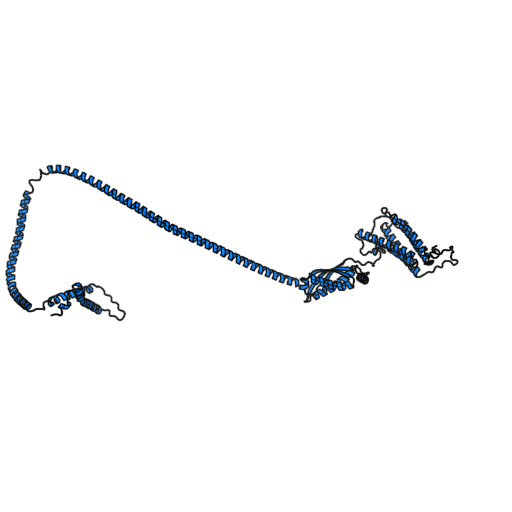81 6.175 66.111 1.00 77.31 367 ALA A N 1
ATOM 2916 C CA . ALA A 1 367 ? -33.769 7.547 66.604 1.00 77.31 367 ALA A CA 1
ATOM 2917 C C . ALA A 1 367 ? -35.139 8.232 66.773 1.00 77.31 367 ALA A C 1
ATOM 2919 O O . ALA A 1 367 ? -35.351 8.943 67.757 1.00 77.31 367 ALA A O 1
ATOM 2920 N N . ARG A 1 368 ? -36.085 8.006 65.847 1.00 81.38 368 ARG A N 1
ATOM 2921 C CA . ARG A 1 368 ? -37.474 8.475 65.993 1.00 81.38 368 ARG A CA 1
ATOM 2922 C C . ARG A 1 368 ? -38.151 7.859 67.208 1.00 81.38 368 ARG A C 1
ATOM 2924 O O . ARG A 1 368 ? -38.666 8.608 68.023 1.00 81.38 368 ARG A O 1
ATOM 2931 N N . PHE A 1 369 ? -38.093 6.539 67.369 1.00 81.56 369 PHE A N 1
ATOM 2932 C CA . PHE A 1 369 ? -38.711 5.866 68.508 1.00 81.56 369 PHE A CA 1
ATOM 2933 C C . PHE A 1 369 ? -38.121 6.327 69.834 1.00 81.56 369 PHE A C 1
ATOM 2935 O O . PHE A 1 369 ? -38.886 6.559 70.761 1.00 81.56 369 PHE A O 1
ATOM 2942 N N . LEU A 1 370 ? -36.800 6.525 69.915 1.00 85.56 370 LEU A N 1
ATOM 2943 C CA . LEU A 1 370 ? -36.152 7.107 71.093 1.00 85.56 370 LEU A CA 1
ATOM 2944 C C . LEU A 1 370 ? -36.714 8.496 71.413 1.00 85.56 370 LEU A C 1
ATOM 2946 O O . LEU A 1 370 ? -37.167 8.719 72.537 1.00 85.56 370 LEU A O 1
ATOM 2950 N N . ASN A 1 371 ? -36.758 9.395 70.426 1.00 80.38 371 ASN A N 1
ATOM 2951 C CA . ASN A 1 371 ? -37.347 10.724 70.597 1.00 80.38 371 ASN A CA 1
ATOM 2952 C C . ASN A 1 371 ? -38.825 10.652 71.006 1.00 80.38 371 ASN A C 1
ATOM 2954 O O . ASN A 1 371 ? -39.222 11.335 71.944 1.00 80.38 371 ASN A O 1
ATOM 2958 N N . ASP A 1 372 ? -39.622 9.796 70.369 1.00 81.00 372 ASP A N 1
ATOM 2959 C CA . ASP A 1 372 ? -41.042 9.627 70.680 1.00 81.00 372 ASP A CA 1
ATOM 2960 C C . ASP A 1 372 ? -41.242 9.064 72.095 1.00 81.00 372 ASP A C 1
ATOM 2962 O O . ASP A 1 372 ? -42.131 9.520 72.813 1.00 81.00 372 ASP A O 1
ATOM 2966 N N . THR A 1 373 ? -40.396 8.131 72.557 1.00 81.69 373 THR A N 1
ATOM 2967 C CA . THR A 1 373 ? -40.425 7.673 73.956 1.00 81.69 373 THR A CA 1
ATOM 2968 C C . THR A 1 373 ? -40.062 8.772 74.941 1.00 81.69 373 THR A C 1
ATOM 2970 O O . THR A 1 373 ? -40.688 8.846 75.995 1.00 81.69 373 THR A O 1
ATOM 2973 N N . GLU A 1 374 ? -39.083 9.624 74.636 1.00 86.56 374 GLU A N 1
ATOM 2974 C CA . GLU A 1 374 ? -38.712 10.741 75.510 1.00 86.56 374 GLU A CA 1
ATOM 2975 C C . GLU A 1 374 ? -39.804 11.818 75.541 1.00 86.56 374 GLU A C 1
ATOM 2977 O O . GLU A 1 374 ? -40.160 12.295 76.617 1.00 86.56 374 GLU A O 1
ATOM 2982 N N . ILE A 1 375 ? -40.430 12.120 74.398 1.00 81.12 375 ILE A N 1
ATOM 2983 C CA . ILE A 1 375 ? -41.602 13.003 74.326 1.00 81.12 375 ILE A CA 1
ATOM 2984 C C . ILE A 1 375 ? -42.761 12.407 75.130 1.00 81.12 375 ILE A C 1
ATOM 2986 O O . ILE A 1 375 ? -43.354 13.101 75.949 1.00 81.12 375 ILE A O 1
ATOM 2990 N N . ALA A 1 376 ? -43.063 11.118 74.964 1.00 77.62 376 ALA A N 1
ATOM 2991 C CA . ALA A 1 376 ? -44.141 10.454 75.693 1.00 77.62 376 ALA A CA 1
ATOM 2992 C C . ALA A 1 376 ? -43.873 10.374 77.207 1.00 77.62 376 ALA A C 1
ATOM 2994 O O . ALA A 1 376 ? -44.804 10.523 77.998 1.00 77.62 376 ALA A O 1
ATOM 2995 N N . LYS A 1 377 ? -42.617 10.167 77.634 1.00 83.75 377 LYS A N 1
ATOM 2996 C CA . LYS A 1 377 ? -42.221 10.253 79.050 1.00 83.75 377 LYS A CA 1
ATOM 2997 C C . LYS A 1 377 ? -42.408 11.669 79.583 1.00 83.75 377 LYS A C 1
ATOM 2999 O O . LYS A 1 377 ? -43.057 11.831 80.609 1.00 83.75 377 LYS A O 1
ATOM 3004 N N . ALA A 1 378 ? -41.916 12.683 78.871 1.00 81.00 378 ALA A N 1
ATOM 3005 C CA . ALA A 1 378 ? -42.069 14.079 79.269 1.00 81.00 378 ALA A CA 1
ATOM 3006 C C . ALA A 1 378 ? -43.549 14.494 79.351 1.00 81.00 378 ALA A C 1
ATOM 3008 O O . ALA A 1 378 ? -43.947 15.164 80.302 1.00 81.00 378 ALA A O 1
ATOM 3009 N N . GLN A 1 379 ? -44.373 14.045 78.400 1.00 82.31 379 GLN A N 1
ATOM 3010 C CA . GLN A 1 379 ? -45.819 14.263 78.386 1.00 82.31 379 GLN A CA 1
ATOM 3011 C C . GLN A 1 379 ? -46.492 13.595 79.592 1.00 82.31 379 GLN A C 1
ATOM 3013 O O . GLN A 1 379 ? -47.253 14.244 80.304 1.00 82.31 379 GLN A O 1
ATOM 3018 N N . ARG A 1 380 ? -46.169 12.324 79.870 1.00 85.75 380 ARG A N 1
ATOM 3019 C CA . ARG A 1 380 ? -46.687 11.592 81.035 1.00 85.75 380 ARG A CA 1
ATOM 3020 C C . ARG A 1 380 ? -46.281 12.262 82.346 1.00 85.75 380 ARG A C 1
ATOM 3022 O O . ARG A 1 380 ? -47.116 12.416 83.230 1.00 85.75 380 ARG A O 1
ATOM 3029 N N . ASP A 1 381 ? -45.021 12.662 82.481 1.00 83.12 381 ASP A N 1
ATOM 3030 C CA . ASP A 1 381 ? -44.512 13.319 83.687 1.00 83.12 381 ASP A CA 1
ATOM 3031 C C . ASP A 1 381 ? -45.154 14.696 83.885 1.00 83.12 381 ASP A C 1
ATOM 3033 O O . ASP A 1 381 ? -45.468 15.082 85.014 1.00 83.12 381 ASP A O 1
ATOM 3037 N N . PHE A 1 382 ? -45.394 15.428 82.794 1.00 86.88 382 PHE A N 1
ATOM 3038 C CA . PHE A 1 382 ? -46.165 16.666 82.813 1.00 86.88 382 PHE A CA 1
ATOM 3039 C C . PHE A 1 382 ? -47.616 16.420 83.248 1.00 86.88 382 PHE A C 1
ATOM 3041 O O . PHE A 1 382 ? -48.104 17.120 84.132 1.00 86.88 382 PHE A O 1
ATOM 3048 N N . GLU A 1 383 ? -48.292 15.414 82.689 1.00 82.00 383 GLU A N 1
ATOM 3049 C CA . GLU A 1 383 ? -49.669 15.051 83.047 1.00 82.00 383 GLU A CA 1
ATOM 3050 C C . GLU A 1 383 ? -49.791 14.578 84.499 1.00 82.00 383 GLU A C 1
ATOM 3052 O O . GLU A 1 383 ? -50.708 15.002 85.199 1.00 82.00 383 GLU A O 1
ATOM 3057 N N . LEU A 1 384 ? -48.842 13.776 84.991 1.00 82.19 384 LEU A N 1
ATOM 3058 C CA . LEU A 1 384 ? -48.786 13.352 86.391 1.00 82.19 384 LEU A CA 1
ATOM 3059 C C . LEU A 1 384 ? -48.587 14.546 87.327 1.00 82.19 384 LEU A C 1
ATOM 3061 O O . LEU A 1 384 ? -49.321 14.679 88.304 1.00 82.19 384 LEU A O 1
ATOM 3065 N N . LYS A 1 385 ? -47.644 15.448 87.022 1.00 83.44 385 LYS A N 1
ATOM 3066 C CA . LYS A 1 385 ? -47.450 16.674 87.813 1.00 83.44 385 LYS A CA 1
ATOM 3067 C C . LYS A 1 385 ? -48.686 17.563 87.783 1.00 83.44 385 LYS A C 1
ATOM 3069 O O . LYS A 1 385 ? -49.091 18.060 88.828 1.00 83.44 385 LYS A O 1
ATOM 3074 N N . LYS A 1 386 ? -49.308 17.736 86.614 1.00 85.56 386 LYS A N 1
ATOM 3075 C CA . LYS A 1 386 ? -50.554 18.491 86.470 1.00 85.56 386 LYS A CA 1
ATOM 3076 C C . LYS A 1 386 ? -51.666 17.883 87.326 1.00 85.56 386 LYS A C 1
ATOM 3078 O O . LYS A 1 386 ? -52.298 18.619 88.065 1.00 85.56 386 LYS A O 1
ATOM 3083 N N . ALA A 1 387 ? -51.852 16.563 87.295 1.00 77.50 387 ALA A N 1
ATOM 3084 C CA . ALA A 1 387 ? -52.849 15.883 88.119 1.00 77.50 387 ALA A CA 1
ATOM 3085 C C . ALA A 1 387 ? -52.583 16.056 89.626 1.00 77.50 387 ALA A C 1
ATOM 3087 O O . ALA A 1 387 ? -53.521 16.290 90.383 1.00 77.50 387 ALA A O 1
ATOM 3088 N N . VAL A 1 388 ? -51.318 16.001 90.065 1.00 82.56 388 VAL A N 1
ATOM 3089 C CA . VAL A 1 388 ? -50.938 16.280 91.463 1.00 82.56 388 VAL A CA 1
ATOM 3090 C C . VAL A 1 388 ? -51.286 17.719 91.854 1.00 82.56 388 VAL A C 1
ATOM 3092 O O . VAL A 1 388 ? -51.920 17.928 92.887 1.00 82.56 388 VAL A O 1
ATOM 3095 N N . TYR A 1 389 ? -50.937 18.704 91.021 1.00 80.06 389 TYR A N 1
ATOM 3096 C CA . TYR A 1 389 ? -51.274 20.106 91.279 1.00 80.06 389 TYR A CA 1
ATOM 3097 C C . TYR A 1 389 ? -52.780 20.368 91.228 1.00 80.06 389 TYR A C 1
ATOM 3099 O O . TYR A 1 389 ? -53.289 21.122 92.050 1.00 80.06 389 TYR A O 1
ATOM 3107 N N . ASP A 1 390 ? -53.510 19.738 90.309 1.00 80.94 390 ASP A N 1
ATOM 3108 C CA . ASP A 1 390 ? -54.964 19.860 90.217 1.00 80.94 390 ASP A CA 1
ATOM 3109 C C . ASP A 1 390 ? -55.629 19.301 91.480 1.00 80.94 390 ASP A C 1
ATOM 3111 O O . ASP A 1 390 ? -56.516 19.947 92.033 1.00 80.94 390 ASP A O 1
ATOM 3115 N N . VAL A 1 391 ? -55.168 18.155 91.997 1.00 79.75 391 VAL A N 1
ATOM 3116 C CA . VAL A 1 391 ? -55.622 17.633 93.295 1.00 79.75 391 VAL A CA 1
ATOM 3117 C C . VAL A 1 391 ? -55.329 18.641 94.406 1.00 79.75 391 VAL A C 1
ATOM 3119 O O . VAL A 1 391 ? -56.225 18.963 95.182 1.00 79.75 391 VAL A O 1
ATOM 3122 N N . GLU A 1 392 ? -54.121 19.197 94.474 1.00 80.31 392 GLU A N 1
ATOM 3123 C CA . GLU A 1 392 ? -53.739 20.168 95.507 1.00 80.31 392 GLU A CA 1
ATOM 3124 C C . GLU A 1 392 ? -54.586 21.455 95.450 1.00 80.31 392 GLU A C 1
ATOM 3126 O O . GLU A 1 392 ? -55.118 21.901 96.471 1.00 80.31 392 GLU A O 1
ATOM 3131 N N . VAL A 1 393 ? -54.811 22.000 94.250 1.00 77.44 393 VAL A N 1
ATOM 3132 C CA . VAL A 1 393 ? -55.674 23.166 94.009 1.00 77.44 393 VAL A CA 1
ATOM 3133 C C . VAL A 1 393 ? -57.125 22.860 94.372 1.00 77.44 393 VAL A C 1
ATOM 3135 O O . VAL A 1 393 ? -57.758 23.670 95.047 1.00 77.44 393 VAL A O 1
ATOM 3138 N N . GLN A 1 394 ? -57.662 21.705 93.971 1.00 76.50 394 GLN A N 1
ATOM 3139 C CA . GLN A 1 394 ? -59.036 21.309 94.301 1.00 76.50 394 GLN A CA 1
ATOM 3140 C C . GLN A 1 394 ? -59.216 21.091 95.804 1.00 76.50 394 GLN A C 1
ATOM 3142 O O . GLN A 1 394 ? -60.222 21.520 96.360 1.00 76.50 394 GLN A O 1
ATOM 3147 N N . THR A 1 395 ? -58.224 20.513 96.486 1.00 78.31 395 THR A N 1
ATOM 3148 C CA . THR A 1 395 ? -58.257 20.334 97.946 1.00 78.31 395 THR A CA 1
ATOM 3149 C C . THR A 1 395 ? -58.290 21.694 98.645 1.00 78.31 395 THR A C 1
ATOM 3151 O O . THR A 1 395 ? -59.145 21.935 99.494 1.00 78.31 395 THR A O 1
ATOM 3154 N N . LYS A 1 396 ? -57.431 22.635 98.227 1.00 78.06 396 LYS A N 1
ATOM 3155 C CA . LYS A 1 396 ? -57.408 24.008 98.760 1.00 78.06 396 LYS A CA 1
ATOM 3156 C C . LYS A 1 396 ? -58.681 24.792 98.443 1.00 78.06 396 LYS A C 1
ATOM 3158 O O . LYS A 1 396 ? -59.144 25.575 99.270 1.00 78.06 396 LYS A O 1
ATOM 3163 N N . LYS A 1 397 ? -59.266 24.580 97.264 1.00 76.38 397 LYS A N 1
ATOM 3164 C CA . LYS A 1 397 ? -60.523 25.213 96.860 1.00 76.38 397 LYS A CA 1
ATOM 3165 C C . LYS A 1 397 ? -61.713 24.664 97.649 1.00 76.38 397 LYS A C 1
ATOM 3167 O O . LYS A 1 397 ? -62.516 25.458 98.122 1.00 76.38 397 LYS A O 1
ATOM 3172 N N . ALA A 1 398 ? -61.776 23.352 97.872 1.00 74.25 398 ALA A N 1
ATOM 3173 C CA . ALA A 1 398 ? -62.784 22.721 98.720 1.00 74.25 398 ALA A CA 1
ATOM 3174 C C . ALA A 1 398 ? -62.652 23.150 100.193 1.00 74.25 398 ALA A C 1
ATOM 3176 O O . ALA A 1 398 ? -63.661 23.403 100.843 1.00 74.25 398 ALA A O 1
ATOM 3177 N N . GLU A 1 399 ? -61.428 23.305 100.717 1.00 74.12 399 GLU A N 1
ATOM 3178 C CA . GLU A 1 399 ? -61.186 23.904 102.041 1.00 74.12 399 GLU A CA 1
ATOM 3179 C C . GLU A 1 399 ? -61.724 25.345 102.120 1.00 74.12 399 GLU A C 1
ATOM 3181 O O . GLU A 1 399 ? -62.377 25.712 103.099 1.00 74.12 399 GLU A O 1
ATOM 3186 N N . ALA A 1 400 ? -61.491 26.161 101.086 1.00 71.06 400 ALA A N 1
ATOM 3187 C CA . ALA A 1 400 ? -61.983 27.537 101.021 1.00 71.06 400 ALA A CA 1
ATOM 3188 C C . ALA A 1 400 ? -63.517 27.619 100.875 1.00 71.06 400 ALA A C 1
ATOM 3190 O O . ALA A 1 400 ? -64.150 28.444 101.536 1.00 71.06 400 ALA A O 1
ATOM 3191 N N . GLU A 1 401 ? -64.124 26.755 100.057 1.00 76.31 401 GLU A N 1
ATOM 3192 C CA . GLU A 1 401 ? -65.582 26.651 99.904 1.00 76.31 401 GLU A CA 1
ATOM 3193 C C . GLU A 1 401 ? -66.243 26.159 101.200 1.00 76.31 401 GLU A C 1
ATOM 3195 O O . GLU A 1 401 ? -67.200 26.783 101.657 1.00 76.31 401 GLU A O 1
ATOM 3200 N N . MET A 1 402 ? -65.681 25.147 101.874 1.00 67.81 402 MET A N 1
ATOM 3201 C CA . MET A 1 402 ? -66.152 24.713 103.197 1.00 67.81 402 MET A CA 1
ATOM 3202 C C . MET A 1 402 ? -66.053 25.829 104.245 1.00 67.81 402 MET A C 1
ATOM 3204 O O . MET A 1 402 ? -66.965 25.997 105.055 1.00 67.81 402 MET A O 1
ATOM 3208 N N . ALA A 1 403 ? -64.982 26.630 104.232 1.00 67.56 403 ALA A N 1
ATOM 3209 C CA . ALA A 1 403 ? -64.859 27.782 105.123 1.00 67.56 403 ALA A CA 1
ATOM 3210 C C . ALA A 1 403 ? -65.926 28.855 104.832 1.00 67.56 403 ALA A C 1
ATOM 3212 O O . ALA A 1 403 ? -66.491 29.432 105.765 1.00 67.56 403 ALA A O 1
ATOM 3213 N N . TYR A 1 404 ? -66.241 29.095 103.555 1.00 71.75 404 TYR A N 1
ATOM 3214 C CA . TYR A 1 404 ? -67.299 30.018 103.144 1.00 71.75 404 TYR A CA 1
ATOM 3215 C C . TYR A 1 404 ? -68.692 29.517 103.557 1.00 71.75 404 TYR A C 1
ATOM 3217 O O . TYR A 1 404 ? -69.459 30.271 104.161 1.00 71.75 404 TYR A O 1
ATOM 3225 N N . GLU A 1 405 ? -69.012 28.244 103.310 1.00 73.94 405 GLU A N 1
ATOM 3226 C CA . GLU A 1 405 ? -70.290 27.635 103.698 1.00 73.94 405 GLU A CA 1
ATOM 3227 C C . GLU A 1 405 ? -70.490 27.617 105.218 1.00 73.94 405 GLU A C 1
ATOM 3229 O O . GLU A 1 405 ? -71.568 27.972 105.703 1.00 73.94 405 GLU A O 1
ATOM 3234 N N . LEU A 1 406 ? -69.446 27.294 105.990 1.00 69.50 406 LEU A N 1
ATOM 3235 C CA . LEU A 1 406 ? -69.485 27.340 107.454 1.00 69.50 406 LEU A CA 1
ATOM 3236 C C . LEU A 1 406 ? -69.773 28.761 107.963 1.00 69.50 406 LEU A C 1
ATOM 3238 O O . LEU A 1 406 ? -70.561 28.951 108.895 1.00 69.50 406 LEU A O 1
ATOM 3242 N N . GLN A 1 407 ? -69.166 29.772 107.338 1.00 63.72 407 GLN A N 1
ATOM 3243 C CA . GLN A 1 407 ? -69.377 31.169 107.705 1.00 63.72 407 GLN A CA 1
ATOM 3244 C C . GLN A 1 407 ? -70.785 31.652 107.322 1.00 63.72 407 GLN A C 1
ATOM 3246 O O . GLN A 1 407 ? -71.443 32.339 108.111 1.00 63.72 407 GLN A O 1
ATOM 3251 N N . ALA A 1 408 ? -71.302 31.236 106.162 1.00 69.75 408 ALA A N 1
ATOM 3252 C CA . ALA A 1 408 ? -72.675 31.511 105.745 1.00 69.75 408 ALA A CA 1
ATOM 3253 C C . ALA A 1 408 ? -73.703 30.842 106.680 1.00 69.75 408 ALA A C 1
ATOM 3255 O O . ALA A 1 408 ? -74.701 31.468 107.053 1.00 69.75 408 ALA A O 1
ATOM 3256 N N . ALA A 1 409 ? -73.440 29.608 107.125 1.00 70.94 409 ALA A N 1
ATOM 3257 C CA . ALA A 1 409 ? -74.275 28.885 108.082 1.00 70.94 409 ALA A CA 1
ATOM 3258 C C . ALA A 1 409 ? -74.293 29.557 109.467 1.00 70.94 409 ALA A C 1
ATOM 3260 O O . ALA A 1 409 ? -75.375 29.809 110.003 1.00 70.94 409 ALA A O 1
ATOM 3261 N N . LYS A 1 410 ? -73.126 29.946 110.006 1.00 71.12 410 LYS A N 1
ATOM 3262 C CA . LYS A 1 410 ? -73.030 30.734 111.253 1.00 71.12 410 LYS A CA 1
ATOM 3263 C C . LYS A 1 410 ? -73.805 32.048 111.166 1.00 71.12 410 LYS A C 1
ATOM 3265 O O . LYS A 1 410 ? -74.525 32.408 112.095 1.00 71.12 410 LYS A O 1
ATOM 3270 N N . THR A 1 411 ? -73.698 32.752 110.041 1.00 62.94 411 THR A N 1
ATOM 3271 C CA . THR A 1 411 ? -74.402 34.029 109.841 1.00 62.94 411 THR A CA 1
ATOM 3272 C C . THR A 1 411 ? -75.922 33.833 109.785 1.00 62.94 411 THR A C 1
ATOM 3274 O O . THR A 1 411 ? -76.658 34.579 110.431 1.00 62.94 411 THR A O 1
ATOM 3277 N N . LYS A 1 412 ? -76.411 32.788 109.097 1.00 72.19 412 LYS A N 1
ATOM 3278 C CA . LYS A 1 412 ? -77.840 32.420 109.093 1.00 72.19 412 LYS A CA 1
ATOM 3279 C C . LYS A 1 412 ? -78.366 32.068 110.485 1.00 72.19 412 LYS A C 1
ATOM 3281 O O . LYS A 1 412 ? -79.495 32.430 110.805 1.00 72.19 412 LYS A O 1
ATOM 3286 N N . GLN A 1 413 ? -77.575 31.371 111.301 1.00 65.56 413 GLN A N 1
ATOM 3287 C CA . GLN A 1 413 ? -77.965 31.007 112.664 1.00 65.56 413 GLN A CA 1
ATOM 3288 C C . GLN A 1 413 ? -78.151 32.254 113.542 1.00 65.56 413 GLN A C 1
ATOM 3290 O O . GLN A 1 413 ? -79.174 32.376 114.212 1.00 65.56 413 GLN A O 1
ATOM 3295 N N . ARG A 1 414 ? -77.242 33.231 113.428 1.00 67.88 414 ARG A N 1
ATOM 3296 C CA . ARG A 1 414 ? -77.308 34.503 114.165 1.00 67.88 414 ARG A CA 1
ATOM 3297 C C . ARG A 1 414 ? -78.524 35.363 113.783 1.00 67.88 414 ARG A C 1
ATOM 3299 O O . ARG A 1 414 ? -79.199 35.887 114.658 1.00 67.88 414 ARG A O 1
ATOM 3306 N N . ILE A 1 415 ? -78.870 35.436 112.491 1.00 71.56 415 ILE A N 1
ATOM 3307 C CA . ILE A 1 415 ? -80.090 36.133 112.020 1.00 71.56 415 ILE A CA 1
ATOM 3308 C C . ILE A 1 415 ? -81.358 35.484 112.602 1.00 71.56 415 ILE A C 1
ATOM 3310 O O . ILE A 1 415 ? -82.321 36.169 112.945 1.00 71.56 415 ILE A O 1
ATOM 3314 N N . LYS A 1 416 ? -81.369 34.152 112.727 1.00 69.81 416 LYS A N 1
ATOM 3315 C CA . LYS A 1 416 ? -82.517 33.402 113.252 1.00 69.81 416 LYS A CA 1
ATOM 3316 C C . LYS A 1 416 ? -82.726 33.633 114.754 1.00 69.81 416 LYS A C 1
ATOM 3318 O O . LYS A 1 416 ? -83.870 33.680 115.198 1.00 69.81 416 LYS A O 1
ATOM 3323 N N . GLU A 1 417 ? -81.647 33.809 115.518 1.00 65.44 417 GLU A N 1
ATOM 3324 C CA . GLU A 1 417 ? -81.707 34.203 116.934 1.00 65.44 417 GLU A CA 1
ATOM 3325 C C . GLU A 1 417 ? -82.275 35.619 117.112 1.00 65.44 417 GLU A C 1
ATOM 3327 O O . GLU A 1 417 ? -83.169 35.815 117.936 1.00 65.44 417 GLU A O 1
ATOM 3332 N N . GLU A 1 418 ? -81.842 36.586 116.296 1.00 64.06 418 GLU A N 1
ATOM 3333 C CA . GLU A 1 418 ? -82.373 37.959 116.335 1.00 64.06 418 GLU A CA 1
ATOM 3334 C C . GLU A 1 418 ? -83.869 38.014 115.967 1.00 64.06 418 GLU A C 1
ATOM 3336 O O . GLU A 1 418 ? -84.654 38.680 116.644 1.00 64.06 418 GLU A O 1
ATOM 3341 N N . GLN A 1 419 ? -84.310 37.244 114.963 1.00 62.09 419 GLN A N 1
ATOM 3342 C CA . GLN A 1 419 ? -85.736 37.135 114.615 1.00 62.09 419 GLN A CA 1
ATOM 3343 C C . GLN A 1 419 ? -86.591 36.545 115.747 1.00 62.09 419 GLN A C 1
ATOM 3345 O O . GLN A 1 419 ? -87.755 36.919 115.905 1.00 62.09 419 GLN A O 1
ATOM 3350 N N . MET A 1 420 ? -86.032 35.634 116.548 1.00 58.97 420 MET A N 1
ATOM 3351 C CA . MET A 1 420 ? -86.740 35.040 117.682 1.00 58.97 420 MET A CA 1
ATOM 3352 C C . MET A 1 420 ? -86.989 36.072 118.792 1.00 58.97 420 MET A C 1
ATOM 3354 O O . MET A 1 420 ? -88.056 36.052 119.403 1.00 58.97 420 MET A O 1
ATOM 3358 N N . GLN A 1 421 ? -86.059 37.009 119.016 1.00 58.28 421 GLN A N 1
ATOM 3359 C CA . GLN A 1 421 ? -86.230 38.073 120.013 1.00 58.28 421 GLN A CA 1
ATOM 3360 C C . GLN A 1 421 ? -87.345 39.060 119.641 1.00 58.28 421 GLN A C 1
ATOM 3362 O O . GLN A 1 421 ? -88.118 39.454 120.512 1.00 58.28 421 GLN A O 1
ATOM 3367 N N . ILE A 1 422 ? -87.500 39.393 118.356 1.00 59.38 422 ILE A N 1
ATOM 3368 C CA . ILE A 1 422 ? -88.587 40.269 117.878 1.00 59.38 422 ILE A CA 1
ATOM 3369 C C . ILE A 1 422 ? -89.962 39.644 118.174 1.00 59.38 422 ILE A C 1
ATOM 3371 O O . ILE A 1 422 ? -90.873 40.319 118.652 1.00 59.38 422 ILE A O 1
ATOM 3375 N N . LYS A 1 423 ? -90.092 38.325 117.993 1.00 58.00 423 LYS A N 1
ATOM 3376 C CA . LYS A 1 423 ? -91.352 37.594 118.197 1.00 58.00 423 LYS A CA 1
ATOM 3377 C C . LYS A 1 423 ? -91.798 37.521 119.664 1.00 58.00 423 LYS A C 1
ATOM 3379 O O . LYS A 1 423 ? -92.986 37.369 119.940 1.00 58.00 423 LYS A O 1
ATOM 3384 N N . VAL A 1 424 ? -90.861 37.625 120.609 1.00 60.03 424 VAL A N 1
ATOM 3385 C CA . VAL A 1 424 ? -91.156 37.648 122.053 1.00 60.03 424 VAL A CA 1
ATOM 3386 C C . VAL A 1 424 ? -91.728 39.005 122.485 1.00 60.03 424 VAL A C 1
ATOM 3388 O O . VAL A 1 424 ? -92.581 39.041 123.368 1.00 60.03 424 VAL A O 1
ATOM 3391 N N . VAL A 1 425 ? -91.323 40.103 121.836 1.00 60.62 425 VAL A N 1
ATOM 3392 C CA . VAL A 1 425 ? -91.800 41.466 122.146 1.00 60.62 425 VAL A CA 1
ATOM 3393 C C . VAL A 1 425 ? -93.226 41.716 121.635 1.00 60.62 425 VAL A C 1
ATOM 3395 O O . VAL A 1 425 ? -94.022 42.335 122.335 1.00 60.62 425 VAL A O 1
ATOM 3398 N N . GLU A 1 426 ? -93.598 41.188 120.464 1.00 58.81 426 GLU A N 1
ATOM 3399 C CA . GLU A 1 426 ? -94.988 41.275 119.973 1.00 58.81 426 GLU A CA 1
ATOM 3400 C C . GLU A 1 426 ? -95.967 40.527 120.895 1.00 58.81 426 GLU A C 1
ATOM 3402 O O . GLU A 1 426 ? -97.047 41.024 121.215 1.00 58.81 426 GLU A O 1
ATOM 3407 N N . ARG A 1 427 ? -95.567 39.346 121.391 1.00 54.22 427 ARG A N 1
ATOM 3408 C CA . ARG A 1 427 ? -96.412 38.501 122.250 1.00 54.22 427 ARG A CA 1
ATOM 3409 C C . ARG A 1 427 ? -96.696 39.126 123.619 1.00 54.22 427 ARG A C 1
ATOM 3411 O O . ARG A 1 427 ? -97.763 38.894 124.179 1.00 54.22 427 ARG A O 1
ATOM 3418 N N . THR A 1 428 ? -95.765 39.902 124.176 1.00 58.06 428 THR A N 1
ATOM 3419 C CA . THR A 1 428 ? -95.960 40.573 125.473 1.00 58.06 428 THR A CA 1
ATOM 3420 C C . THR A 1 428 ? -96.892 41.781 125.381 1.00 58.06 428 THR A C 1
ATOM 3422 O O . THR A 1 428 ? -97.594 42.066 126.349 1.00 58.06 428 THR A O 1
ATOM 3425 N N . GLN A 1 429 ? -96.975 42.454 124.228 1.00 57.19 429 GLN A N 1
ATOM 3426 C CA . GLN A 1 429 ? -97.918 43.560 124.017 1.00 57.19 429 GLN A CA 1
ATOM 3427 C C . GLN A 1 429 ? -99.370 43.085 123.836 1.00 57.19 429 GLN A C 1
ATOM 3429 O O . GLN A 1 429 ? -100.283 43.754 124.318 1.00 57.19 429 GLN A O 1
ATOM 3434 N N . GLU A 1 430 ? -99.600 41.914 123.229 1.00 61.12 430 GLU A N 1
ATOM 3435 C CA . GLU A 1 430 ? -100.949 41.336 123.073 1.00 61.12 430 GLU A CA 1
ATOM 3436 C C . GLU A 1 430 ? -101.607 40.972 124.418 1.00 61.12 430 GLU A C 1
ATOM 3438 O O . GLU A 1 430 ? -102.813 41.159 124.589 1.00 61.12 430 GLU A O 1
ATOM 3443 N N . ILE A 1 431 ? -100.825 40.505 125.398 1.00 56.16 431 ILE A N 1
ATOM 3444 C CA . ILE A 1 431 ? -101.340 40.103 126.720 1.00 56.16 431 ILE A CA 1
ATOM 3445 C C . ILE A 1 431 ? -101.853 41.318 127.514 1.00 56.16 431 ILE A C 1
ATOM 3447 O O . ILE A 1 431 ? -102.915 41.244 128.130 1.00 56.16 431 ILE A O 1
ATOM 3451 N N . ALA A 1 432 ? -101.169 42.464 127.434 1.00 61.09 432 ALA A N 1
ATOM 3452 C CA . ALA A 1 432 ? -101.555 43.677 128.163 1.00 61.09 432 ALA A CA 1
ATOM 3453 C C . ALA A 1 432 ? -102.906 44.267 127.704 1.00 61.09 432 ALA A C 1
ATOM 3455 O O . ALA A 1 432 ? -103.618 44.884 128.496 1.00 61.09 432 ALA A O 1
ATOM 3456 N N . VAL A 1 433 ? -103.277 44.069 126.434 1.00 60.72 433 VAL A N 1
ATOM 3457 C CA . VAL A 1 433 ? -104.540 44.576 125.871 1.00 60.72 433 VAL A CA 1
ATOM 3458 C C . VAL A 1 433 ? -105.734 43.721 126.312 1.00 60.72 433 VAL A C 1
ATOM 3460 O O . VAL A 1 433 ? -106.801 44.263 126.594 1.00 60.72 433 VAL A O 1
ATOM 3463 N N . GLN A 1 434 ? -105.564 42.400 126.449 1.00 52.69 434 GLN A N 1
ATOM 3464 C CA . GLN A 1 434 ? -106.657 41.510 126.866 1.00 52.69 434 GLN A CA 1
ATOM 3465 C C . GLN A 1 434 ? -107.048 41.664 128.342 1.00 52.69 434 GLN A C 1
ATOM 3467 O O . GLN A 1 434 ? -108.208 41.464 128.705 1.00 52.69 434 GLN A O 1
ATOM 3472 N N . GLU A 1 435 ? -106.111 42.065 129.198 1.00 55.56 435 GLU A N 1
ATOM 3473 C CA . GLU A 1 435 ? -106.350 42.180 130.639 1.00 55.56 435 GLU A CA 1
ATOM 3474 C C . GLU A 1 435 ? -107.275 43.363 130.995 1.00 55.56 435 GLU A C 1
ATOM 3476 O O . GLU A 1 435 ? -108.059 43.283 131.944 1.00 55.56 435 GLU A O 1
ATOM 3481 N N . GLN A 1 436 ? -107.288 44.429 130.181 1.00 57.38 436 GLN A N 1
ATOM 3482 C CA . GLN A 1 436 ? -108.206 45.562 130.365 1.00 57.38 436 GLN A CA 1
ATOM 3483 C C . GLN A 1 436 ? -109.652 45.273 129.926 1.00 57.38 436 GLN A C 1
ATOM 3485 O O . GLN A 1 436 ? -110.583 45.855 130.488 1.00 57.38 436 GLN A O 1
ATOM 3490 N N . GLU A 1 437 ? -109.882 44.362 128.974 1.00 57.28 437 GLU A N 1
ATOM 3491 C CA . GLU A 1 437 ? -111.243 44.012 128.535 1.00 57.28 437 GLU A CA 1
ATOM 3492 C C . GLU A 1 437 ? -111.982 43.103 129.536 1.00 57.28 437 GLU A C 1
ATOM 3494 O O . GLU A 1 437 ? -113.209 43.185 129.654 1.00 57.28 437 GLU A O 1
ATOM 3499 N N . MET A 1 438 ? -111.259 42.288 130.318 1.00 48.72 438 MET A N 1
ATOM 3500 C CA . MET A 1 438 ? -111.858 41.394 131.322 1.00 48.72 438 MET A CA 1
ATOM 3501 C C . MET A 1 438 ? -112.570 42.143 132.461 1.00 48.72 438 MET A C 1
ATOM 3503 O O . MET A 1 438 ? -113.687 41.777 132.828 1.00 48.72 438 MET A O 1
ATOM 3507 N N . GLN A 1 439 ? -111.986 43.227 132.983 1.00 59.12 439 GLN A N 1
ATOM 3508 C CA . GLN A 1 439 ? -112.543 43.943 134.144 1.00 59.12 439 GLN A CA 1
ATOM 3509 C C . GLN A 1 439 ? -113.894 44.622 133.864 1.00 59.12 439 GLN A C 1
ATOM 3511 O O . GLN A 1 439 ? -114.665 44.895 134.787 1.00 59.12 439 GLN A O 1
ATOM 3516 N N . ARG A 1 440 ? -114.212 44.895 132.592 1.00 54.78 440 ARG A N 1
ATOM 3517 C CA . ARG A 1 440 ? -115.484 45.516 132.202 1.00 54.78 440 ARG A CA 1
ATOM 3518 C C . ARG A 1 440 ? -116.636 44.502 132.171 1.00 54.78 440 ARG A C 1
ATOM 3520 O O . ARG A 1 440 ? -117.755 44.868 132.514 1.00 54.78 440 ARG A O 1
ATOM 3527 N N . ARG A 1 441 ? -116.354 43.237 131.822 1.00 51.91 441 ARG A N 1
ATOM 3528 C CA . ARG A 1 441 ? -117.339 42.133 131.758 1.00 51.91 441 ARG A CA 1
ATOM 3529 C C . ARG A 1 441 ? -117.729 41.576 133.127 1.00 51.91 441 ARG A C 1
ATOM 3531 O O . ARG A 1 441 ? -118.845 41.093 133.290 1.00 51.91 441 ARG A O 1
ATOM 3538 N N . GLU A 1 442 ? -116.844 41.667 134.114 1.00 51.91 442 GLU A N 1
ATOM 3539 C CA . GLU A 1 442 ? -117.069 41.108 135.454 1.00 51.91 442 GLU A CA 1
ATOM 3540 C C . GLU A 1 442 ? -118.190 41.838 136.225 1.00 51.91 442 GLU A C 1
ATOM 3542 O O . GLU A 1 442 ? -118.973 41.211 136.934 1.00 51.91 442 GLU A O 1
ATOM 3547 N N . ARG A 1 443 ? -118.358 43.152 136.008 1.00 55.59 443 ARG A N 1
ATOM 3548 C CA . ARG A 1 443 ? -119.379 43.963 136.704 1.00 55.59 443 ARG A CA 1
ATOM 3549 C C . ARG A 1 443 ? -120.801 43.822 136.144 1.00 55.59 443 ARG A C 1
ATOM 3551 O O . ARG A 1 443 ? -121.748 44.178 136.839 1.00 55.59 443 ARG A O 1
ATOM 3558 N N . GLU A 1 444 ? -120.975 43.300 134.928 1.00 52.78 444 GLU A N 1
ATOM 3559 C CA . GLU A 1 444 ? -122.304 43.094 134.319 1.00 52.78 444 GLU A CA 1
ATOM 3560 C C . GLU A 1 444 ? -122.934 41.737 134.678 1.00 52.78 444 GLU A C 1
ATOM 3562 O O . GLU A 1 444 ? -124.158 41.619 134.724 1.00 52.78 444 GLU A O 1
ATOM 3567 N N . LEU A 1 445 ? -122.128 40.712 134.979 1.00 47.78 445 LEU A N 1
ATOM 3568 C CA . LEU A 1 445 ? -122.614 39.346 135.234 1.00 47.78 445 LEU A CA 1
ATOM 3569 C C . LEU A 1 445 ? -122.941 39.060 136.713 1.00 47.78 445 LEU A C 1
ATOM 3571 O O . LEU A 1 445 ? -123.655 38.100 137.012 1.00 47.78 445 LEU A O 1
ATOM 3575 N N . GLU A 1 446 ? -122.492 39.904 137.646 1.00 45.34 446 GLU A N 1
ATOM 3576 C CA . GLU A 1 446 ? -122.627 39.654 139.090 1.00 45.34 446 GLU A CA 1
ATOM 3577 C C . GLU A 1 446 ? -124.030 39.960 139.670 1.00 45.34 446 GLU A C 1
ATOM 3579 O O . GLU A 1 446 ? -124.403 39.409 140.707 1.00 45.34 446 GLU A O 1
ATOM 3584 N N . ALA A 1 447 ? -124.863 40.764 138.992 1.00 51.16 447 ALA A N 1
ATOM 3585 C CA . ALA A 1 447 ? -126.174 41.198 139.503 1.00 51.16 447 ALA A CA 1
ATOM 3586 C C . ALA A 1 447 ? -127.355 40.247 139.189 1.00 51.16 447 ALA A C 1
ATOM 3588 O O . ALA A 1 447 ? -128.394 40.335 139.843 1.00 51.16 447 ALA A O 1
ATOM 3589 N N . THR A 1 448 ? -127.210 39.318 138.235 1.00 50.09 448 THR A N 1
ATOM 3590 C CA . THR A 1 448 ? -128.367 38.609 137.639 1.00 50.09 448 THR A CA 1
ATOM 3591 C C . THR A 1 448 ? -128.474 37.124 138.023 1.00 50.09 448 THR A C 1
ATOM 3593 O O . THR A 1 448 ? -129.564 36.563 137.966 1.00 50.09 448 THR A O 1
ATOM 3596 N N . ILE A 1 449 ? -127.386 36.463 138.448 1.00 50.72 449 ILE A N 1
ATOM 3597 C CA . ILE A 1 449 ? -127.347 34.981 138.542 1.00 50.72 449 ILE A CA 1
ATOM 3598 C C . ILE A 1 449 ? -127.114 34.446 139.972 1.00 50.72 449 ILE A C 1
ATOM 3600 O O . ILE A 1 449 ? -127.500 33.324 140.296 1.00 50.72 449 ILE A O 1
ATOM 3604 N N . ARG A 1 450 ? -126.538 35.233 140.887 1.00 54.41 450 ARG A N 1
ATOM 3605 C CA . ARG A 1 450 ? -125.900 34.685 142.099 1.00 54.41 450 ARG A CA 1
ATOM 3606 C C . ARG A 1 450 ? -126.801 34.347 143.306 1.00 54.41 450 ARG A C 1
ATOM 3608 O O . ARG A 1 450 ? -126.251 34.032 144.354 1.00 54.41 450 ARG A O 1
ATOM 3615 N N . ARG A 1 451 ? -128.140 34.410 143.263 1.00 57.25 451 ARG A N 1
ATOM 3616 C CA . ARG A 1 451 ? -128.955 34.229 144.500 1.00 57.25 451 ARG A CA 1
ATOM 3617 C C . ARG A 1 451 ? -130.080 33.171 144.526 1.00 57.25 451 ARG A C 1
ATOM 3619 O O . ARG A 1 451 ? -130.384 32.757 145.641 1.00 57.25 451 ARG A O 1
ATOM 3626 N N . PRO A 1 452 ? -130.648 32.656 143.412 1.00 54.31 452 PRO A N 1
ATOM 3627 C CA . PRO A 1 452 ? -131.700 31.622 143.502 1.00 54.31 452 PRO A CA 1
ATOM 3628 C C . PRO A 1 452 ? -131.266 30.142 143.358 1.00 54.31 452 PRO A C 1
ATOM 3630 O O . PRO A 1 452 ? -131.971 29.276 143.862 1.00 54.31 452 PRO A O 1
ATOM 3633 N N . ALA A 1 453 ? -130.161 29.812 142.669 1.00 56.72 453 ALA A N 1
ATOM 3634 C CA . ALA A 1 453 ? -130.016 28.479 142.048 1.00 56.72 453 ALA A CA 1
ATOM 3635 C C . ALA A 1 453 ? -129.469 27.306 142.907 1.00 56.72 453 ALA A C 1
ATOM 3637 O O . ALA A 1 453 ? -129.975 26.202 142.767 1.00 56.72 453 ALA A O 1
ATOM 3638 N N . GLU A 1 454 ? -128.475 27.438 143.796 1.00 47.94 454 GLU A N 1
ATOM 3639 C CA . GLU A 1 454 ? -127.857 26.231 144.416 1.00 47.94 454 GLU A CA 1
ATOM 3640 C C . GLU A 1 454 ? -128.413 25.814 145.794 1.00 47.94 454 GLU A C 1
ATOM 3642 O O . GLU A 1 454 ? -128.003 24.790 146.342 1.00 47.94 454 GLU A O 1
ATOM 3647 N N . ALA A 1 455 ? -129.436 26.498 146.314 1.00 60.66 455 ALA A N 1
ATOM 3648 C CA . ALA A 1 455 ? -130.213 25.993 147.452 1.00 60.66 455 ALA A CA 1
ATOM 3649 C C . ALA A 1 455 ? -130.890 24.630 147.154 1.00 60.66 455 ALA A C 1
ATOM 3651 O O . ALA A 1 455 ? -131.140 23.852 148.076 1.00 60.66 455 ALA A O 1
ATOM 3652 N N . GLU A 1 456 ? -131.129 24.293 145.878 1.00 55.84 456 GLU A N 1
ATOM 3653 C CA . GLU A 1 456 ? -131.612 22.965 145.468 1.00 55.84 456 GLU A CA 1
ATOM 3654 C C . GLU A 1 456 ? -130.541 21.870 145.546 1.00 55.84 456 GLU A C 1
ATOM 3656 O O . GLU A 1 456 ? -130.844 20.732 145.911 1.00 55.84 456 GLU A O 1
ATOM 3661 N N . LYS A 1 457 ? -129.275 22.199 145.265 1.00 60.50 457 LYS A N 1
ATOM 3662 C CA . LYS A 1 457 ? -128.179 21.220 145.215 1.00 60.50 457 LYS A CA 1
ATOM 3663 C C . LYS A 1 457 ? -127.953 20.549 146.570 1.00 60.50 457 LYS A C 1
ATOM 3665 O O . LYS A 1 457 ? -127.796 19.332 146.643 1.00 60.50 457 LYS A O 1
ATOM 3670 N N . TYR A 1 458 ? -128.052 21.323 147.651 1.00 67.69 458 TYR A N 1
ATOM 3671 C CA . TYR A 1 458 ? -127.920 20.822 149.023 1.00 67.69 458 TYR A CA 1
ATOM 3672 C C . TYR A 1 458 ? -129.008 19.796 149.399 1.00 67.69 458 TYR A C 1
ATOM 3674 O O . TYR A 1 458 ? -128.771 18.885 150.192 1.00 67.69 458 TYR A O 1
ATOM 3682 N N . LYS A 1 459 ? -130.206 19.902 148.809 1.00 63.81 459 LYS A N 1
ATOM 3683 C CA . LYS A 1 459 ? -131.330 18.995 149.085 1.00 63.81 459 LYS A CA 1
ATOM 3684 C C . LYS A 1 459 ? -131.177 17.643 148.370 1.00 63.81 459 LYS A C 1
ATOM 3686 O O . LYS A 1 459 ? -131.667 16.634 148.875 1.00 63.81 459 LYS A O 1
ATOM 3691 N N . LEU A 1 460 ? -130.488 17.617 147.225 1.00 55.97 460 LEU A N 1
ATOM 3692 C CA . LEU A 1 460 ? -130.348 16.431 146.373 1.00 55.97 460 LEU A CA 1
ATOM 3693 C C . LEU A 1 460 ? -129.259 15.457 146.863 1.00 55.97 460 LEU A C 1
ATOM 3695 O O . LEU A 1 460 ? -129.453 14.244 146.807 1.00 55.97 460 LEU A O 1
ATOM 3699 N N . GLU A 1 461 ? -128.140 15.950 147.403 1.00 63.47 461 GLU A N 1
ATOM 3700 C CA . GLU A 1 461 ? -127.053 15.072 147.877 1.00 63.47 461 GLU A CA 1
ATOM 3701 C C . GLU A 1 461 ? -127.422 14.290 149.148 1.00 63.47 461 GLU A C 1
ATOM 3703 O O . GLU A 1 461 ? -127.099 13.105 149.254 1.00 63.47 461 GLU A O 1
ATOM 3708 N N . LYS A 1 462 ? -128.188 14.880 150.076 1.00 63.16 462 LYS A N 1
ATOM 3709 C CA . LYS A 1 462 ? -128.654 14.166 151.283 1.00 63.16 462 LYS A CA 1
ATOM 3710 C C . LYS A 1 462 ? -129.583 12.985 150.965 1.00 63.16 462 LYS A C 1
ATOM 3712 O O . LYS A 1 462 ? -129.589 11.996 151.694 1.00 63.16 462 LYS A O 1
ATOM 3717 N N . LEU A 1 463 ? -130.316 13.049 149.851 1.00 63.25 463 LEU A N 1
ATOM 3718 C CA . LEU A 1 463 ? -131.139 11.946 149.338 1.00 63.25 463 LEU A CA 1
ATOM 3719 C C . LEU A 1 463 ? -130.295 10.805 148.739 1.00 63.25 463 LEU A C 1
ATOM 3721 O O . LEU A 1 463 ? -130.666 9.637 148.862 1.00 63.25 463 LEU A O 1
ATOM 3725 N N . ALA A 1 464 ? -129.141 11.113 148.140 1.00 59.56 464 ALA A N 1
ATOM 3726 C CA . ALA A 1 464 ? -128.208 10.104 147.633 1.00 59.56 464 ALA A CA 1
ATOM 3727 C C . ALA A 1 464 ? -127.465 9.371 148.769 1.00 59.56 464 ALA A C 1
ATOM 3729 O O . ALA A 1 464 ? -127.222 8.166 148.676 1.00 59.56 464 ALA A O 1
ATOM 3730 N N . GLU A 1 465 ? -127.184 10.065 149.875 1.00 63.19 465 GLU A N 1
ATOM 3731 C CA . GLU A 1 465 ? -126.607 9.483 151.096 1.00 63.19 465 GLU A CA 1
ATOM 3732 C C . GLU A 1 465 ? -127.537 8.425 151.732 1.00 63.19 465 GLU A C 1
ATOM 3734 O O . GLU A 1 465 ? -127.073 7.371 152.170 1.00 63.19 465 GLU A O 1
ATOM 3739 N N . ALA A 1 466 ? -128.858 8.640 151.682 1.00 63.59 466 ALA A N 1
ATOM 3740 C CA . ALA A 1 466 ? -129.864 7.689 152.168 1.00 63.59 466 ALA A CA 1
ATOM 3741 C C . ALA A 1 466 ? -129.963 6.412 151.307 1.00 63.59 466 ALA A C 1
ATOM 3743 O O . ALA A 1 466 ? -130.097 5.308 151.836 1.00 63.59 466 ALA A O 1
ATOM 3744 N N . ASN A 1 467 ? -129.833 6.532 149.981 1.00 64.25 467 ASN A N 1
ATOM 3745 C CA . ASN A 1 467 ? -129.837 5.374 149.078 1.00 64.25 467 ASN A CA 1
ATOM 3746 C C . ASN A 1 467 ? -128.566 4.522 149.203 1.00 64.25 467 ASN A C 1
ATOM 3748 O O . ASN A 1 467 ? -128.636 3.301 149.067 1.00 64.25 467 ASN A O 1
ATOM 3752 N N . LYS A 1 468 ? -127.419 5.142 149.513 1.00 62.00 468 LYS A N 1
ATOM 3753 C CA . LYS A 1 468 ? -126.165 4.421 149.771 1.00 62.00 468 LYS A CA 1
ATOM 3754 C C . LYS A 1 468 ? -126.256 3.554 151.034 1.00 62.00 468 LYS A C 1
ATOM 3756 O O . LYS A 1 468 ? -125.735 2.445 151.038 1.00 62.00 468 LYS A O 1
ATOM 3761 N N . LEU A 1 469 ? -126.965 4.020 152.068 1.00 67.12 469 LEU A N 1
ATOM 3762 C CA . LEU A 1 469 ? -127.197 3.251 153.297 1.00 67.12 469 LEU A CA 1
ATOM 3763 C C . LEU A 1 469 ? -128.131 2.046 153.081 1.00 67.12 469 LEU A C 1
ATOM 3765 O O . LEU A 1 469 ? -127.894 0.985 153.651 1.00 67.12 469 LEU A O 1
ATOM 3769 N N . ARG A 1 470 ? -129.160 2.182 152.231 1.00 65.56 470 ARG A N 1
ATOM 3770 C CA . ARG A 1 470 ? -130.116 1.099 151.927 1.00 65.56 470 ARG A CA 1
ATOM 3771 C C . ARG A 1 470 ? -129.438 -0.121 151.289 1.00 65.56 470 ARG A C 1
ATOM 3773 O O . ARG A 1 470 ? -129.727 -1.243 151.679 1.00 65.56 470 ARG A O 1
ATOM 3780 N N . VAL A 1 471 ? -128.506 0.109 150.360 1.00 64.31 471 VAL A N 1
ATOM 3781 C CA . VAL A 1 471 ? -127.763 -0.962 149.665 1.00 64.31 471 VAL A CA 1
ATOM 3782 C C . VAL A 1 471 ? -126.790 -1.690 150.602 1.00 64.31 471 VAL A C 1
ATOM 3784 O O . VAL A 1 471 ? -126.582 -2.889 150.456 1.00 64.31 471 VAL A O 1
ATOM 3787 N N . ILE A 1 472 ? -126.220 -0.992 151.591 1.00 63.41 472 ILE A N 1
ATOM 3788 C CA . ILE A 1 472 ? -125.330 -1.607 152.589 1.00 63.41 472 ILE A CA 1
ATOM 3789 C C . ILE A 1 472 ? -126.133 -2.493 153.557 1.00 63.41 472 ILE A C 1
ATOM 3791 O O . ILE A 1 472 ? -125.709 -3.606 153.842 1.00 63.41 472 ILE A O 1
ATOM 3795 N N . LEU A 1 473 ? -127.323 -2.055 153.984 1.00 64.25 473 LEU A N 1
ATOM 3796 C CA . LEU A 1 473 ? -128.195 -2.827 154.882 1.00 64.25 473 LEU A CA 1
ATOM 3797 C C . LEU A 1 473 ? -128.851 -4.048 154.203 1.00 64.25 473 LEU A C 1
ATOM 3799 O O . LEU A 1 473 ? -129.043 -5.069 154.858 1.00 64.25 473 LEU A O 1
ATOM 3803 N N . GLU A 1 474 ? -129.154 -3.989 152.899 1.00 60.28 474 GLU A N 1
ATOM 3804 C CA . GLU A 1 474 ? -129.575 -5.174 152.122 1.00 60.28 474 GLU A CA 1
ATOM 3805 C C . GLU A 1 474 ? -128.433 -6.195 151.975 1.00 60.28 474 GLU A C 1
ATOM 3807 O O . GLU A 1 474 ? -128.662 -7.393 152.143 1.00 60.28 474 GLU A O 1
ATOM 3812 N N . ALA A 1 475 ? -127.194 -5.731 151.764 1.00 59.97 475 ALA A N 1
ATOM 3813 C CA . ALA A 1 475 ? -126.014 -6.597 151.725 1.00 59.97 475 ALA A CA 1
ATOM 3814 C C . ALA A 1 475 ? -125.674 -7.209 153.102 1.00 59.97 475 ALA A C 1
ATOM 3816 O O . ALA A 1 475 ? -125.214 -8.349 153.170 1.00 59.97 475 ALA A O 1
ATOM 3817 N N . GLU A 1 476 ? -125.936 -6.501 154.206 1.00 61.25 476 GLU A N 1
ATOM 3818 C CA . GLU A 1 476 ? -125.809 -7.043 155.569 1.00 61.25 476 GLU A CA 1
ATOM 3819 C C . GLU A 1 476 ? -126.907 -8.075 155.887 1.00 61.25 476 GLU A C 1
ATOM 3821 O O . GLU A 1 476 ? -126.617 -9.104 156.497 1.00 61.25 476 GLU A O 1
ATOM 3826 N N . ALA A 1 477 ? -128.141 -7.880 155.406 1.00 61.09 477 ALA A N 1
ATOM 3827 C CA . ALA A 1 477 ? -129.233 -8.845 155.576 1.00 61.09 477 ALA A CA 1
ATOM 3828 C C . ALA A 1 477 ? -129.023 -10.144 154.766 1.00 61.09 477 ALA A C 1
ATOM 3830 O O . ALA A 1 477 ? -129.326 -11.236 155.257 1.00 61.09 477 ALA A O 1
ATOM 3831 N N . GLU A 1 478 ? -128.448 -10.061 153.560 1.00 61.38 478 GLU A N 1
ATOM 3832 C CA . GLU A 1 478 ? -128.002 -11.241 152.804 1.00 61.38 478 GLU A CA 1
ATOM 3833 C C . GLU A 1 478 ? -126.794 -11.928 153.465 1.00 61.38 478 GLU A C 1
ATOM 3835 O O . GLU A 1 478 ? -126.719 -13.161 153.481 1.00 61.38 478 GLU A O 1
ATOM 3840 N N . ALA A 1 479 ? -125.890 -11.167 154.091 1.00 59.19 479 ALA A N 1
ATOM 3841 C CA . ALA A 1 479 ? -124.770 -11.717 154.854 1.00 59.19 479 ALA A CA 1
ATOM 3842 C C . ALA A 1 479 ? -125.219 -12.444 156.140 1.00 59.19 479 ALA A C 1
ATOM 3844 O O . ALA A 1 479 ? -124.651 -13.484 156.481 1.00 59.19 479 ALA A O 1
ATOM 3845 N N . GLU A 1 480 ? -126.265 -11.972 156.827 1.00 60.72 480 GLU A N 1
ATOM 3846 C CA . GLU A 1 480 ? -126.840 -12.651 158.000 1.00 60.72 480 GLU A CA 1
ATOM 3847 C C . GLU A 1 480 ? -127.594 -13.944 157.602 1.00 60.72 480 GLU A C 1
ATOM 3849 O O . GLU A 1 480 ? -127.524 -14.956 158.301 1.00 60.72 480 GLU A O 1
ATOM 3854 N N . ALA A 1 481 ? -128.241 -13.970 156.427 1.00 56.41 481 ALA A N 1
ATOM 3855 C CA . ALA A 1 481 ? -128.860 -15.179 155.870 1.00 56.41 481 ALA A CA 1
ATOM 3856 C C . ALA A 1 481 ? -127.820 -16.238 155.442 1.00 56.41 481 ALA A C 1
ATOM 3858 O O . ALA A 1 481 ? -128.042 -17.440 155.625 1.00 56.41 481 ALA A O 1
ATOM 3859 N N . ILE A 1 482 ? -126.662 -15.801 154.928 1.00 58.22 482 ILE A N 1
ATOM 3860 C CA . ILE A 1 482 ? -125.500 -16.664 154.660 1.00 58.22 482 ILE A CA 1
ATOM 3861 C C . ILE A 1 482 ? -124.852 -17.137 155.965 1.00 58.22 482 ILE A C 1
ATOM 3863 O O . ILE A 1 482 ? -124.442 -18.290 156.030 1.00 58.22 482 ILE A O 1
ATOM 3867 N N . LYS A 1 483 ? -124.812 -16.323 157.026 1.00 58.31 483 LYS A N 1
ATOM 3868 C CA . LYS A 1 483 ? -124.358 -16.756 158.361 1.00 58.31 483 LYS A CA 1
ATOM 3869 C C . LYS A 1 483 ? -125.190 -17.913 158.906 1.00 58.31 483 LYS A C 1
ATOM 3871 O O . LYS A 1 483 ? -124.616 -18.897 159.344 1.00 58.31 483 LYS A O 1
ATOM 3876 N N . VAL A 1 484 ? -126.520 -17.846 158.831 1.00 63.12 484 VAL A N 1
ATOM 3877 C CA . VAL A 1 484 ? -127.400 -18.889 159.396 1.00 63.12 484 VAL A CA 1
ATOM 3878 C C . VAL A 1 484 ? -127.425 -20.161 158.531 1.00 63.12 484 VAL A C 1
ATOM 3880 O O . VAL A 1 484 ? -127.464 -21.270 159.067 1.00 63.12 484 VAL A O 1
ATOM 3883 N N . ARG A 1 485 ? -127.316 -20.048 157.196 1.00 56.28 485 ARG A N 1
ATOM 3884 C CA . ARG A 1 485 ? -127.046 -21.214 156.322 1.00 56.28 485 ARG A CA 1
ATOM 3885 C C . ARG A 1 485 ? -125.650 -21.789 156.553 1.00 56.28 485 ARG A C 1
ATOM 3887 O O . ARG A 1 485 ? -125.497 -23.004 156.614 1.00 56.28 485 ARG A O 1
ATOM 3894 N N . GLY A 1 486 ? -124.667 -20.916 156.740 1.00 56.75 486 GLY A N 1
ATOM 3895 C CA . GLY A 1 486 ? -123.279 -21.245 157.027 1.00 56.75 486 GLY A CA 1
ATOM 3896 C C . GLY A 1 486 ? -123.092 -21.886 158.395 1.00 56.75 486 GLY A C 1
ATOM 3897 O O . GLY A 1 486 ? -122.255 -22.759 158.512 1.00 56.75 486 GLY A O 1
ATOM 3898 N N . GLU A 1 487 ? -123.890 -21.561 159.410 1.00 60.03 487 GLU A N 1
ATOM 3899 C CA . GLU A 1 487 ? -123.867 -22.224 160.721 1.00 60.03 487 GLU A CA 1
ATOM 3900 C C . GLU A 1 487 ? -124.475 -23.637 160.661 1.00 60.03 487 GLU A C 1
ATOM 3902 O O . GLU A 1 487 ? -123.972 -24.554 161.311 1.00 60.03 487 GLU A O 1
ATOM 3907 N N . ALA A 1 488 ? -125.490 -23.860 159.817 1.00 57.06 488 ALA A N 1
ATOM 3908 C CA . ALA A 1 488 ? -126.074 -25.183 159.577 1.00 57.06 488 ALA A CA 1
ATOM 3909 C C . ALA A 1 488 ? -125.184 -26.078 158.686 1.00 57.06 488 ALA A C 1
ATOM 3911 O O . ALA A 1 488 ? -125.015 -27.269 158.961 1.00 57.06 488 ALA A O 1
ATOM 3912 N N . GLU A 1 489 ? -124.550 -25.504 157.661 1.00 55.28 489 GLU A N 1
ATOM 3913 C CA . GLU A 1 489 ? -123.568 -26.185 156.809 1.00 55.28 489 GLU A CA 1
ATOM 3914 C C . GLU A 1 489 ? -122.214 -26.342 157.511 1.00 55.28 489 GLU A C 1
ATOM 3916 O O . GLU A 1 489 ? -121.543 -27.347 157.302 1.00 55.28 489 GLU A O 1
ATOM 3921 N N . ALA A 1 490 ? -121.840 -25.441 158.424 1.00 54.59 490 ALA A N 1
ATOM 3922 C CA . ALA A 1 490 ? -120.653 -25.574 159.261 1.00 54.59 490 ALA A CA 1
ATOM 3923 C C . ALA A 1 490 ? -120.857 -26.501 160.455 1.00 54.59 490 ALA A C 1
ATOM 3925 O O . ALA A 1 490 ? -119.871 -27.041 160.920 1.00 54.59 490 ALA A O 1
ATOM 3926 N N . PHE A 1 491 ? -122.069 -26.775 160.940 1.00 60.38 491 PHE A N 1
ATOM 3927 C CA . PHE A 1 491 ? -122.282 -27.875 161.894 1.00 60.38 491 PHE A CA 1
ATOM 3928 C C . PHE A 1 491 ? -122.107 -29.243 161.201 1.00 60.38 491 PHE A C 1
ATOM 3930 O O . PHE A 1 491 ? -121.508 -30.164 161.762 1.00 60.38 491 PHE A O 1
ATOM 3937 N N . ALA A 1 492 ? -122.520 -29.348 159.931 1.00 54.81 492 ALA A N 1
ATOM 3938 C CA . ALA A 1 492 ? -122.265 -30.508 159.073 1.00 54.81 492 ALA A CA 1
ATOM 3939 C C . ALA A 1 492 ? -120.787 -30.612 158.636 1.00 54.81 492 ALA A C 1
ATOM 3941 O O . ALA A 1 492 ? -120.208 -31.701 158.656 1.00 54.81 492 ALA A O 1
ATOM 3942 N N . ILE A 1 493 ? -120.144 -29.482 158.319 1.00 56.75 493 ILE A N 1
ATOM 3943 C CA . ILE A 1 493 ? -118.707 -29.405 158.045 1.00 56.75 493 ILE A CA 1
ATOM 3944 C C . ILE A 1 493 ? -117.912 -29.548 159.340 1.00 56.75 493 ILE A C 1
ATOM 3946 O O . ILE A 1 493 ? -116.884 -30.160 159.277 1.00 56.75 493 ILE A O 1
ATOM 3950 N N . ALA A 1 494 ? -118.347 -29.149 160.533 1.00 54.94 494 ALA A N 1
ATOM 3951 C CA . ALA A 1 494 ? -117.611 -29.362 161.786 1.00 54.94 494 ALA A CA 1
ATOM 3952 C C . ALA A 1 494 ? -117.585 -30.843 162.179 1.00 54.94 494 ALA A C 1
ATOM 3954 O O . ALA A 1 494 ? -116.571 -31.323 162.673 1.00 54.94 494 ALA A O 1
ATOM 3955 N N . ALA A 1 495 ? -118.652 -31.596 161.897 1.00 57.06 495 ALA A N 1
ATOM 3956 C CA . ALA A 1 495 ? -118.645 -33.053 162.018 1.00 57.06 495 ALA A CA 1
ATOM 3957 C C . ALA A 1 495 ? -117.710 -33.710 160.981 1.00 57.06 495 ALA A C 1
ATOM 3959 O O . ALA A 1 495 ? -116.986 -34.652 161.310 1.00 57.06 495 ALA A O 1
ATOM 3960 N N . LYS A 1 496 ? -117.654 -33.167 159.757 1.00 55.22 496 LYS A N 1
ATOM 3961 C CA . LYS A 1 496 ? -116.750 -33.625 158.689 1.00 55.22 496 LYS A CA 1
ATOM 3962 C C . LYS A 1 496 ? -115.289 -33.188 158.902 1.00 55.22 496 LYS A C 1
ATOM 3964 O O . LYS A 1 496 ? -114.382 -33.970 158.671 1.00 55.22 496 LYS A O 1
ATOM 3969 N N . SER A 1 497 ? -115.072 -32.011 159.473 1.00 52.06 497 SER A N 1
ATOM 3970 C CA . SER A 1 497 ? -113.808 -31.372 159.839 1.00 52.06 497 SER A CA 1
ATOM 3971 C C . SER A 1 497 ? -113.265 -31.927 161.140 1.00 52.06 497 SER A C 1
ATOM 3973 O O . SER A 1 497 ? -112.067 -31.877 161.331 1.00 52.06 497 SER A O 1
ATOM 3975 N N . LYS A 1 498 ? -114.079 -32.505 162.028 1.00 59.28 498 LYS A N 1
ATOM 3976 C CA . LYS A 1 498 ? -113.579 -33.281 163.172 1.00 59.28 498 LYS A CA 1
ATOM 3977 C C . LYS A 1 498 ? -113.054 -34.646 162.715 1.00 59.28 498 LYS A C 1
ATOM 3979 O O . LYS A 1 498 ? -112.015 -35.076 163.196 1.00 59.28 498 LYS A O 1
ATOM 3984 N N . ALA A 1 499 ? -113.690 -35.260 161.714 1.00 57.16 499 ALA A N 1
ATOM 3985 C CA . ALA A 1 499 ? -113.190 -36.476 161.069 1.00 57.16 499 ALA A CA 1
ATOM 3986 C C . ALA A 1 499 ? -111.962 -36.210 160.169 1.00 57.16 499 ALA A C 1
ATOM 3988 O O . ALA A 1 499 ? -110.997 -36.969 160.207 1.00 57.16 499 ALA A O 1
ATOM 3989 N N . GLU A 1 500 ? -111.941 -35.103 159.419 1.00 54.09 500 GLU A N 1
ATOM 3990 C CA . GLU A 1 500 ? -110.811 -34.698 158.571 1.00 54.09 500 GLU A CA 1
ATOM 3991 C C . GLU A 1 500 ? -109.666 -34.061 159.379 1.00 54.09 500 GLU A C 1
ATOM 3993 O O . GLU A 1 500 ? -108.512 -34.236 159.000 1.00 54.09 500 GLU A O 1
ATOM 3998 N N . ALA A 1 501 ? -109.927 -33.416 160.526 1.00 54.88 501 ALA A N 1
ATOM 3999 C CA . ALA A 1 501 ? -108.895 -32.934 161.452 1.00 54.88 501 ALA A CA 1
ATOM 4000 C C . ALA A 1 501 ? -108.345 -34.037 162.360 1.00 54.88 501 ALA A C 1
ATOM 4002 O O . ALA A 1 501 ? -107.177 -33.962 162.704 1.00 54.88 501 ALA A O 1
ATOM 4003 N N . GLU A 1 502 ? -109.088 -35.095 162.701 1.00 56.72 502 GLU A N 1
ATOM 4004 C CA . GLU A 1 502 ? -108.484 -36.300 163.296 1.00 56.72 502 GLU A CA 1
ATOM 4005 C C . GLU A 1 502 ? -107.626 -37.053 162.268 1.00 56.72 502 GLU A C 1
ATOM 4007 O O . GLU A 1 502 ? -106.565 -37.580 162.606 1.00 56.72 502 GLU A O 1
ATOM 4012 N N . GLN A 1 503 ? -108.023 -37.044 160.991 1.00 52.88 503 GLN A N 1
ATOM 4013 C CA . GLN A 1 503 ? -107.222 -37.605 159.903 1.00 52.88 503 GLN A CA 1
ATOM 4014 C C . GLN A 1 503 ? -105.988 -36.740 159.579 1.00 52.88 503 GLN A C 1
ATOM 4016 O O . GLN A 1 503 ? -104.912 -37.283 159.321 1.00 52.88 503 GLN A O 1
ATOM 4021 N N . MET A 1 504 ? -106.106 -35.408 159.634 1.00 52.41 504 MET A N 1
ATOM 4022 C CA . MET A 1 504 ? -105.002 -34.462 159.434 1.00 52.41 504 MET A CA 1
ATOM 4023 C C . MET A 1 504 ? -104.120 -34.280 160.669 1.00 52.41 504 MET A C 1
ATOM 4025 O O . MET A 1 504 ? -102.932 -34.063 160.491 1.00 52.41 504 MET A O 1
ATOM 4029 N N . ALA A 1 505 ? -104.624 -34.442 161.893 1.00 53.59 505 ALA A N 1
ATOM 4030 C CA . ALA A 1 505 ? -103.807 -34.489 163.107 1.00 53.59 505 ALA A CA 1
ATOM 4031 C C . ALA A 1 505 ? -103.004 -35.790 163.166 1.00 53.59 505 ALA A C 1
ATOM 4033 O O . ALA A 1 505 ? -101.812 -35.738 163.437 1.00 53.59 505 ALA A O 1
ATOM 4034 N N . LYS A 1 506 ? -103.593 -36.934 162.780 1.00 56.47 506 LYS A N 1
ATOM 4035 C CA . LYS A 1 506 ? -102.835 -38.185 162.604 1.00 56.47 506 LYS A CA 1
ATOM 4036 C C . LYS A 1 506 ? -101.845 -38.116 161.441 1.00 56.47 506 LYS A C 1
ATOM 4038 O O . LYS A 1 506 ? -100.760 -38.677 161.550 1.00 56.47 506 LYS A O 1
ATOM 4043 N N . LYS A 1 507 ? -102.159 -37.400 160.351 1.00 48.09 507 LYS A N 1
ATOM 4044 C CA . LYS A 1 507 ? -101.174 -37.105 159.294 1.00 48.09 507 LYS A CA 1
ATOM 4045 C C . LYS A 1 507 ? -100.093 -36.128 159.773 1.00 48.09 507 LYS A C 1
ATOM 4047 O O . LYS A 1 507 ? -98.936 -36.354 159.474 1.00 48.09 507 LYS A O 1
ATOM 4052 N N . ALA A 1 508 ? -100.411 -35.108 160.564 1.00 49.06 508 ALA A N 1
ATOM 4053 C CA . ALA A 1 508 ? -99.440 -34.135 161.072 1.00 49.06 508 ALA A CA 1
ATOM 4054 C C . ALA A 1 508 ? -98.564 -34.686 162.219 1.00 49.06 508 ALA A C 1
ATOM 4056 O O . ALA A 1 508 ? -97.400 -34.302 162.324 1.00 49.06 508 ALA A O 1
ATOM 4057 N N . GLU A 1 509 ? -99.061 -35.630 163.029 1.00 49.56 509 GLU A N 1
ATOM 4058 C CA . GLU A 1 509 ? -98.253 -36.431 163.966 1.00 49.56 509 GLU A CA 1
ATOM 4059 C C . GLU A 1 509 ? -97.361 -37.427 163.219 1.00 49.56 509 GLU A C 1
ATOM 4061 O O . GLU A 1 509 ? -96.168 -37.503 163.507 1.00 49.56 509 GLU A O 1
ATOM 4066 N N . ALA A 1 510 ? -97.881 -38.094 162.181 1.00 49.41 510 ALA A N 1
ATOM 4067 C CA . ALA A 1 510 ? -97.074 -38.951 161.314 1.00 49.41 510 ALA A CA 1
ATOM 4068 C C . ALA A 1 510 ? -96.000 -38.169 160.537 1.00 49.41 510 ALA A C 1
ATOM 4070 O O . ALA A 1 510 ? -95.002 -38.746 160.136 1.00 49.41 510 ALA A O 1
ATOM 4071 N N . TRP A 1 511 ? -96.151 -36.856 160.344 1.00 48.75 511 TRP A N 1
ATOM 4072 C CA . TRP A 1 511 ? -95.171 -36.019 159.638 1.00 48.75 511 TRP A CA 1
ATOM 4073 C C . TRP A 1 511 ? -94.146 -35.365 160.581 1.00 48.75 511 TRP A C 1
ATOM 4075 O O . TRP A 1 511 ? -93.163 -34.794 160.113 1.00 48.75 511 TRP A O 1
ATOM 4085 N N . ARG A 1 512 ? -94.310 -35.493 161.909 1.00 47.38 512 ARG A N 1
ATOM 4086 C CA . ARG A 1 512 ? -93.318 -35.048 162.911 1.00 47.38 512 ARG A CA 1
ATOM 4087 C C . ARG A 1 512 ? -92.257 -36.097 163.255 1.00 47.38 512 ARG A C 1
ATOM 4089 O O . ARG A 1 512 ? -91.193 -35.708 163.735 1.00 47.38 512 ARG A O 1
ATOM 4096 N N . GLU A 1 513 ? -92.498 -37.382 162.993 1.00 52.44 513 GLU A N 1
ATOM 4097 C CA . GLU A 1 513 ? -91.494 -38.451 163.171 1.00 52.44 513 GLU A CA 1
ATOM 4098 C C . GLU A 1 513 ? -90.733 -38.828 161.888 1.00 52.44 513 GLU A C 1
ATOM 4100 O O . GLU A 1 513 ? -89.712 -39.507 161.961 1.00 52.44 513 GLU A O 1
ATOM 4105 N N . TYR A 1 514 ? -91.124 -38.302 160.724 1.00 45.25 514 TYR A N 1
ATOM 4106 C CA . TYR A 1 514 ? -90.365 -38.461 159.478 1.00 45.25 514 TYR A CA 1
ATOM 4107 C C . TYR A 1 514 ? -89.310 -37.359 159.321 1.00 45.25 514 TYR A C 1
ATOM 4109 O O . TYR A 1 514 ? -89.445 -36.414 158.542 1.00 45.25 514 TYR A O 1
ATOM 4117 N N . ARG A 1 515 ? -88.220 -37.485 160.081 1.00 44.94 515 ARG A N 1
ATOM 4118 C CA . ARG A 1 515 ? -86.989 -36.722 159.844 1.00 44.94 515 ARG A CA 1
ATOM 4119 C C . ARG A 1 515 ? -86.328 -37.295 158.573 1.00 44.94 515 ARG A C 1
ATOM 4121 O O . ARG A 1 515 ? -85.917 -38.444 158.598 1.00 44.94 515 ARG A O 1
ATOM 4128 N N . GLU A 1 516 ? -86.294 -36.491 157.497 1.00 47.75 516 GLU A N 1
ATOM 4129 C CA . GLU A 1 516 ? -85.512 -36.613 156.231 1.00 47.75 516 GLU A CA 1
ATOM 4130 C C . GLU A 1 516 ? -86.230 -36.863 154.878 1.00 47.75 516 GLU A C 1
ATOM 4132 O O . GLU A 1 516 ? -85.598 -36.662 153.846 1.00 47.75 516 GLU A O 1
ATOM 4137 N N . ALA A 1 517 ? -87.537 -37.153 154.789 1.00 52.47 517 ALA A N 1
ATOM 4138 C CA . ALA A 1 517 ? -88.145 -37.559 153.495 1.00 52.47 517 ALA A CA 1
ATOM 4139 C C . ALA A 1 517 ? -89.113 -36.559 152.813 1.00 52.47 517 ALA A C 1
ATOM 4141 O O . ALA A 1 517 ? -89.629 -36.845 151.734 1.00 52.47 517 ALA A O 1
ATOM 4142 N N . ALA A 1 518 ? -89.345 -35.369 153.378 1.00 49.62 518 ALA A N 1
ATOM 4143 C CA . ALA A 1 518 ? -90.294 -34.387 152.822 1.00 49.62 518 ALA A CA 1
ATOM 4144 C C . ALA A 1 518 ? -89.801 -33.667 151.543 1.00 49.62 518 ALA A C 1
ATOM 4146 O O . ALA A 1 518 ? -90.580 -33.005 150.862 1.00 49.62 518 ALA A O 1
ATOM 4147 N N . MET A 1 519 ? -88.520 -33.806 151.186 1.00 48.59 519 MET A N 1
ATOM 4148 C CA . MET A 1 519 ? -87.940 -33.150 150.006 1.00 48.59 519 MET A CA 1
ATOM 4149 C C . MET A 1 519 ? -88.227 -33.905 148.694 1.00 48.59 519 MET A C 1
ATOM 4151 O O . MET A 1 519 ? -88.128 -33.323 147.617 1.00 48.59 519 MET A O 1
ATOM 4155 N N . VAL A 1 520 ? -88.596 -35.189 148.771 1.00 51.44 520 VAL A N 1
ATOM 4156 C CA . VAL A 1 520 ? -88.752 -36.067 147.596 1.00 51.44 520 VAL A CA 1
ATOM 4157 C C . VAL A 1 520 ? -90.169 -36.008 147.011 1.00 51.44 520 VAL A C 1
ATOM 4159 O O . VAL A 1 520 ? -90.332 -36.088 145.796 1.00 51.44 520 VAL A O 1
ATOM 4162 N N . ASP A 1 521 ? -91.186 -35.768 147.840 1.00 48.00 521 ASP A N 1
ATOM 4163 C CA . ASP A 1 521 ? -92.586 -35.692 147.395 1.00 48.00 521 ASP A CA 1
ATOM 4164 C C . ASP A 1 521 ? -92.856 -34.415 146.570 1.00 48.00 521 ASP A C 1
ATOM 4166 O O . ASP A 1 521 ? -93.476 -34.456 145.509 1.00 48.00 521 ASP A O 1
ATOM 4170 N N . MET A 1 522 ? -92.248 -33.285 146.959 1.00 48.12 522 MET A N 1
ATOM 4171 C CA . MET A 1 522 ? -92.306 -32.035 146.182 1.00 48.12 522 MET A CA 1
ATOM 4172 C C . MET A 1 522 ? -91.554 -32.136 144.837 1.00 48.12 522 MET A C 1
ATOM 4174 O O . MET A 1 522 ? -91.866 -31.428 143.875 1.00 48.12 522 MET A O 1
ATOM 4178 N N . LEU A 1 523 ? -90.571 -33.038 144.754 1.00 46.31 523 LEU A N 1
ATOM 4179 C CA . LEU A 1 523 ? -89.786 -33.320 143.550 1.00 46.31 523 LEU A CA 1
ATOM 4180 C C . LEU A 1 523 ? -90.567 -34.201 142.556 1.00 46.31 523 LEU A C 1
ATOM 4182 O O . LEU A 1 523 ? -90.486 -33.980 141.349 1.00 46.31 523 LEU A O 1
ATOM 4186 N N . LEU A 1 524 ? -91.395 -35.133 143.042 1.00 51.78 524 LEU A N 1
ATOM 4187 C CA . LEU A 1 524 ? -92.256 -35.980 142.205 1.00 51.78 524 LEU A CA 1
ATOM 4188 C C . LEU A 1 524 ? -93.472 -35.245 141.624 1.00 51.78 524 LEU A C 1
ATOM 4190 O O . LEU A 1 524 ? -93.924 -35.607 140.541 1.00 51.78 524 LEU A O 1
ATOM 4194 N N . ASP A 1 525 ? -93.941 -34.177 142.269 1.00 52.56 525 ASP A N 1
ATOM 4195 C CA . ASP A 1 525 ? -95.063 -33.360 141.775 1.00 52.56 525 ASP A CA 1
ATOM 4196 C C . ASP A 1 525 ? -94.623 -32.286 140.748 1.00 52.56 525 ASP A C 1
ATOM 4198 O O . ASP A 1 525 ? -95.416 -31.752 139.964 1.00 52.56 525 ASP A O 1
ATOM 4202 N N . THR A 1 526 ? -93.320 -31.979 140.709 1.00 54.41 526 THR A N 1
ATOM 4203 C CA . THR A 1 526 ? -92.710 -31.004 139.784 1.00 54.41 526 THR A CA 1
ATOM 4204 C C . THR A 1 526 ? -92.064 -31.655 138.557 1.00 54.41 526 THR A C 1
ATOM 4206 O O . THR A 1 526 ? -92.060 -31.053 137.479 1.00 54.41 526 THR A O 1
ATOM 4209 N N . LEU A 1 527 ? -91.616 -32.910 138.664 1.00 52.78 527 LEU A N 1
ATOM 4210 C CA . LEU A 1 527 ? -91.072 -33.710 137.557 1.00 52.78 527 LEU A CA 1
ATOM 4211 C C . LEU A 1 527 ? -92.006 -33.839 136.326 1.00 52.78 527 LEU A C 1
ATOM 4213 O O . LEU A 1 527 ? -91.511 -33.692 135.204 1.00 52.78 527 LEU A O 1
ATOM 4217 N N . PRO A 1 528 ? -93.340 -34.009 136.462 1.00 57.84 528 PRO A N 1
ATOM 4218 C CA . PRO A 1 528 ? -94.251 -34.048 135.315 1.00 57.84 528 PRO A CA 1
ATOM 4219 C C . PRO A 1 528 ? -94.324 -32.716 134.551 1.00 57.84 528 PRO A C 1
ATOM 4221 O O . PRO A 1 528 ? -94.514 -32.709 133.336 1.00 57.84 528 PRO A O 1
ATOM 4224 N N . LYS A 1 529 ? -94.132 -31.579 135.237 1.00 57.50 529 LYS A N 1
ATOM 4225 C CA . LYS A 1 529 ? -94.182 -30.236 134.627 1.00 57.50 529 LYS A CA 1
ATOM 4226 C C . LYS A 1 529 ? -92.917 -29.923 133.822 1.00 57.50 529 LYS A C 1
ATOM 4228 O O . LYS A 1 529 ? -93.005 -29.275 132.786 1.00 57.50 529 LYS A O 1
ATOM 4233 N N . VAL A 1 530 ? -91.761 -30.444 134.245 1.00 55.78 530 VAL A N 1
ATOM 4234 C CA . VAL A 1 530 ? -90.494 -30.331 133.498 1.00 55.78 530 VAL A CA 1
ATOM 4235 C C . VAL A 1 530 ? -90.490 -31.253 132.271 1.00 55.78 530 VAL A C 1
ATOM 4237 O O . VAL A 1 530 ? -90.028 -30.853 131.205 1.00 55.78 530 VAL A O 1
ATOM 4240 N N . ALA A 1 531 ? -91.079 -32.450 132.373 1.00 56.28 531 ALA A N 1
ATOM 4241 C CA . ALA A 1 531 ? -91.236 -33.359 131.234 1.00 56.28 531 ALA A CA 1
ATOM 4242 C C . ALA A 1 531 ? -92.165 -32.799 130.133 1.00 56.28 531 ALA A C 1
ATOM 4244 O O . ALA A 1 531 ? -91.919 -33.030 128.949 1.00 56.28 531 ALA A O 1
ATOM 4245 N N . ALA A 1 532 ? -93.199 -32.032 130.504 1.00 58.25 532 ALA A N 1
ATOM 4246 C CA . ALA A 1 532 ? -94.131 -31.416 129.556 1.00 58.25 532 ALA A CA 1
ATOM 4247 C C . ALA A 1 532 ? -93.497 -30.288 128.710 1.00 58.25 532 ALA A C 1
ATOM 4249 O O . ALA A 1 532 ? -93.792 -30.186 127.520 1.00 58.25 532 ALA A O 1
ATOM 4250 N N . GLU A 1 533 ? -92.591 -29.485 129.279 1.00 63.19 533 GLU A N 1
ATOM 4251 C CA . GLU A 1 533 ? -91.916 -28.383 128.564 1.00 63.19 533 GLU A CA 1
ATOM 4252 C C . GLU A 1 533 ? -90.793 -28.857 127.627 1.00 63.19 533 GLU A C 1
ATOM 4254 O O . GLU A 1 533 ? -90.587 -28.305 126.547 1.00 63.19 533 GLU A O 1
ATOM 4259 N N . VAL A 1 534 ? -90.110 -29.955 127.963 1.00 57.03 534 VAL A N 1
ATOM 4260 C CA . VAL A 1 534 ? -89.065 -30.535 127.097 1.00 57.03 534 VAL A CA 1
ATOM 4261 C C . VAL A 1 534 ? -89.656 -31.171 125.822 1.00 57.03 534 VAL A C 1
ATOM 4263 O O . VAL A 1 534 ? -88.980 -31.247 124.796 1.00 57.03 534 VAL A O 1
ATOM 4266 N N . ALA A 1 535 ? -90.932 -31.574 125.838 1.00 57.66 535 ALA A N 1
ATOM 4267 C CA . ALA A 1 535 ? -91.635 -32.135 124.679 1.00 57.66 535 ALA A CA 1
ATOM 4268 C C . ALA A 1 535 ? -92.316 -31.078 123.778 1.00 57.66 535 ALA A C 1
ATOM 4270 O O . ALA A 1 535 ? -92.706 -31.391 122.647 1.00 57.66 535 ALA A O 1
ATOM 4271 N N . ALA A 1 536 ? -92.436 -29.823 124.229 1.00 60.56 536 ALA A N 1
ATOM 4272 C CA . ALA A 1 536 ? -93.110 -28.744 123.500 1.00 60.56 536 ALA A CA 1
ATOM 4273 C C . ALA A 1 536 ? -92.541 -28.454 122.085 1.00 60.56 536 ALA A C 1
ATOM 4275 O O . ALA A 1 536 ? -93.340 -28.251 121.161 1.00 60.56 536 ALA A O 1
ATOM 4276 N N . PRO A 1 537 ? -91.214 -28.515 121.830 1.00 54.94 537 PRO A N 1
ATOM 4277 C CA . PRO A 1 537 ? -90.656 -28.253 120.498 1.00 54.94 537 PRO A CA 1
ATOM 4278 C C . PRO A 1 537 ? -90.997 -29.335 119.459 1.00 54.94 537 PRO A C 1
ATOM 4280 O O . PRO A 1 537 ? -91.015 -29.058 118.260 1.00 54.94 537 PRO A O 1
ATOM 4283 N N . LEU A 1 538 ? -91.321 -30.557 119.900 1.00 57.78 538 LEU A N 1
ATOM 4284 C CA . LEU A 1 538 ? -91.757 -31.652 119.025 1.00 57.78 538 LEU A CA 1
ATOM 4285 C C . LEU A 1 538 ? -93.223 -31.512 118.592 1.00 57.78 538 LEU A C 1
ATOM 4287 O O . LEU A 1 538 ? -93.578 -31.934 117.493 1.00 57.78 538 LEU A O 1
ATOM 4291 N N . SER A 1 539 ? -94.065 -30.869 119.410 1.00 62.12 539 SER A N 1
ATOM 4292 C CA . SER A 1 539 ? -95.490 -30.653 119.118 1.00 62.12 539 SER A CA 1
ATOM 4293 C C . SER A 1 539 ? -95.755 -29.514 118.121 1.00 62.12 539 SER A C 1
ATOM 4295 O O . SER A 1 539 ? -96.847 -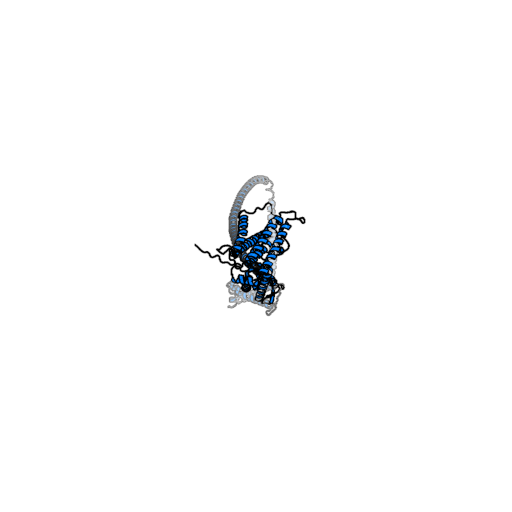29.454 117.553 1.00 62.12 539 SER A O 1
ATOM 4297 N N . GLN A 1 540 ? -94.802 -28.599 117.903 1.00 62.12 540 GLN A N 1
ATOM 4298 C CA . GLN A 1 540 ? -94.971 -27.439 117.010 1.00 62.12 540 GLN A CA 1
ATOM 4299 C C . GLN A 1 540 ? -94.472 -27.679 115.568 1.00 62.12 540 GLN A C 1
ATOM 4301 O O . GLN A 1 540 ? -94.743 -26.868 114.680 1.00 62.12 540 GLN A O 1
ATOM 4306 N N . ALA A 1 541 ? -93.791 -28.797 115.287 1.00 55.41 541 ALA A N 1
ATOM 4307 C CA . ALA A 1 541 ? -93.246 -29.098 113.962 1.00 55.41 541 ALA A CA 1
ATOM 4308 C C . ALA A 1 541 ? -94.245 -29.884 113.089 1.00 55.41 541 ALA A C 1
ATOM 4310 O O . ALA A 1 541 ? -94.446 -31.083 113.253 1.00 55.41 541 ALA A O 1
ATOM 4311 N N . LYS A 1 542 ? -94.856 -29.214 112.103 1.00 55.66 542 LYS A N 1
ATOM 4312 C CA . LYS A 1 542 ? -95.890 -29.807 111.227 1.00 55.66 542 LYS A CA 1
ATOM 4313 C C . LYS A 1 542 ? -95.376 -30.777 110.147 1.00 55.66 542 LYS A C 1
ATOM 4315 O O . LYS A 1 542 ? -96.185 -31.505 109.578 1.00 55.66 542 LYS A O 1
ATOM 4320 N N . LYS A 1 543 ? -94.076 -30.801 109.826 1.00 51.28 543 LYS A N 1
ATOM 4321 C CA . LYS A 1 543 ? -93.480 -31.768 108.882 1.00 51.28 543 LYS A CA 1
ATOM 4322 C C . LYS A 1 543 ? -91.984 -31.934 109.153 1.00 51.28 543 LYS A C 1
ATOM 4324 O O . LYS A 1 543 ? -91.237 -30.968 109.047 1.00 51.28 543 LYS A O 1
ATOM 4329 N N . ILE A 1 544 ? -91.549 -33.158 109.448 1.00 61.41 544 ILE A N 1
ATOM 4330 C CA . ILE A 1 544 ? -90.134 -33.526 109.603 1.00 61.41 544 ILE A CA 1
ATOM 4331 C C . ILE A 1 544 ? -89.786 -34.463 108.439 1.00 61.41 544 ILE A C 1
ATOM 4333 O O . ILE A 1 544 ? -90.398 -35.518 108.299 1.00 61.41 544 ILE A O 1
ATOM 4337 N N . THR A 1 545 ? -88.844 -34.068 107.575 1.00 51.62 545 THR A N 1
ATOM 4338 C CA . THR A 1 545 ? -88.396 -34.887 106.431 1.00 51.62 545 THR A CA 1
ATOM 4339 C C . THR A 1 545 ? -86.971 -35.345 106.711 1.00 51.62 545 THR A C 1
ATOM 4341 O O . THR A 1 545 ? -86.079 -34.512 106.837 1.00 51.62 545 THR A O 1
ATOM 4344 N N . MET A 1 546 ? -86.764 -36.652 106.850 1.00 59.84 546 MET A N 1
ATOM 4345 C CA . MET A 1 546 ? -85.479 -37.243 107.224 1.00 59.84 546 MET A CA 1
ATOM 4346 C C . MET A 1 546 ? -84.954 -38.064 106.033 1.00 59.84 546 MET A C 1
ATOM 4348 O O . MET A 1 546 ? -85.662 -38.941 105.545 1.00 59.84 546 MET A O 1
ATOM 4352 N N . VAL A 1 547 ? -83.758 -37.757 105.520 1.00 52.56 547 VAL A N 1
ATOM 4353 C CA . VAL A 1 547 ? -83.162 -38.419 104.339 1.00 52.56 547 VAL A CA 1
ATOM 4354 C C . VAL A 1 547 ? -81.934 -39.213 104.791 1.00 52.56 547 VAL A C 1
ATOM 4356 O O . VAL A 1 547 ? -81.030 -38.625 105.378 1.00 52.56 547 VAL A O 1
ATOM 4359 N N . SER A 1 548 ? -81.893 -40.528 104.526 1.00 55.56 548 SER A N 1
ATOM 4360 C CA . SER A 1 548 ? -80.710 -41.380 104.758 1.00 55.56 548 SER A CA 1
ATOM 4361 C C . SER A 1 548 ? -80.310 -42.134 103.500 1.00 55.56 548 SER A C 1
ATOM 4363 O O . SER A 1 548 ? -81.150 -42.773 102.872 1.00 55.56 548 SER A O 1
ATOM 4365 N N . SER A 1 549 ? -79.024 -42.095 103.162 1.00 45.91 549 SER A N 1
ATOM 4366 C CA . SER A 1 549 ? -78.404 -42.877 102.090 1.00 45.91 549 SER A CA 1
ATOM 4367 C C . SER A 1 549 ? -77.001 -43.298 102.548 1.00 45.91 549 SER A C 1
ATOM 4369 O O . SER A 1 549 ? -76.018 -42.664 102.175 1.00 45.91 549 SER A O 1
ATOM 4371 N N . GLY A 1 550 ? -76.903 -44.333 103.394 1.00 39.41 550 GLY A N 1
ATOM 4372 C CA . GLY A 1 550 ? -75.632 -44.901 103.886 1.00 39.41 550 GLY A CA 1
ATOM 4373 C C . GLY A 1 550 ? -75.524 -44.984 105.416 1.00 39.41 550 GLY A C 1
ATOM 4374 O O . GLY A 1 550 ? -76.156 -44.201 106.114 1.00 39.41 550 GLY A O 1
ATOM 4375 N N . ASN A 1 551 ? -74.749 -45.965 105.915 1.00 49.22 551 ASN A N 1
ATOM 4376 C CA . ASN A 1 551 ? -74.678 -46.441 107.312 1.00 49.22 551 ASN A CA 1
ATOM 4377 C C . ASN A 1 551 ? -74.726 -45.327 108.377 1.00 49.22 551 ASN A C 1
ATOM 4379 O O . ASN A 1 551 ? -73.715 -44.732 108.747 1.00 49.22 551 ASN A O 1
ATOM 4383 N N . GLY A 1 552 ? -75.936 -45.099 108.885 1.00 53.94 552 GLY A N 1
ATOM 4384 C CA . GLY A 1 552 ? -76.262 -44.139 109.927 1.00 53.94 552 GLY A CA 1
ATOM 4385 C C . GLY A 1 552 ? -77.778 -43.984 110.032 1.00 53.94 552 GLY A C 1
ATOM 4386 O O . GLY A 1 552 ? -78.447 -43.610 109.070 1.00 53.94 552 GLY A O 1
ATOM 4387 N N . GLU A 1 553 ? -78.321 -44.320 111.201 1.00 58.91 553 GLU A N 1
ATOM 4388 C CA . GLU A 1 553 ? -79.760 -44.392 111.470 1.00 58.91 553 GLU A CA 1
ATOM 4389 C C . GLU A 1 553 ? -80.506 -43.074 111.245 1.00 58.91 553 GLU A C 1
ATOM 4391 O O . GLU A 1 553 ? -80.039 -41.991 111.619 1.00 58.91 553 GLU A O 1
ATOM 4396 N N . VAL A 1 554 ? -81.716 -43.218 110.701 1.00 54.72 554 VAL A N 1
ATOM 4397 C CA . VAL A 1 554 ? -82.691 -42.158 110.440 1.00 54.72 554 VAL A CA 1
ATOM 4398 C C . VAL A 1 554 ? -84.069 -42.701 110.826 1.00 54.72 554 VAL A C 1
ATOM 4400 O O . VAL A 1 554 ? -84.566 -43.650 110.226 1.00 54.72 554 VAL A O 1
ATOM 4403 N N . GLY A 1 555 ? -84.657 -42.136 111.883 1.00 58.12 555 GLY A N 1
ATOM 4404 C CA . GLY A 1 555 ? -85.939 -42.549 112.467 1.00 58.12 555 GLY A CA 1
ATOM 4405 C C . GLY A 1 555 ? -86.148 -41.980 113.877 1.00 58.12 555 GLY A C 1
ATOM 4406 O O . GLY A 1 555 ? -85.205 -41.489 114.497 1.00 58.12 555 GLY A O 1
ATOM 4407 N N . ALA A 1 556 ? -87.381 -42.051 114.391 1.00 56.84 556 ALA A N 1
ATOM 4408 C CA . ALA A 1 556 ? -87.799 -41.479 115.683 1.00 56.84 556 ALA A CA 1
ATOM 4409 C C . ALA A 1 556 ? -86.938 -41.909 116.894 1.00 56.84 556 ALA A C 1
ATOM 4411 O O . ALA A 1 556 ? -86.877 -41.190 117.886 1.00 56.84 556 ALA A O 1
ATOM 4412 N N . VAL A 1 557 ? -86.221 -43.033 116.784 1.00 56.88 557 VAL A N 1
ATOM 4413 C CA . VAL A 1 557 ? -85.352 -43.600 117.830 1.00 56.88 557 VAL A CA 1
ATOM 4414 C C . VAL A 1 557 ? -84.141 -42.709 118.154 1.00 56.88 557 VAL A C 1
ATOM 4416 O O . VAL A 1 557 ? -83.762 -42.586 119.319 1.00 56.88 557 VAL A O 1
ATOM 4419 N N . LYS A 1 558 ? -83.561 -42.011 117.167 1.00 63.78 558 LYS A N 1
ATOM 4420 C CA . LYS A 1 558 ? -82.410 -41.114 117.395 1.00 63.78 558 LYS A CA 1
ATOM 4421 C C . LYS A 1 558 ? -82.818 -39.825 118.117 1.00 63.78 558 LYS A C 1
ATOM 4423 O O . LYS A 1 558 ? -82.085 -39.305 118.952 1.00 63.78 558 LYS A O 1
ATOM 4428 N N . LEU A 1 559 ? -84.036 -39.363 117.842 1.00 58.50 559 LEU A N 1
ATOM 4429 C CA . LEU A 1 559 ? -84.597 -38.124 118.375 1.00 58.50 559 LEU A CA 1
ATOM 4430 C C . LEU A 1 559 ? -84.903 -38.246 119.878 1.00 58.50 559 LEU A C 1
ATOM 4432 O O . LEU A 1 559 ? -84.611 -37.340 120.651 1.00 58.50 559 LEU A O 1
ATOM 4436 N N . THR A 1 560 ? -85.379 -39.412 120.322 1.00 59.75 560 THR A N 1
ATOM 4437 C CA . THR A 1 560 ? -85.535 -39.724 121.752 1.00 59.75 560 THR A CA 1
ATOM 4438 C C . THR A 1 560 ? -84.203 -39.802 122.512 1.00 59.75 560 THR A C 1
ATOM 4440 O O . THR A 1 560 ? -84.162 -39.480 123.698 1.00 59.75 560 THR A O 1
ATOM 4443 N N . GLY A 1 561 ? -83.105 -40.180 121.846 1.00 62.38 561 GLY A N 1
ATOM 4444 C CA . GLY A 1 561 ? -81.774 -40.271 122.461 1.00 62.38 561 GLY A CA 1
ATOM 4445 C C . GLY A 1 561 ? -81.110 -38.913 122.722 1.00 62.38 561 GLY A C 1
ATOM 4446 O O . GLY A 1 561 ? -80.467 -38.733 123.755 1.00 62.38 561 GLY A O 1
ATOM 4447 N N . GLU A 1 562 ? -81.297 -37.934 121.833 1.00 63.12 562 GLU A N 1
ATOM 4448 C CA . GLU A 1 562 ? -80.741 -36.583 122.017 1.00 63.12 562 GLU A CA 1
ATOM 4449 C C . GLU A 1 562 ? -81.428 -35.818 123.156 1.00 63.12 562 GLU A C 1
ATOM 4451 O O . GLU A 1 562 ? -80.761 -35.138 123.938 1.00 63.12 562 GLU A O 1
ATOM 4456 N N . VAL A 1 563 ? -82.742 -35.997 123.326 1.00 58.22 563 VAL A N 1
ATOM 4457 C CA . VAL A 1 563 ? -83.497 -35.390 124.436 1.00 58.22 563 VAL A CA 1
ATOM 4458 C C . VAL A 1 563 ? -82.974 -35.875 125.795 1.00 58.22 563 VAL A C 1
ATOM 4460 O O . VAL A 1 563 ? -82.799 -35.077 126.716 1.00 58.22 563 VAL A O 1
ATOM 4463 N N . LEU A 1 564 ? -82.631 -37.160 125.912 1.00 58.47 564 LEU A N 1
ATOM 4464 C CA . LEU A 1 564 ? -82.042 -37.731 127.129 1.00 58.47 564 LEU A CA 1
ATOM 4465 C C . LEU A 1 564 ? -80.641 -37.175 127.440 1.00 58.47 564 LEU A C 1
ATOM 4467 O O . LEU A 1 564 ? -80.302 -36.984 128.609 1.00 58.47 564 LEU A O 1
ATOM 4471 N N . GLN A 1 565 ? -79.829 -36.863 126.425 1.00 62.41 565 GLN A N 1
ATOM 4472 C CA . GLN A 1 565 ? -78.516 -36.244 126.644 1.00 62.41 565 GLN A CA 1
ATOM 4473 C C . GLN A 1 565 ? -78.609 -34.804 127.162 1.00 62.41 565 GLN A C 1
ATOM 4475 O O . GLN A 1 565 ? -77.747 -34.381 127.934 1.00 62.41 565 GLN A O 1
ATOM 4480 N N . ILE A 1 566 ? -79.642 -34.056 126.767 1.00 61.47 566 ILE A N 1
ATOM 4481 C CA . ILE A 1 566 ? -79.852 -32.681 127.237 1.00 61.47 566 ILE A CA 1
ATOM 4482 C C . ILE A 1 566 ? -80.216 -32.676 128.723 1.00 61.47 566 ILE A C 1
ATOM 4484 O O . ILE A 1 566 ? -79.624 -31.917 129.488 1.00 61.47 566 ILE A O 1
ATOM 4488 N N . VAL A 1 567 ? -81.115 -33.566 129.154 1.00 59.66 567 VAL A N 1
ATOM 4489 C CA . VAL A 1 567 ? -81.537 -33.674 130.562 1.00 59.66 567 VAL A CA 1
ATOM 4490 C C . VAL A 1 567 ? -80.349 -33.956 131.490 1.00 59.66 567 VAL A C 1
ATOM 4492 O O . VAL A 1 567 ? -80.236 -33.337 132.547 1.00 59.66 567 VAL A O 1
ATOM 4495 N N . ASN A 1 568 ? -79.405 -34.801 131.065 1.00 62.09 568 ASN A N 1
ATOM 4496 C CA . ASN A 1 568 ? -78.223 -35.137 131.865 1.00 62.09 568 ASN A CA 1
ATOM 4497 C C . ASN A 1 568 ? -77.230 -33.976 132.061 1.00 62.09 568 ASN A C 1
ATOM 4499 O O . ASN A 1 568 ? -76.432 -34.029 132.992 1.00 62.09 568 ASN A O 1
ATOM 4503 N N . LYS A 1 569 ? -77.265 -32.921 131.234 1.00 64.94 569 LYS A N 1
ATOM 4504 C CA . LYS A 1 569 ? -76.350 -31.766 131.356 1.00 64.94 569 LYS A CA 1
ATOM 4505 C C . LYS A 1 569 ? -76.891 -30.625 132.225 1.00 64.94 569 LYS A C 1
ATOM 4507 O O . LYS A 1 569 ? -76.133 -29.732 132.600 1.00 64.94 569 LYS A O 1
ATOM 4512 N N . ILE A 1 570 ? -78.183 -30.638 132.558 1.00 61.41 570 ILE A N 1
ATOM 4513 C CA . ILE A 1 570 ? -78.842 -29.570 133.331 1.00 61.41 570 ILE A CA 1
ATOM 4514 C C . ILE A 1 570 ? -78.225 -29.376 134.735 1.00 61.41 570 ILE A C 1
ATOM 4516 O O . ILE A 1 570 ? -77.998 -28.222 135.109 1.00 61.41 570 ILE A O 1
ATOM 4520 N N . PRO A 1 571 ? -77.882 -30.428 135.509 1.00 61.41 571 PRO A N 1
ATOM 4521 C CA . PRO A 1 571 ? -77.326 -30.251 136.856 1.00 61.41 571 PRO A CA 1
ATOM 4522 C C . PRO A 1 571 ? -75.965 -29.534 136.881 1.00 61.41 571 PRO A C 1
ATOM 4524 O O . PRO A 1 571 ? -75.730 -28.680 137.738 1.00 61.41 571 PRO A O 1
ATOM 4527 N N . GLU A 1 572 ? -75.084 -29.820 135.914 1.00 61.50 572 GLU A N 1
ATOM 4528 C CA . GLU A 1 572 ? -73.763 -29.177 135.810 1.00 61.50 572 GLU A CA 1
ATOM 4529 C C . GLU A 1 572 ? -73.869 -27.681 135.482 1.00 61.50 572 GLU A C 1
ATOM 4531 O O . GLU A 1 572 ? -73.078 -26.876 135.979 1.00 61.50 572 GLU A O 1
ATOM 4536 N N . LEU A 1 573 ? -74.883 -27.292 134.704 1.00 58.72 573 LEU A N 1
ATOM 4537 C CA . LEU A 1 573 ? -75.118 -25.899 134.322 1.00 58.72 573 LEU A CA 1
ATOM 4538 C C . LEU A 1 573 ? -75.631 -25.052 135.499 1.00 58.72 573 LEU A C 1
ATOM 4540 O O . LEU A 1 573 ? -75.221 -23.904 135.676 1.00 58.72 573 LEU A O 1
ATOM 4544 N N . VAL A 1 574 ? -76.502 -25.617 136.345 1.00 60.78 574 VAL A N 1
ATOM 4545 C CA . VAL A 1 574 ? -77.002 -24.910 137.538 1.00 60.78 574 VAL A CA 1
ATOM 4546 C C . VAL A 1 574 ? -75.879 -24.695 138.552 1.00 60.78 574 VAL A C 1
ATOM 4548 O O . VAL A 1 574 ? -75.766 -23.604 139.121 1.00 60.78 574 VAL A O 1
ATOM 4551 N N . LYS A 1 575 ? -74.987 -25.681 138.703 1.00 65.69 575 LYS A N 1
ATOM 4552 C CA . LYS A 1 575 ? -73.782 -25.559 139.530 1.00 65.69 575 LYS A CA 1
ATOM 4553 C C . LYS A 1 575 ? -72.863 -24.435 139.042 1.00 65.69 575 LYS A C 1
ATOM 4555 O O . LYS A 1 575 ? -72.376 -23.664 139.867 1.00 65.69 575 LYS A O 1
ATOM 4560 N N . SER A 1 576 ? -72.647 -24.300 137.728 1.00 59.31 576 SER A N 1
ATOM 4561 C CA . SER A 1 576 ? -71.755 -23.260 137.194 1.00 59.31 576 SER A CA 1
ATOM 4562 C C . SER A 1 576 ? -72.308 -21.840 137.346 1.00 59.31 576 SER A C 1
ATOM 4564 O O . SER A 1 576 ? -71.525 -20.899 137.423 1.00 59.31 576 SER A O 1
ATOM 4566 N N . ILE A 1 577 ? -73.636 -21.672 137.378 1.00 59.97 577 ILE A N 1
ATOM 4567 C CA . ILE A 1 577 ? -74.286 -20.350 137.437 1.00 59.97 577 ILE A CA 1
ATOM 4568 C C . ILE A 1 577 ? -74.563 -19.901 138.879 1.00 59.97 577 ILE A C 1
ATOM 4570 O O . ILE A 1 577 ? -74.435 -18.720 139.187 1.00 59.97 577 ILE A O 1
ATOM 4574 N N . THR A 1 578 ? -74.946 -20.820 139.768 1.00 60.44 578 THR A N 1
ATOM 4575 C CA . THR A 1 578 ? -75.432 -20.473 141.120 1.00 60.44 578 THR A CA 1
ATOM 4576 C C . THR A 1 578 ? -74.449 -20.815 142.236 1.00 60.44 578 THR A C 1
ATOM 4578 O O . THR A 1 578 ? -74.647 -20.405 143.376 1.00 60.44 578 THR A O 1
ATOM 4581 N N . GLY A 1 579 ? -73.394 -21.578 141.932 1.00 50.53 579 GLY A N 1
ATOM 4582 C CA . GLY A 1 579 ? -72.426 -22.064 142.918 1.00 50.53 579 GLY A CA 1
ATOM 4583 C C . GLY A 1 579 ? -72.971 -23.135 143.872 1.00 50.53 579 GLY A C 1
ATOM 4584 O O . GLY A 1 579 ? -72.206 -23.681 144.665 1.00 50.53 579 GLY A O 1
ATOM 4585 N N . VAL A 1 580 ? -74.261 -23.473 143.795 1.00 67.06 580 VAL A N 1
ATOM 4586 C CA . VAL A 1 580 ? -74.892 -24.504 144.623 1.00 67.06 580 VAL A CA 1
ATOM 4587 C C . VAL A 1 580 ? -74.861 -25.833 143.876 1.00 67.06 580 VAL A C 1
ATOM 4589 O O . VAL A 1 580 ? -75.416 -25.970 142.787 1.00 67.06 580 VAL A O 1
ATOM 4592 N N . ASP A 1 581 ? -74.196 -26.828 144.461 1.00 54.81 581 ASP A N 1
ATOM 4593 C CA . ASP A 1 581 ? -74.080 -28.162 143.876 1.00 54.81 581 ASP A CA 1
ATOM 4594 C C . ASP A 1 581 ? -75.227 -29.061 144.353 1.00 54.81 581 ASP A C 1
ATOM 4596 O O . ASP A 1 581 ? -75.152 -29.707 145.400 1.00 54.81 581 ASP A O 1
ATOM 4600 N N . ILE A 1 582 ? -76.301 -29.097 143.563 1.00 59.56 582 ILE A N 1
ATOM 4601 C CA . ILE A 1 582 ? -77.507 -29.905 143.820 1.00 59.56 582 ILE A CA 1
ATOM 4602 C C . ILE A 1 582 ? -77.173 -31.409 143.854 1.00 59.56 582 ILE A C 1
ATOM 4604 O O . ILE A 1 582 ? -77.876 -32.205 144.478 1.00 59.56 582 ILE A O 1
ATOM 4608 N N . SER A 1 583 ? -76.055 -31.798 143.237 1.00 59.28 583 SER A N 1
ATOM 4609 C CA . SER A 1 583 ? -75.557 -33.175 143.179 1.00 59.28 583 SER A CA 1
ATOM 4610 C C . SER A 1 583 ? -75.101 -33.702 144.546 1.00 59.28 583 SER A C 1
ATOM 4612 O O . SER A 1 583 ? -75.088 -34.913 144.755 1.00 59.28 583 SER A O 1
ATOM 4614 N N . ARG A 1 584 ? -74.759 -32.824 145.506 1.00 49.00 584 ARG A N 1
ATOM 4615 C CA . ARG A 1 584 ? -74.378 -33.243 146.871 1.00 49.00 584 ARG A CA 1
ATOM 4616 C C . ARG A 1 584 ? -75.570 -33.532 147.780 1.00 49.00 584 ARG A C 1
ATOM 4618 O O . ARG A 1 584 ? -75.468 -34.415 148.620 1.00 49.00 584 ARG A O 1
ATOM 4625 N N . SER A 1 585 ? -76.709 -32.878 147.572 1.00 50.38 585 SER A N 1
ATOM 4626 C CA . SER A 1 585 ? -77.948 -33.135 148.328 1.00 50.38 585 SER A CA 1
ATOM 4627 C C . SER A 1 585 ? -78.630 -34.467 147.982 1.00 50.38 585 SER A C 1
ATOM 4629 O O . SER A 1 585 ? -79.651 -34.799 148.572 1.00 50.38 585 SER A O 1
ATOM 4631 N N . VAL A 1 586 ? -78.075 -35.235 147.037 1.00 53.75 586 VAL A N 1
ATOM 4632 C CA . VAL A 1 586 ? -78.626 -36.524 146.591 1.00 53.75 586 VAL A CA 1
ATOM 4633 C C . VAL A 1 586 ? -77.808 -37.717 147.115 1.00 53.75 586 VAL A C 1
ATOM 4635 O O . VAL A 1 586 ? -78.204 -38.853 146.887 1.00 53.75 586 VAL A O 1
ATOM 4638 N N . HIS A 1 587 ? -76.681 -37.517 147.817 1.00 43.84 587 HIS A N 1
ATOM 4639 C CA . HIS A 1 587 ? -75.831 -38.629 148.296 1.00 43.84 587 HIS A CA 1
ATOM 4640 C C . HIS A 1 587 ? -75.483 -38.627 149.793 1.00 43.84 587 HIS A C 1
ATOM 4642 O O . HIS A 1 587 ? -74.724 -39.497 150.209 1.00 43.84 587 HIS A O 1
ATOM 4648 N N . ALA A 1 588 ? -76.018 -37.716 150.608 1.00 30.86 588 ALA A N 1
ATOM 4649 C CA . ALA A 1 588 ? -75.734 -37.709 152.043 1.00 30.86 588 ALA A CA 1
ATOM 4650 C C . ALA A 1 588 ? -76.743 -36.846 152.829 1.00 30.86 588 ALA A C 1
ATOM 4652 O O . ALA A 1 588 ? -77.048 -35.737 152.391 1.00 30.86 588 ALA A O 1
ATOM 4653 N N . GLY A 1 589 ? -77.269 -37.268 153.983 1.00 35.91 589 GLY A N 1
ATOM 4654 C CA . GLY A 1 589 ? -76.854 -38.445 154.762 1.00 35.91 589 GLY A CA 1
ATOM 4655 C C . GLY A 1 589 ? -75.371 -38.447 155.101 1.00 35.91 589 GLY A C 1
ATOM 4656 O O . GLY A 1 589 ? -74.640 -39.174 154.398 1.00 35.91 589 GLY A O 1
#

Sequence (589 aa):
MATNKRMVRTTPTETMVAMTLITLQCLRRFYETWFVQVFSSKLKINLSAYLVGYIHYFGTIVAILAQAEGFTRAGPVSLPTNGYRFEPSVRLALCVGVFCYAWYHQYLSNVILANLRKDKAGKVVSQKHSLPTGDYFDAVSSPHMFFEIVMYVVLFCVLHRNSTMVYVLLWVLSNQLMNSWLTHQWYVENFPNYPKERKALVPFVLISLNTMTLQVESPTVYTSQGVPISVTGIAQVKIQGQNEDMLLTACEQFLGKSEAEIQHIALVTLEGHQRAIMGSMTVEEIYKDRKKFSKQVFEVASSDLVNMGITVVSYTLKDIRDEEGYLKSLGMARTAEVKRDARIGEAEARCDATIKEAIAEEQRMAARFLNDTEIAKAQRDFELKKAVYDVEVQTKKAEAEMAYELQAAKTKQRIKEEQMQIKVVERTQEIAVQEQEMQRRERELEATIRRPAEAEKYKLEKLAEANKLRVILEAEAEAEAIKVRGEAEAFAIAAKSKAEAEQMAKKAEAWREYREAAMVDMLLDTLPKVAAEVAAPLSQAKKITMVSSGNGEVGAVKLTGEVLQIVNKIPELVKSITGVDISRSVHAG

Secondary structure (DSSP, 8-state):
---------B-HHHHHHHHHHHHHHHHHHHHIIIII----TTPPPPHHHHHHHHHHHHHHHHHHHTTBTTTS--S--PPPTT-------HHHHHHHHHHHHHHHHHHHHHHHHHHTTB-TTS-B---S-----SGGGGTBS-HHHHHHHHHHHHHHHHTTT-SHHHHHHHHHHHHHHHHHHHHHHHHHHH-TT--TT-BSSSTT-----SPEEEEEEEEEEE-TTS-EEEEEEEEEEEE-SS-HHHHHHHHHHHTT--HHHHHHHHHHHHHHHHHHHHHHS-HHHHHH-HHHHHHHHHHHHHHHHHTTTEEEEEEEEEEEEESS-HHHHHHHHHHHHHHHHHHHHHHHHHHHHHHHHHHHHHHHHHHHHHHHHHHHHHHHHHHHHHHHHHHHHHHHHHHHHHHHHHHHHHHHHHHHHHHHHHHHHHHHHHHHHHHHHHHHHHHHHTTTSTTTSTTTHHHHHHHHHHHHHHHHHHHHHHHHHHHHHHHHHHHHHHHHHHHHHHHHHHHHHHTTS--S-HHHHHHHHHHHHHHHHHTHHHHS-S-------SSS--SHHHHHHHHHHHHHHHHHHHHHHHS--TTTTTS--

Radius of gyration: 94.91 Å; chains: 1; bounding box: 191×92×220 Å

InterPro domains:
  IPR001104 3-oxo-5-alpha-steroid 4-dehydrogenase, C-terminal [PF02544] (89-206)
  IPR001107 Band 7 domain [SM00244] (250-432)
  IPR027705 Flotillin family [PTHR13806] (204-582)
  IPR031905 Flotillin, C-terminal domain [PF15975] (476-581)
  IPR036013 Band 7/SPFH domain superfamily [G3DSA:3.30.479.30] (207-324)
  IPR036013 Band 7/SPFH domain superfamily [SSF117892] (205-341)